Protein AF-0000000086686393 (afdb_homodimer)

Sequence (394 aa):
MSATKLLVLGIVHLSGGAHGYQVRSELQSWGAESWAKIKPGSIYHALKKAAADGLLTEHAEPGNSGPERVLYRATTRGRDEMVELVRDGLRRTHDPDMLNASIAMLPMLTRTDAIAHINERVARLEAELVVQAKWREHPNRDTPEHVRDQAELWAGHARTELEWAKSLSKRLSEGAYTMADDPGSWRTVPDPLKMRFMSATKLLVLGIVHLSGGAHGYQVRSELQSWGAESWAKIKPGSIYHALKKAAADGLLTEHAEPGNSGPERVLYRATTRGRDEMVELVRDGLRRTHDPDMLNASIAMLPMLTRTDAIAHINERVARLEAELVVQAKWREHPNRDTPEHVRDQAELWAGHARTELEWAKSLSKRLSEGAYTMADDPGSWRTVPDPLKMRF

Organism: NCBI:txid175570

Nearest PDB structures (foldseek):
  8jxk-assembly3_C  TM=7.065E-01  e=2.383E-05  Mycobacterium tuberculosis H37Rv
  5z7b-assembly1_A  TM=4.292E-01  e=1.947E-05  Corynebacterium glutamicum
  5x11-assembly4_G  TM=4.339E-01  e=3.568E-05  Bacillus spizizenii str. W23
  3l9f-assembly2_C  TM=4.817E-01  e=3.289E-04  Streptococcus mutans UA159
  6jyi-assembly1_A  TM=4.415E-01  e=5.282E-03  Bacillus cereus ATCC 14579

Foldseek 3Di:
DALLLLQLLLVCALLQKDFLVRSVVVCVVVVLCVQLVDDSVVNVVSQVVCCVVVQWPWDFDDDPPDDTTIIIHGDPVVLVVSVVLLLVLLQDDDRRSSVVSSVVNVQSDDLVSSLVSLVNNLVVLVVVLVVLVVCLVPPDPPDDPVVSVVSVVVNVVSVVSNVVSVVVSVCSVVPPDNHNPHPVGSNPSDPSVPPDD/DALLLLQLLLVCALLQKDFLVVSVVVCVVVVLCVQLVDDSVVNVVSQVVCCVVVQWPWDFDDDPPDDTTIIIHGDPVVLVVSVVLLLVLLQDDDRRSSVVSSVVNVQSDDLVSSLVSLVNNLVVLVVVLVVLVVCLVPPDPPDDPVVSVVSVVVNVVSVVSNVVSVVVSVCSVVPPDNHNPHPPGSNPSDPSVPPDD

InterPro domains:
  IPR005149 Transcription regulator PadR, N-terminal [PF03551] (9-82)
  IPR036388 Winged helix-like DNA-binding domain superfamily [G3DSA:1.10.10.10] (1-97)
  IPR036390 Winged helix DNA-binding domain superfamily [SSF46785] (4-175)
  IPR052509 Metal-responsive DNA-binding regulator [PTHR33169] (5-89)

Solvent-accessible surface area (backbone atoms only — not comparable to full-atom values): 20967 Å² total; per-residue (Å²): 140,51,43,61,48,43,50,53,51,48,49,22,45,65,53,71,33,36,35,66,68,55,51,52,52,51,40,54,73,68,44,32,45,78,63,50,65,50,50,72,74,58,51,58,51,40,51,53,49,35,33,74,70,54,25,26,45,78,38,81,38,84,39,92,91,50,77,69,43,54,36,31,33,55,33,75,60,24,50,52,49,41,48,50,48,33,46,50,24,44,30,52,78,96,43,67,35,32,32,50,42,20,49,71,50,44,38,67,32,36,61,69,57,46,41,53,28,32,49,45,23,37,54,50,37,52,52,49,49,53,53,51,51,53,42,69,75,56,59,62,86,84,55,54,66,63,52,57,54,47,51,54,52,54,49,43,49,40,50,46,51,33,54,46,39,52,49,51,38,51,41,48,75,73,61,50,71,64,21,41,75,36,87,87,10,66,79,59,49,67,62,62,80,68,61,72,129,140,50,43,61,50,44,49,54,53,46,49,22,46,65,52,71,32,36,36,66,67,55,50,52,51,51,40,55,74,70,43,34,46,78,64,51,65,50,50,72,73,57,51,59,52,41,52,53,50,34,32,76,70,53,24,26,44,80,40,80,38,85,41,94,91,50,76,70,43,54,35,32,31,57,33,75,59,25,51,54,48,40,47,51,48,33,46,50,24,44,30,52,78,95,45,68,36,32,31,50,43,19,48,72,49,43,39,68,31,37,62,69,57,48,40,53,27,32,49,46,22,37,52,50,36,53,52,51,48,53,53,52,52,52,42,69,76,56,59,60,86,83,54,53,66,62,54,58,55,45,51,53,52,54,47,43,48,42,51,45,50,34,54,44,38,51,51,50,38,51,41,47,76,71,61,50,70,64,22,42,77,37,87,87,8,65,79,60,49,67,64,62,82,69,62,71,129

Secondary structure (DSSP, 8-state):
--HHHHHHHHHHHHTTSEEHHHHHHHHHHTTHHHHT---HHHHHHHHHHHHHTTSEEEEEE--SSS--EEEEEE-HHHHHHHHHHHHHHHH--S-HHHHHHHHHTGGGS-HHHHHHHHHHHHHHHHHHHHHHHHHHHS--TTS-HHHHHHHHHHHHHHHHHHHHHHHHHHHHHTT-S--TTSTT-TTS---TTSS--/--HHHHHHHHHHHHTTSEEHHHHHHHHHHTTHHHHT---HHHHHHHHHHHHHTTSEEEEEE--SSS--EEEEEE-HHHHHHHHHHHHHHHH--S-HHHHHHHHHTGGGS-HHHHHHHHHHHHHHHHHHHHHHHHHHHS--TTS-HHHHHHHHHHHHHHHHHHHHHHHHHHHHHTT-S--TTSTT-TTS---TTSS--

pLDDT: mean 87.81, std 15.36, range [21.22, 98.69]

Structure (mmCIF, N/CA/C/O backbone):
data_AF-0000000086686393-model_v1
#
loop_
_entity.id
_entity.type
_entity.pdbx_description
1 polymer 'PadR family transcriptional regulator'
#
loop_
_atom_site.group_PDB
_atom_site.id
_atom_site.type_symbol
_atom_site.label_atom_id
_atom_site.label_alt_id
_atom_site.label_comp_id
_atom_site.label_asym_id
_atom_site.label_entity_id
_atom_site.label_seq_id
_atom_site.pdbx_PDB_ins_code
_atom_site.Cartn_x
_atom_site.Cartn_y
_atom_site.Cartn_z
_atom_site.occupancy
_atom_site.B_iso_or_equiv
_atom_site.auth_seq_id
_atom_site.auth_comp_id
_atom_site.auth_asym_id
_atom_site.auth_atom_id
_atom_site.pdbx_PDB_model_num
ATOM 1 N N . MET A 1 1 ? 8.695 -10.859 5.832 1 62.81 1 MET A N 1
ATOM 2 C CA . MET A 1 1 ? 7.855 -11.5 4.824 1 62.81 1 MET A CA 1
ATOM 3 C C . MET A 1 1 ? 7.602 -10.562 3.65 1 62.81 1 MET A C 1
ATOM 5 O O . MET A 1 1 ? 7.105 -9.453 3.834 1 62.81 1 MET A O 1
ATOM 9 N N . SER A 1 2 ? 8.203 -10.906 2.486 1 86.75 2 SER A N 1
ATOM 10 C CA . SER A 1 2 ? 8.125 -9.906 1.428 1 86.75 2 SER A CA 1
ATOM 11 C C . SER A 1 2 ? 7.523 -10.5 0.156 1 86.75 2 SER A C 1
ATOM 13 O O . SER A 1 2 ? 7.676 -11.695 -0.112 1 86.75 2 SER A O 1
ATOM 15 N N . ALA A 1 3 ? 6.652 -9.852 -0.467 1 93.44 3 ALA A N 1
ATOM 16 C CA . ALA A 1 3 ? 6.113 -10.18 -1.785 1 93.44 3 ALA A CA 1
ATOM 17 C C . ALA A 1 3 ? 7.227 -10.609 -2.74 1 93.44 3 ALA A C 1
ATOM 19 O O . ALA A 1 3 ? 7.051 -11.539 -3.527 1 93.44 3 ALA A O 1
ATOM 20 N N . THR A 1 4 ? 8.359 -10.008 -2.543 1 94.94 4 THR A N 1
ATOM 21 C CA . THR A 1 4 ? 9.5 -10.328 -3.389 1 94.94 4 THR A CA 1
ATOM 22 C C . THR A 1 4 ? 9.977 -11.758 -3.141 1 94.94 4 THR A C 1
ATOM 24 O O . THR A 1 4 ? 10.203 -12.516 -4.086 1 94.94 4 THR A O 1
ATOM 27 N N . LYS A 1 5 ? 10.141 -12.094 -1.896 1 96 5 LYS A N 1
ATOM 28 C CA . LYS A 1 5 ? 10.539 -13.453 -1.532 1 96 5 LYS A CA 1
ATOM 29 C C . LYS A 1 5 ? 9.57 -14.484 -2.102 1 96 5 LYS A C 1
ATOM 31 O O . LYS A 1 5 ? 9.992 -15.484 -2.691 1 96 5 LYS A O 1
ATOM 36 N N . LEU A 1 6 ? 8.312 -14.242 -1.959 1 96.69 6 LEU A N 1
ATOM 37 C CA . LEU A 1 6 ? 7.297 -15.172 -2.445 1 96.69 6 LEU A CA 1
ATOM 38 C C . LEU A 1 6 ? 7.402 -15.352 -3.955 1 96.69 6 LEU A C 1
ATOM 40 O O . LEU A 1 6 ? 7.422 -16.484 -4.453 1 96.69 6 LEU A O 1
ATOM 44 N N . LEU A 1 7 ? 7.527 -14.281 -4.652 1 96 7 LEU A N 1
ATOM 45 C CA . LEU A 1 7 ? 7.512 -14.344 -6.109 1 96 7 LEU A CA 1
ATOM 46 C C . LEU A 1 7 ? 8.781 -14.992 -6.641 1 96 7 LEU A C 1
ATOM 48 O O . LEU A 1 7 ? 8.734 -15.766 -7.602 1 96 7 LEU A O 1
ATOM 52 N N . VAL A 1 8 ? 9.906 -14.664 -6.008 1 96.06 8 VAL A N 1
ATOM 53 C CA . VAL A 1 8 ? 11.156 -15.258 -6.453 1 96.06 8 VAL A CA 1
ATOM 54 C C . VAL A 1 8 ? 11.141 -16.766 -6.203 1 96.06 8 VAL A C 1
ATOM 56 O O . VAL A 1 8 ? 11.508 -17.547 -7.074 1 96.06 8 VAL A O 1
ATOM 59 N N . LEU A 1 9 ? 10.719 -17.188 -5.023 1 96.44 9 LEU A N 1
ATOM 60 C CA . LEU A 1 9 ? 10.602 -18.609 -4.715 1 96.44 9 LEU A CA 1
ATOM 61 C C . LEU A 1 9 ? 9.617 -19.281 -5.668 1 96.44 9 LEU A C 1
ATOM 63 O O . LEU A 1 9 ? 9.891 -20.375 -6.168 1 96.44 9 LEU A O 1
ATOM 67 N N . GLY A 1 10 ? 8.516 -18.594 -5.867 1 94.81 10 GLY A N 1
ATOM 68 C CA . GLY A 1 10 ? 7.484 -19.141 -6.73 1 94.81 10 GLY A CA 1
ATOM 69 C C . GLY A 1 10 ? 7.957 -19.375 -8.148 1 94.81 10 GLY A C 1
ATOM 70 O O . GLY A 1 10 ? 7.73 -20.453 -8.719 1 94.81 10 GLY A O 1
ATOM 71 N N . ILE A 1 11 ? 8.625 -18.438 -8.742 1 94.19 11 ILE A N 1
ATOM 72 C CA . ILE A 1 11 ? 9.094 -18.547 -10.117 1 94.19 11 ILE A CA 1
ATOM 73 C C . ILE A 1 11 ? 10.148 -19.641 -10.227 1 94.19 11 ILE A C 1
ATOM 75 O O . ILE A 1 11 ? 10.117 -20.453 -11.156 1 94.19 11 ILE A O 1
ATOM 79 N N . VAL A 1 12 ? 11.031 -19.719 -9.289 1 95.69 12 VAL A N 1
ATOM 80 C CA . VAL A 1 12 ? 12.062 -20.75 -9.297 1 95.69 12 VAL A CA 1
ATOM 81 C C . VAL A 1 12 ? 11.406 -22.125 -9.211 1 95.69 12 VAL A C 1
ATOM 83 O O . VAL A 1 12 ? 11.766 -23.047 -9.953 1 95.69 12 VAL A O 1
ATOM 86 N N . HIS A 1 13 ? 10.477 -22.234 -8.367 1 93.69 13 HIS A N 1
ATOM 87 C CA . HIS A 1 13 ? 9.789 -23.5 -8.172 1 93.69 13 HIS A CA 1
ATOM 88 C C . HIS A 1 13 ? 9.016 -23.906 -9.422 1 93.69 13 HIS A C 1
ATOM 90 O O . HIS A 1 13 ? 9.141 -25.031 -9.898 1 93.69 13 HIS A O 1
ATOM 96 N N . LEU A 1 14 ? 8.289 -22.984 -9.953 1 89.12 14 LEU A N 1
ATOM 97 C CA . LEU A 1 14 ? 7.434 -23.266 -11.102 1 89.12 14 LEU A CA 1
ATOM 98 C C . LEU A 1 14 ? 8.273 -23.609 -12.328 1 89.12 14 LEU A C 1
ATOM 100 O O . LEU A 1 14 ? 7.832 -24.391 -13.18 1 89.12 14 LEU A O 1
ATOM 104 N N . SER A 1 15 ? 9.453 -23.125 -12.375 1 91.44 15 SER A N 1
ATOM 105 C CA . SER A 1 15 ? 10.32 -23.328 -13.531 1 91.44 15 SER A CA 1
ATOM 106 C C . SER A 1 15 ? 11.172 -24.594 -13.359 1 91.44 15 SER A C 1
ATOM 108 O O . SER A 1 15 ? 11.898 -24.984 -14.273 1 91.44 15 SER A O 1
ATOM 110 N N . GLY A 1 16 ? 11.078 -25.188 -12.234 1 91.19 16 GLY A N 1
ATOM 111 C CA . GLY A 1 16 ? 11.945 -26.328 -11.961 1 91.19 16 GLY A CA 1
ATOM 112 C C . GLY A 1 16 ? 13.391 -25.938 -11.734 1 91.19 16 GLY A C 1
ATOM 113 O O . GLY A 1 16 ? 14.281 -26.797 -11.719 1 91.19 16 GLY A O 1
ATOM 114 N N . GLY A 1 17 ? 13.617 -24.75 -11.703 1 94.06 17 GLY A N 1
ATOM 115 C CA . GLY A 1 17 ? 14.93 -24.125 -11.617 1 94.06 17 GLY A CA 1
ATOM 116 C C . GLY A 1 17 ? 15.086 -22.938 -12.539 1 94.06 17 GLY A C 1
ATOM 117 O O . GLY A 1 17 ? 14.57 -22.938 -13.656 1 94.06 17 GLY A O 1
ATOM 118 N N . ALA A 1 18 ? 15.773 -21.984 -12.023 1 95.31 18 ALA A N 1
ATOM 119 C CA . ALA A 1 18 ? 15.898 -20.797 -12.852 1 95.31 18 ALA A CA 1
ATOM 120 C C . ALA A 1 18 ? 17.156 -20 -12.492 1 95.31 18 ALA A C 1
ATOM 122 O O . ALA A 1 18 ? 17.578 -20 -11.336 1 95.31 18 ALA A O 1
ATOM 123 N N . HIS A 1 19 ? 17.703 -19.391 -13.531 1 94.69 19 HIS A N 1
ATOM 124 C CA . HIS A 1 19 ? 18.734 -18.391 -13.305 1 94.69 19 HIS A CA 1
ATOM 125 C C . HIS A 1 19 ? 18.125 -17.062 -12.891 1 94.69 19 HIS A C 1
ATOM 127 O O . HIS A 1 19 ? 16.938 -16.828 -13.102 1 94.69 19 HIS A O 1
ATOM 133 N N . GLY A 1 20 ? 19 -16.266 -12.234 1 93.5 20 GLY A N 1
ATOM 134 C CA . GLY A 1 20 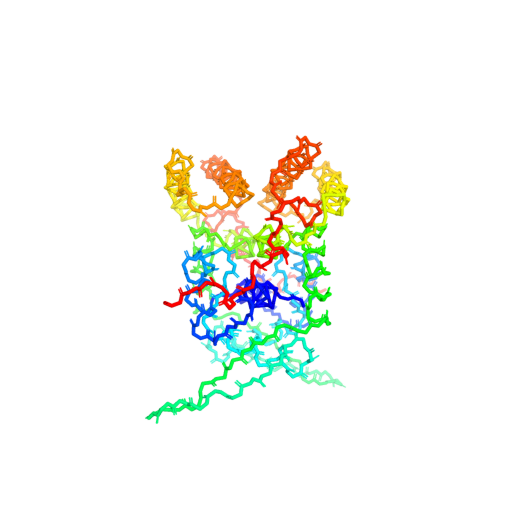? 18.516 -14.961 -11.781 1 93.5 20 GLY A CA 1
ATOM 135 C C . GLY A 1 20 ? 17.906 -14.133 -12.898 1 93.5 20 GLY A C 1
ATOM 136 O O . GLY A 1 20 ? 16.859 -13.5 -12.711 1 93.5 20 GLY A O 1
ATOM 137 N N . TYR A 1 21 ? 18.5 -14.039 -14.023 1 93.25 21 TYR A N 1
ATOM 138 C CA . TYR A 1 21 ? 18.016 -13.234 -15.141 1 93.25 21 TYR A CA 1
ATOM 139 C C . TYR A 1 21 ? 16.672 -13.75 -15.633 1 93.25 21 TYR A C 1
ATOM 141 O O . TYR A 1 21 ? 15.812 -12.969 -16.062 1 93.25 21 TYR A O 1
ATOM 149 N N . GLN A 1 22 ? 16.469 -15.047 -15.594 1 93.5 22 GLN A N 1
ATOM 150 C CA . GLN A 1 22 ? 15.18 -15.633 -15.977 1 93.5 22 GLN A CA 1
ATOM 151 C C . GLN A 1 22 ? 14.078 -15.195 -15.016 1 93.5 22 GLN A C 1
ATOM 153 O O . GLN A 1 22 ? 12.961 -14.883 -15.453 1 93.5 22 GLN A O 1
ATOM 158 N N . VAL A 1 23 ? 14.414 -15.203 -13.727 1 94.75 23 VAL A N 1
ATOM 159 C CA . VAL A 1 23 ? 13.445 -14.766 -12.719 1 94.75 23 VAL A CA 1
ATOM 160 C C . VAL A 1 23 ? 13.07 -13.305 -12.961 1 94.75 23 VAL A C 1
ATOM 162 O O . VAL A 1 23 ? 11.891 -12.953 -12.969 1 94.75 23 VAL A O 1
ATOM 165 N N . ARG A 1 24 ? 14.055 -12.5 -13.148 1 94.25 24 ARG A N 1
ATOM 166 C CA . ARG A 1 24 ? 13.828 -11.086 -13.43 1 94.25 24 ARG A CA 1
ATOM 167 C C . ARG A 1 24 ? 12.977 -10.898 -14.68 1 94.25 24 ARG A C 1
ATOM 169 O O . ARG A 1 24 ? 12.016 -10.125 -14.672 1 94.25 24 ARG A O 1
ATOM 176 N N . SER A 1 25 ? 13.312 -11.609 -15.75 1 93.81 25 SER A N 1
ATOM 177 C CA . SER A 1 25 ? 12.586 -11.516 -17.016 1 93.81 25 SER A CA 1
ATOM 178 C C . SER A 1 25 ? 11.133 -11.93 -16.844 1 93.81 25 SER A C 1
ATOM 180 O O . SER A 1 25 ? 10.227 -11.266 -17.359 1 93.81 25 SER A O 1
ATOM 182 N N . GLU A 1 26 ? 10.914 -12.969 -16.109 1 92.31 26 GLU A N 1
ATOM 183 C CA . GLU A 1 26 ? 9.555 -13.445 -15.875 1 92.31 26 GLU A CA 1
ATOM 184 C C . GLU A 1 26 ? 8.742 -12.422 -15.078 1 92.31 26 GLU A C 1
ATOM 186 O O . GLU A 1 26 ? 7.613 -12.102 -15.445 1 92.31 26 GLU A O 1
ATOM 191 N N . LEU A 1 27 ? 9.297 -11.891 -14.078 1 92.25 27 LEU A N 1
ATOM 192 C CA . LEU A 1 27 ? 8.609 -10.898 -13.258 1 92.25 27 LEU A CA 1
ATOM 193 C C . LEU A 1 27 ? 8.344 -9.625 -14.047 1 92.25 27 LEU A C 1
ATOM 195 O O . LEU A 1 27 ? 7.297 -8.992 -13.875 1 92.25 27 LEU A O 1
ATOM 199 N N . GLN A 1 28 ? 9.258 -9.266 -14.828 1 90.38 28 GLN A N 1
ATOM 200 C CA . GLN A 1 28 ? 9.055 -8.109 -15.703 1 90.38 28 GLN A CA 1
ATOM 201 C C . GLN A 1 28 ? 7.898 -8.352 -16.672 1 90.38 28 GLN A C 1
ATOM 203 O O . GLN A 1 28 ? 7.094 -7.449 -16.922 1 90.38 28 GLN A O 1
ATOM 208 N N . SER A 1 29 ? 7.871 -9.594 -17.219 1 88.5 29 SER A N 1
ATOM 209 C CA . SER A 1 29 ? 6.805 -9.914 -18.156 1 88.5 29 SER A CA 1
ATOM 210 C C . SER A 1 29 ? 5.438 -9.867 -17.484 1 88.5 29 SER A C 1
ATOM 212 O O . SER A 1 29 ? 4.426 -9.617 -18.125 1 88.5 29 SER A O 1
ATOM 214 N N . TRP A 1 30 ? 5.445 -10.094 -16.188 1 85.75 30 TRP A N 1
ATOM 215 C CA . TRP A 1 30 ? 4.211 -10.023 -15.406 1 85.75 30 TRP A CA 1
ATOM 216 C C . TRP A 1 30 ? 3.854 -8.578 -15.086 1 85.75 30 TRP A C 1
ATOM 218 O O . TRP A 1 30 ? 2.744 -8.297 -14.625 1 85.75 30 TRP A O 1
ATOM 228 N N . GLY A 1 31 ? 4.781 -7.66 -15.305 1 84.75 31 GLY A N 1
ATOM 229 C CA . GLY A 1 31 ? 4.57 -6.285 -14.875 1 84.75 31 GLY A CA 1
ATOM 230 C C . GLY A 1 31 ? 4.656 -6.109 -13.367 1 84.75 31 GLY A C 1
ATOM 231 O O . GLY A 1 31 ? 4.043 -5.203 -12.805 1 84.75 31 GLY A O 1
ATOM 232 N N . ALA A 1 32 ? 5.379 -6.941 -12.648 1 85.56 32 ALA A N 1
ATOM 233 C CA . ALA A 1 32 ? 5.422 -7.02 -11.195 1 85.56 32 ALA A CA 1
ATOM 234 C C . ALA A 1 32 ? 5.941 -5.719 -10.586 1 85.56 32 ALA A C 1
ATOM 236 O O . ALA A 1 32 ? 5.629 -5.395 -9.438 1 85.56 32 ALA A O 1
ATOM 237 N N . GLU A 1 33 ? 6.672 -4.953 -11.312 1 84.44 33 GLU A N 1
ATOM 238 C CA . GLU A 1 33 ? 7.156 -3.668 -10.82 1 84.44 33 GLU A CA 1
ATOM 239 C C . GLU A 1 33 ? 6 -2.729 -10.492 1 84.44 33 GLU A C 1
ATOM 241 O O . GLU A 1 33 ? 6.086 -1.929 -9.555 1 84.44 33 GLU A O 1
ATOM 246 N N . SER A 1 34 ? 4.992 -2.84 -11.211 1 78.69 34 SER A N 1
ATOM 247 C CA . SER A 1 34 ? 3.867 -1.923 -11.07 1 78.69 34 SER A CA 1
ATOM 248 C C . SER A 1 34 ? 2.959 -2.338 -9.914 1 78.69 34 SER A C 1
ATOM 250 O O . SER A 1 34 ? 2.52 -1.497 -9.125 1 78.69 34 SER A O 1
ATOM 252 N N . TRP A 1 35 ? 2.748 -3.654 -9.82 1 79.62 35 TRP A N 1
ATOM 253 C CA . TRP A 1 35 ? 1.715 -4.059 -8.875 1 79.62 35 TRP A CA 1
ATOM 254 C C . TRP A 1 35 ? 2.334 -4.637 -7.605 1 79.62 35 TRP A C 1
ATOM 256 O O . TRP A 1 35 ? 1.664 -4.75 -6.578 1 79.62 35 TRP A O 1
ATOM 266 N N . ALA A 1 36 ? 3.549 -5.023 -7.645 1 78.06 36 ALA A N 1
ATOM 267 C CA . ALA A 1 36 ? 4.203 -5.543 -6.449 1 78.06 36 ALA A CA 1
ATOM 268 C C . ALA A 1 36 ? 5.383 -4.66 -6.043 1 78.06 36 ALA A C 1
ATOM 270 O O . ALA A 1 36 ? 6.031 -4.914 -5.023 1 78.06 36 ALA A O 1
ATOM 271 N N . LYS A 1 37 ? 5.676 -3.619 -6.766 1 79.56 37 LYS A N 1
ATOM 272 C CA . LYS A 1 37 ? 6.766 -2.68 -6.512 1 79.56 37 LYS A CA 1
ATOM 273 C C . LYS A 1 37 ? 8.102 -3.406 -6.383 1 79.56 37 LYS A C 1
ATOM 275 O O . LYS A 1 37 ? 8.898 -3.096 -5.496 1 79.56 37 LYS A O 1
ATOM 280 N N . ILE A 1 38 ? 8.219 -4.375 -7.207 1 84.06 38 ILE A N 1
ATOM 281 C CA . ILE A 1 38 ? 9.445 -5.164 -7.176 1 84.06 38 ILE A CA 1
ATOM 282 C C . ILE A 1 38 ? 10.477 -4.547 -8.117 1 84.06 38 ILE A C 1
ATOM 284 O O . ILE A 1 38 ? 10.234 -4.441 -9.32 1 84.06 38 ILE A O 1
ATOM 288 N N . LYS A 1 39 ? 11.57 -4.184 -7.598 1 84.56 39 LYS A N 1
ATOM 289 C CA . LYS A 1 39 ? 12.695 -3.668 -8.383 1 84.56 39 LYS A CA 1
ATOM 290 C C . LYS A 1 39 ? 13.711 -4.766 -8.672 1 84.56 39 LYS A C 1
ATOM 292 O O . LYS A 1 39 ? 13.867 -5.703 -7.891 1 84.56 39 LYS A O 1
ATOM 297 N N . PRO A 1 40 ? 14.43 -4.598 -9.773 1 82.75 40 PRO A N 1
ATOM 298 C CA . PRO A 1 40 ? 15.398 -5.633 -10.148 1 82.75 40 PRO A CA 1
ATOM 299 C C . PRO A 1 40 ? 16.406 -5.922 -9.039 1 82.75 40 PRO A C 1
ATOM 301 O O . PRO A 1 40 ? 16.672 -7.086 -8.727 1 82.75 40 PRO A O 1
ATOM 304 N N . GLY A 1 41 ? 16.938 -4.914 -8.484 1 86.44 41 GLY A N 1
ATOM 305 C CA . GLY A 1 41 ? 17.906 -5.094 -7.41 1 86.44 41 GLY A CA 1
ATOM 306 C C . GLY A 1 41 ? 17.375 -5.941 -6.266 1 86.44 41 GLY A C 1
ATOM 307 O O . GLY A 1 41 ? 18.109 -6.762 -5.707 1 86.44 41 GLY A O 1
ATOM 308 N N . SER A 1 42 ? 16.172 -5.855 -5.984 1 91.56 42 SER A N 1
ATOM 309 C CA . SER A 1 42 ? 15.57 -6.594 -4.879 1 91.56 42 SER A CA 1
ATOM 310 C C . SER A 1 42 ? 15.43 -8.078 -5.219 1 91.56 42 SER A C 1
ATOM 312 O O . SER A 1 42 ? 15.406 -8.922 -4.324 1 91.56 42 SER A O 1
ATOM 314 N N . ILE A 1 43 ? 15.352 -8.398 -6.477 1 93.69 43 ILE A N 1
ATOM 315 C CA . ILE A 1 43 ? 15.18 -9.773 -6.934 1 93.69 43 ILE A CA 1
ATOM 316 C C . ILE A 1 43 ? 16.453 -10.57 -6.637 1 93.69 43 ILE A C 1
ATOM 318 O O . ILE A 1 43 ? 16.375 -11.656 -6.051 1 93.69 43 ILE A O 1
ATOM 322 N N . TYR A 1 44 ? 17.578 -10 -7.023 1 94 44 TYR A N 1
ATOM 323 C CA . TYR A 1 44 ? 18.844 -10.711 -6.848 1 94 44 TYR A CA 1
ATOM 324 C C . TYR A 1 44 ? 19.172 -10.867 -5.367 1 94 44 TYR A C 1
ATOM 326 O O . TYR A 1 44 ? 19.688 -11.914 -4.949 1 94 44 TYR A O 1
ATOM 334 N N . HIS A 1 45 ? 18.938 -9.906 -4.641 1 95.19 45 HIS A N 1
ATOM 335 C CA . HIS A 1 45 ? 19.125 -9.984 -3.197 1 95.19 45 HIS A CA 1
ATOM 336 C C . HIS A 1 45 ? 18.234 -11.055 -2.574 1 95.19 45 HIS A C 1
ATOM 338 O O . HIS A 1 45 ? 18.688 -11.82 -1.72 1 95.19 45 HIS A O 1
ATOM 344 N N . ALA A 1 46 ? 17.031 -11.07 -2.959 1 96.12 46 ALA A N 1
ATOM 345 C CA . ALA A 1 46 ? 16.078 -12.047 -2.436 1 96.12 46 ALA A CA 1
ATOM 346 C C . ALA A 1 46 ? 16.5 -13.477 -2.777 1 96.12 46 ALA A C 1
ATOM 348 O O . ALA A 1 46 ? 16.359 -14.383 -1.957 1 96.12 46 ALA A O 1
ATOM 349 N N . LEU A 1 47 ? 17.016 -13.633 -3.967 1 96.06 47 LEU A N 1
ATOM 350 C CA . LEU A 1 47 ? 17.516 -14.945 -4.371 1 96.06 47 LEU A CA 1
ATOM 351 C C . LEU A 1 47 ? 18.688 -15.375 -3.5 1 96.06 47 LEU A C 1
ATOM 353 O O . LEU A 1 47 ? 18.703 -16.5 -2.984 1 96.06 47 LEU A O 1
ATOM 357 N N . LYS A 1 48 ? 19.594 -14.531 -3.326 1 95.38 48 LYS A N 1
ATOM 358 C CA . LYS A 1 48 ? 20.781 -14.82 -2.512 1 95.38 48 LYS A CA 1
ATOM 359 C C . LYS A 1 48 ? 20.391 -15.117 -1.066 1 95.38 48 LYS A C 1
ATOM 361 O O . LYS A 1 48 ? 20.891 -16.078 -0.469 1 95.38 48 LYS A O 1
ATOM 366 N N . LYS A 1 49 ? 19.562 -14.312 -0.543 1 97.19 49 LYS A N 1
ATOM 367 C CA . LYS A 1 49 ? 19.094 -14.5 0.831 1 97.19 49 LYS A CA 1
ATOM 368 C C . LYS A 1 49 ? 18.344 -15.82 0.985 1 97.19 49 LYS A C 1
ATOM 370 O O . LYS A 1 49 ? 18.516 -16.531 1.982 1 97.19 49 LYS A O 1
ATOM 375 N N . ALA A 1 50 ? 17.5 -16.125 0.05 1 97.44 50 ALA A N 1
ATOM 376 C CA . ALA A 1 50 ? 16.75 -17.375 0.087 1 97.44 50 ALA A CA 1
ATOM 377 C C . ALA A 1 50 ? 17.688 -18.578 0.052 1 97.44 50 ALA A C 1
ATOM 379 O O . ALA A 1 50 ? 17.422 -19.594 0.708 1 97.44 50 ALA A O 1
ATOM 380 N N . ALA A 1 51 ? 18.703 -18.5 -0.758 1 97.25 51 ALA A N 1
ATOM 381 C CA . ALA A 1 51 ? 19.703 -19.562 -0.801 1 97.25 51 ALA A CA 1
ATOM 382 C C . ALA A 1 51 ? 20.438 -19.672 0.534 1 97.25 51 ALA A C 1
ATOM 384 O O . ALA A 1 51 ? 20.609 -20.781 1.059 1 97.25 51 ALA A O 1
ATOM 385 N N . ALA A 1 52 ? 20.828 -18.547 1.061 1 97.44 52 ALA A N 1
ATOM 386 C CA . ALA A 1 52 ? 21.516 -18.516 2.352 1 97.44 52 ALA A CA 1
ATOM 387 C C . ALA A 1 52 ? 20.625 -19.094 3.451 1 97.44 52 ALA A C 1
ATOM 389 O O . ALA A 1 52 ? 21.125 -19.734 4.383 1 97.44 52 ALA A O 1
ATOM 390 N N . ASP A 1 53 ? 19.328 -18.906 3.355 1 97.25 53 ASP A N 1
ATOM 391 C CA . ASP A 1 53 ? 18.375 -19.375 4.352 1 97.25 53 ASP A CA 1
ATOM 392 C C . ASP A 1 53 ? 17.984 -20.828 4.109 1 97.25 53 ASP A C 1
ATOM 394 O O . ASP A 1 53 ? 17.156 -21.375 4.832 1 97.25 53 ASP A O 1
ATOM 398 N N . GLY A 1 54 ? 18.484 -21.406 3.053 1 97.88 54 GLY A N 1
ATOM 399 C CA . GLY A 1 54 ? 18.25 -22.828 2.773 1 97.88 54 GLY A CA 1
ATOM 400 C C . GLY A 1 54 ? 16.953 -23.078 2.039 1 97.88 54 GLY A C 1
ATOM 401 O O . GLY A 1 54 ? 16.484 -24.219 1.979 1 97.88 54 GLY A O 1
ATOM 402 N N . LEU A 1 55 ? 16.328 -22.047 1.526 1 98.25 55 LEU A N 1
ATOM 403 C CA . LEU A 1 55 ? 15.086 -22.188 0.79 1 98.25 55 LEU A CA 1
ATOM 404 C C . LEU A 1 55 ? 15.344 -22.531 -0.671 1 98.25 55 LEU A C 1
ATOM 406 O O . LEU A 1 55 ? 14.484 -23.109 -1.338 1 98.25 55 LEU A O 1
ATOM 410 N N . LEU A 1 56 ? 16.484 -22.141 -1.178 1 98 56 LEU A N 1
ATOM 411 C CA . LEU A 1 56 ? 16.969 -22.484 -2.512 1 98 56 LEU A CA 1
ATOM 412 C C . LEU A 1 56 ? 18.344 -23.125 -2.441 1 98 56 LEU A C 1
ATOM 414 O O . LEU A 1 56 ? 19.094 -22.922 -1.473 1 98 56 LEU A O 1
ATOM 418 N N . THR A 1 57 ? 18.688 -23.891 -3.439 1 97.69 57 THR A N 1
ATOM 419 C CA . THR A 1 57 ? 20.062 -24.344 -3.672 1 97.69 57 THR A CA 1
ATOM 420 C C . THR A 1 57 ? 20.672 -23.594 -4.855 1 97.69 57 THR A C 1
ATOM 422 O O . THR A 1 57 ? 19.969 -23.156 -5.754 1 97.69 57 THR A O 1
ATOM 425 N N . GLU A 1 58 ? 21.922 -23.438 -4.746 1 95.94 58 GLU A N 1
ATOM 426 C CA . GLU A 1 58 ? 22.688 -22.828 -5.832 1 95.94 58 GLU A CA 1
ATOM 427 C C . GLU A 1 58 ? 23.562 -23.859 -6.543 1 95.94 58 GLU A C 1
ATOM 429 O O . GLU A 1 58 ? 24.25 -24.656 -5.898 1 95.94 58 GLU A O 1
ATOM 434 N N . HIS A 1 59 ? 23.453 -23.875 -7.816 1 93.06 59 HIS A N 1
ATOM 435 C CA . HIS A 1 59 ? 24.266 -24.766 -8.625 1 93.06 59 HIS A CA 1
ATOM 436 C C . HIS A 1 59 ? 25.047 -24 -9.688 1 93.06 59 HIS A C 1
ATOM 438 O O . HIS A 1 59 ? 24.453 -23.281 -10.508 1 93.06 59 HIS A O 1
ATOM 444 N N . ALA A 1 60 ? 26.328 -24.062 -9.594 1 87 60 ALA A N 1
ATOM 445 C CA . ALA A 1 60 ? 27.172 -23.422 -10.602 1 87 60 ALA A CA 1
ATOM 446 C C . ALA A 1 60 ? 27.094 -24.156 -11.938 1 87 60 ALA A C 1
ATOM 448 O O . ALA A 1 60 ? 27.125 -25.391 -11.977 1 87 60 ALA A O 1
ATOM 449 N N . GLU A 1 61 ? 26.641 -23.469 -12.922 1 79.31 61 GLU A N 1
ATOM 450 C CA . GLU A 1 61 ? 26.688 -24.078 -14.25 1 79.31 61 GLU A CA 1
ATOM 451 C C . GLU A 1 61 ? 27.812 -23.469 -15.086 1 79.31 61 GLU A C 1
ATOM 453 O O . GLU A 1 61 ? 27.922 -22.25 -15.211 1 79.31 61 GLU A O 1
ATOM 458 N N . PRO A 1 62 ? 28.844 -24.359 -15.391 1 69.5 62 PRO A N 1
ATOM 459 C CA . PRO A 1 62 ? 29.984 -23.875 -16.172 1 69.5 62 PRO A CA 1
ATOM 460 C C . PRO A 1 62 ? 29.547 -23.203 -17.484 1 69.5 62 PRO A C 1
ATOM 462 O O . PRO A 1 62 ? 28.578 -23.641 -18.109 1 69.5 62 PRO A O 1
ATOM 465 N N . GLY A 1 63 ? 29.656 -22 -17.5 1 60.66 63 GLY A N 1
ATOM 466 C CA . GLY A 1 63 ? 29.391 -21.406 -18.797 1 60.66 63 GLY A CA 1
ATOM 467 C C . GLY A 1 63 ? 30.531 -21.609 -19.781 1 60.66 63 GLY A C 1
ATOM 468 O O . GLY A 1 63 ? 31.641 -22.016 -19.391 1 60.66 63 GLY A O 1
ATOM 469 N N . ASN A 1 64 ? 30.219 -22 -21.062 1 60.03 64 ASN A N 1
ATOM 470 C CA . ASN A 1 64 ? 31.297 -22.203 -22.016 1 60.03 64 ASN A CA 1
ATOM 471 C C . ASN A 1 64 ? 32.344 -21.109 -21.906 1 60.03 64 ASN A C 1
ATOM 473 O O . ASN A 1 64 ? 33.562 -21.391 -21.938 1 60.03 64 ASN A O 1
ATOM 477 N N . SER A 1 65 ? 32.188 -19.906 -22.203 1 57.94 65 SER A N 1
ATOM 478 C CA . SER A 1 65 ? 33.125 -18.812 -22.344 1 57.94 65 SER A CA 1
ATOM 479 C C . SER A 1 65 ? 32.688 -17.594 -21.516 1 57.94 65 SER A C 1
ATOM 481 O O . SER A 1 65 ? 33.188 -16.5 -21.719 1 57.94 65 SER A O 1
ATOM 483 N N . GLY A 1 66 ? 31.812 -17.906 -20.344 1 56.25 66 GLY A N 1
ATOM 484 C CA . GLY A 1 66 ? 31.422 -16.719 -19.625 1 56.25 66 GLY A CA 1
ATOM 485 C C . GLY A 1 66 ? 31.188 -16.953 -18.141 1 56.25 66 GLY A C 1
ATOM 486 O O . GLY A 1 66 ? 31.406 -18.047 -17.641 1 56.25 66 GLY A O 1
ATOM 487 N N . PRO A 1 67 ? 31.094 -15.859 -17.453 1 59.66 67 PRO A N 1
ATOM 488 C CA . PRO A 1 67 ? 30.922 -15.922 -16 1 59.66 67 PRO A CA 1
ATOM 489 C C . PRO A 1 67 ? 29.953 -17.031 -15.57 1 59.66 67 PRO A C 1
ATOM 491 O O . PRO A 1 67 ? 29.031 -17.375 -16.312 1 59.66 67 PRO A O 1
ATOM 494 N N . GLU A 1 68 ? 30.406 -17.828 -14.672 1 64.81 68 GLU A N 1
ATOM 495 C CA . GLU A 1 68 ? 29.609 -18.906 -14.094 1 64.81 68 GLU A CA 1
ATOM 496 C C . GLU A 1 68 ? 28.203 -18.422 -13.758 1 64.81 68 GLU A C 1
ATOM 498 O O . GLU A 1 68 ? 28.031 -17.359 -13.172 1 64.81 68 GLU A O 1
ATOM 503 N N . ARG A 1 69 ? 27.25 -18.969 -14.414 1 83.69 69 ARG A N 1
ATOM 504 C CA . ARG A 1 69 ? 25.859 -18.672 -14.086 1 83.69 69 ARG A CA 1
ATOM 505 C C . ARG A 1 69 ? 25.359 -19.562 -12.961 1 83.69 69 ARG A C 1
ATOM 507 O O . ARG A 1 69 ? 25.797 -20.703 -12.82 1 83.69 69 ARG A O 1
ATOM 514 N N . VAL A 1 70 ? 24.656 -18.984 -12.047 1 92.12 70 VAL A N 1
ATOM 515 C CA . VAL A 1 70 ? 24.125 -19.703 -10.891 1 92.12 70 VAL A CA 1
ATOM 516 C C . VAL A 1 70 ? 22.672 -20.125 -11.164 1 92.12 70 VAL A C 1
ATOM 518 O O . VAL A 1 70 ? 21.844 -19.297 -11.539 1 92.12 70 VAL A O 1
ATOM 521 N N . LEU A 1 71 ? 22.484 -21.438 -11.148 1 95.5 71 LEU A N 1
ATOM 522 C CA . LEU A 1 71 ? 21.141 -21.984 -11.242 1 95.5 71 LEU A CA 1
ATOM 523 C C . LEU A 1 71 ? 20.547 -22.203 -9.852 1 95.5 71 LEU A C 1
ATOM 525 O O . LEU A 1 71 ? 21.172 -22.828 -9 1 95.5 71 LEU A O 1
ATOM 529 N N . TYR A 1 72 ? 19.375 -21.641 -9.617 1 97 72 TYR A N 1
ATOM 530 C CA . TYR A 1 72 ? 18.656 -21.812 -8.359 1 97 72 TYR A CA 1
ATOM 531 C C . TYR A 1 72 ? 17.578 -22.891 -8.484 1 97 72 TYR A C 1
ATOM 533 O O . TYR A 1 72 ? 16.906 -22.984 -9.508 1 97 72 TYR A O 1
ATOM 541 N N . ARG A 1 73 ? 17.453 -23.688 -7.43 1 97 73 ARG A N 1
ATOM 542 C CA . ARG A 1 73 ? 16.359 -24.641 -7.309 1 97 73 ARG A CA 1
ATOM 543 C C . ARG A 1 73 ? 15.711 -24.578 -5.93 1 97 73 ARG A C 1
ATOM 545 O O . ARG A 1 73 ? 16.406 -24.406 -4.922 1 97 73 ARG A O 1
ATOM 552 N N . ALA A 1 74 ? 14.422 -24.734 -5.941 1 96.56 74 ALA A N 1
ATOM 553 C CA . ALA A 1 74 ? 13.711 -24.688 -4.664 1 96.56 74 ALA A CA 1
ATOM 554 C C . ALA A 1 74 ? 13.945 -25.969 -3.865 1 96.56 74 ALA A C 1
ATOM 556 O O . ALA A 1 74 ? 13.969 -27.062 -4.43 1 96.56 74 ALA A O 1
ATOM 557 N N . THR A 1 75 ? 14.18 -25.844 -2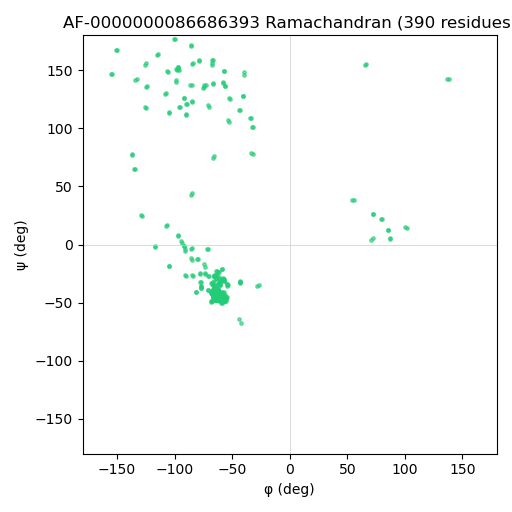.572 1 97.5 75 THR A N 1
ATOM 558 C CA . THR A 1 75 ? 14.211 -26.984 -1.664 1 97.5 75 THR A CA 1
ATOM 559 C C . THR A 1 75 ? 12.812 -27.328 -1.171 1 97.5 75 THR A C 1
ATOM 561 O O . THR A 1 75 ? 11.852 -26.609 -1.476 1 97.5 75 THR A O 1
ATOM 564 N N . THR A 1 76 ? 12.758 -28.5 -0.473 1 96 76 THR A N 1
ATOM 565 C CA . THR A 1 76 ? 11.5 -28.844 0.178 1 96 76 THR A CA 1
ATOM 566 C C . THR A 1 76 ? 11.086 -27.75 1.163 1 96 76 THR A C 1
ATOM 568 O O . THR A 1 76 ? 9.914 -27.359 1.229 1 96 76 THR A O 1
ATOM 571 N N . ARG A 1 77 ? 12.008 -27.25 1.892 1 97.12 77 ARG A N 1
ATOM 572 C CA . ARG A 1 77 ? 11.758 -26.156 2.826 1 97.12 77 ARG A CA 1
ATOM 573 C C . ARG A 1 77 ? 11.281 -24.906 2.092 1 97.12 77 ARG A C 1
ATOM 575 O O . ARG A 1 77 ? 10.422 -24.188 2.59 1 97.12 77 ARG A O 1
ATOM 582 N N . GLY A 1 78 ? 11.906 -24.594 0.97 1 96.81 78 GLY A N 1
ATOM 583 C CA . GLY A 1 78 ? 11.492 -23.469 0.149 1 96.81 78 GLY A CA 1
ATOM 584 C C . GLY A 1 78 ? 10.047 -23.562 -0.302 1 96.81 78 GLY A C 1
ATOM 585 O O . GLY A 1 78 ? 9.32 -22.562 -0.271 1 96.81 78 GLY A O 1
ATOM 586 N N . ARG A 1 79 ? 9.672 -24.75 -0.668 1 94.5 79 ARG A N 1
ATOM 587 C CA . ARG A 1 79 ? 8.289 -24.984 -1.081 1 94.5 79 ARG A CA 1
ATOM 588 C C . ARG A 1 79 ? 7.328 -24.766 0.083 1 94.5 79 ARG A C 1
ATOM 590 O O . ARG A 1 79 ? 6.293 -24.109 -0.073 1 94.5 79 ARG A O 1
ATOM 597 N N . ASP A 1 80 ? 7.727 -25.312 1.191 1 95.81 80 ASP A N 1
ATOM 598 C CA . ASP A 1 80 ? 6.895 -25.141 2.381 1 95.81 80 ASP A CA 1
ATOM 599 C C . ASP A 1 80 ? 6.766 -23.656 2.752 1 95.81 80 ASP A C 1
ATOM 601 O O . ASP A 1 80 ? 5.684 -23.203 3.113 1 95.81 80 ASP A O 1
ATOM 605 N N . GLU A 1 81 ? 7.848 -22.984 2.684 1 96.88 81 GLU A N 1
ATOM 606 C CA . GLU A 1 81 ? 7.852 -21.547 2.973 1 96.88 81 GLU A CA 1
ATOM 607 C C . GLU A 1 81 ? 6.949 -20.781 2.008 1 96.88 81 GLU A C 1
ATOM 609 O O . GLU A 1 81 ? 6.215 -19.891 2.418 1 96.88 81 GLU A O 1
ATOM 614 N N . MET A 1 82 ? 7.016 -21.109 0.796 1 95.56 82 MET A N 1
ATOM 615 C CA . MET A 1 82 ? 6.172 -20.484 -0.218 1 95.56 82 MET A CA 1
ATOM 616 C C . MET A 1 82 ? 4.695 -20.656 0.113 1 95.56 82 MET A C 1
ATOM 618 O O . MET A 1 82 ? 3.92 -19.703 0.062 1 95.56 82 MET A O 1
ATOM 622 N N . VAL A 1 83 ? 4.359 -21.875 0.402 1 96.25 83 VAL A N 1
ATOM 623 C CA . VAL A 1 83 ? 2.975 -22.188 0.724 1 96.25 83 VAL A CA 1
ATOM 624 C C . VAL A 1 83 ? 2.518 -21.375 1.924 1 96.25 83 VAL A C 1
ATOM 626 O O . VAL A 1 83 ? 1.43 -20.781 1.907 1 96.25 83 VAL A O 1
ATOM 629 N N . GLU A 1 84 ? 3.357 -21.266 2.887 1 97.44 84 GLU A N 1
ATOM 630 C CA . GLU A 1 84 ? 3.02 -20.484 4.07 1 97.44 84 GLU A CA 1
ATOM 631 C C . GLU A 1 84 ? 2.893 -19 3.734 1 97.44 84 GLU A C 1
ATOM 633 O O . GLU A 1 84 ? 2.033 -18.297 4.281 1 97.44 84 GLU A O 1
ATOM 638 N N . LEU A 1 85 ? 3.75 -18.5 2.891 1 97.75 85 LEU A N 1
ATOM 639 C CA . LEU A 1 85 ? 3.682 -17.109 2.471 1 97.75 85 LEU A CA 1
ATOM 640 C C . LEU A 1 85 ? 2.375 -16.828 1.736 1 97.75 85 LEU A C 1
ATOM 642 O O . LEU A 1 85 ? 1.747 -15.789 1.954 1 97.75 85 LEU A O 1
ATOM 646 N N . VAL A 1 86 ? 1.976 -17.734 0.89 1 97.56 86 VAL A N 1
ATOM 647 C CA . VAL A 1 86 ? 0.712 -17.562 0.178 1 97.56 86 VAL A CA 1
ATOM 648 C C . VAL A 1 86 ? -0.443 -17.531 1.176 1 97.56 86 VAL A C 1
ATOM 650 O O . VAL A 1 86 ? -1.312 -16.672 1.104 1 97.56 86 VAL A O 1
ATOM 653 N N . ARG A 1 87 ? -0.462 -18.453 2.129 1 98 87 ARG A N 1
ATOM 654 C CA . ARG A 1 87 ? -1.495 -18.5 3.158 1 98 87 ARG A CA 1
ATOM 655 C C . ARG A 1 87 ? -1.584 -17.172 3.908 1 98 87 ARG A C 1
ATOM 657 O O . ARG A 1 87 ? -2.668 -16.609 4.051 1 98 87 ARG A O 1
ATOM 664 N N . ASP A 1 88 ? -0.484 -16.734 4.285 1 97.44 88 ASP A N 1
ATOM 665 C CA . ASP A 1 88 ? -0.419 -15.5 5.066 1 97.44 88 ASP A CA 1
ATOM 666 C C . ASP A 1 88 ? -0.891 -14.305 4.242 1 97.44 88 ASP A C 1
ATOM 668 O O . ASP A 1 88 ? -1.634 -13.461 4.742 1 97.44 88 ASP A O 1
ATOM 672 N N . GLY A 1 89 ? -0.49 -14.195 3.053 1 97.25 89 GLY A N 1
ATOM 673 C CA . GLY A 1 89 ? -0.887 -13.102 2.178 1 97.25 89 GLY A CA 1
ATOM 674 C C . GLY A 1 89 ? -2.375 -13.086 1.882 1 97.25 89 GLY A C 1
ATOM 675 O O . GLY A 1 89 ? -2.961 -12.023 1.68 1 97.25 89 GLY A O 1
ATOM 676 N N . LEU A 1 90 ? -2.994 -14.25 1.889 1 97.75 90 LEU A N 1
ATOM 677 C CA . LEU A 1 90 ? -4.426 -14.336 1.622 1 97.75 90 LEU A CA 1
ATOM 678 C C . LEU A 1 90 ? -5.234 -13.906 2.842 1 97.75 90 LEU A C 1
ATOM 680 O O . LEU A 1 90 ? -6.273 -13.258 2.705 1 97.75 90 LEU A O 1
ATOM 684 N N . ARG A 1 91 ? -4.738 -14.219 3.975 1 97.5 91 ARG A N 1
ATOM 685 C CA . ARG A 1 91 ? -5.582 -14.031 5.148 1 97.5 91 ARG A CA 1
ATOM 686 C C . ARG A 1 91 ? -5.387 -12.648 5.75 1 97.5 91 ARG A C 1
ATOM 688 O O . ARG A 1 91 ? -6.289 -12.109 6.395 1 97.5 91 ARG A O 1
ATOM 695 N N . ARG A 1 92 ? -4.25 -12.07 5.559 1 94.31 92 ARG A N 1
ATOM 696 C CA . ARG A 1 92 ? -3.963 -10.766 6.148 1 94.31 92 ARG A CA 1
ATOM 697 C C . ARG A 1 92 ? -4.496 -9.641 5.27 1 94.31 92 ARG A C 1
ATOM 699 O O . ARG A 1 92 ? -4.691 -9.82 4.062 1 94.31 92 ARG A O 1
ATOM 706 N N . THR A 1 93 ? -4.727 -8.523 5.988 1 93.12 93 THR A N 1
ATOM 707 C CA . THR A 1 93 ? -5.195 -7.34 5.285 1 93.12 93 THR A CA 1
ATOM 708 C C . THR A 1 93 ? -4.152 -6.227 5.344 1 93.12 93 THR A C 1
ATOM 710 O O . THR A 1 93 ? -3.105 -6.383 5.977 1 93.12 93 THR A O 1
ATOM 713 N N . HIS A 1 94 ? -4.23 -5.195 4.508 1 88.75 94 HIS A N 1
ATOM 714 C CA . HIS A 1 94 ? -3.461 -3.955 4.531 1 88.75 94 HIS A CA 1
ATOM 715 C C . HIS A 1 94 ? -2.074 -4.156 3.932 1 88.75 94 HIS A C 1
ATOM 717 O O . HIS A 1 94 ? -1.118 -3.482 4.328 1 88.75 94 HIS A O 1
ATOM 723 N N . ASP A 1 95 ? -1.942 -5.109 3.18 1 89.06 95 ASP A N 1
ATOM 724 C CA . ASP A 1 95 ? -0.727 -5.336 2.404 1 89.06 95 ASP A CA 1
ATOM 725 C C . ASP A 1 95 ? -1.06 -5.754 0.973 1 89.06 95 ASP A C 1
ATOM 727 O O . ASP A 1 95 ? -0.959 -6.934 0.625 1 89.06 95 ASP A O 1
ATOM 731 N N . PRO A 1 96 ? -1.441 -4.809 0.152 1 90 96 PRO A N 1
ATOM 732 C CA . PRO A 1 96 ? -1.894 -5.133 -1.203 1 90 96 PRO A CA 1
ATOM 733 C C . PRO A 1 96 ? -0.818 -5.832 -2.031 1 90 96 PRO A C 1
ATOM 735 O O . PRO A 1 96 ? -1.134 -6.672 -2.879 1 90 96 PRO A O 1
ATOM 738 N N . ASP A 1 97 ? 0.45 -5.488 -1.855 1 89.75 97 ASP A N 1
ATOM 739 C CA . ASP A 1 97 ? 1.525 -6.125 -2.607 1 89.75 97 ASP A CA 1
ATOM 740 C C . ASP A 1 97 ? 1.576 -7.625 -2.324 1 89.75 97 ASP A C 1
ATOM 742 O O . ASP A 1 97 ? 1.708 -8.43 -3.248 1 89.75 97 ASP A O 1
ATOM 746 N N . MET A 1 98 ? 1.469 -7.898 -1.053 1 93.19 98 MET A N 1
ATOM 747 C CA . MET A 1 98 ? 1.498 -9.312 -0.675 1 93.19 98 MET A CA 1
ATOM 748 C C . MET A 1 98 ? 0.246 -10.031 -1.165 1 93.19 98 MET A C 1
ATOM 750 O O . MET A 1 98 ? 0.309 -11.195 -1.555 1 93.19 98 MET A O 1
ATOM 754 N N . LEU A 1 99 ? -0.894 -9.438 -1.073 1 95 99 LEU A N 1
ATOM 755 C CA . LEU A 1 99 ? -2.096 -10.055 -1.621 1 95 99 LEU A CA 1
ATOM 756 C C . LEU A 1 99 ? -1.927 -10.344 -3.109 1 95 99 LEU A C 1
ATOM 758 O O . LEU A 1 99 ? -2.23 -11.453 -3.566 1 95 99 LEU A O 1
ATOM 762 N N . ASN A 1 100 ? -1.406 -9.383 -3.822 1 92.38 100 ASN A N 1
ATOM 763 C CA . ASN A 1 100 ? -1.19 -9.57 -5.254 1 92.38 100 ASN A CA 1
ATOM 764 C C . ASN A 1 100 ? -0.274 -10.758 -5.535 1 92.38 100 ASN A C 1
ATOM 766 O O . ASN A 1 100 ? -0.58 -11.594 -6.387 1 92.38 100 ASN A O 1
ATOM 770 N N . ALA A 1 101 ? 0.777 -10.797 -4.844 1 94.62 101 ALA A N 1
ATOM 771 C CA . ALA A 1 101 ? 1.723 -11.898 -5.008 1 94.62 101 ALA A CA 1
ATOM 772 C C . ALA A 1 101 ? 1.069 -13.234 -4.672 1 94.62 101 ALA A C 1
ATOM 774 O O . ALA A 1 101 ? 1.305 -14.234 -5.352 1 94.62 101 ALA A O 1
ATOM 775 N N . SER A 1 102 ? 0.288 -13.211 -3.596 1 96.69 102 SER A N 1
ATOM 776 C CA . SER A 1 102 ? -0.363 -14.438 -3.15 1 96.69 102 SER A CA 1
ATOM 777 C C . SER A 1 102 ? -1.394 -14.914 -4.168 1 96.69 102 SER A C 1
ATOM 779 O O . SER A 1 102 ? -1.54 -16.125 -4.391 1 96.69 102 SER A O 1
ATOM 781 N N . ILE A 1 103 ? -2.035 -14.055 -4.777 1 95.12 103 ILE A N 1
ATOM 782 C CA . ILE A 1 103 ? -2.99 -14.422 -5.816 1 95.12 103 ILE A CA 1
ATOM 783 C C . ILE A 1 103 ? -2.246 -15 -7.02 1 95.12 103 ILE A C 1
ATOM 785 O O . ILE A 1 103 ? -2.664 -16.016 -7.59 1 95.12 103 ILE A O 1
ATOM 789 N N . ALA A 1 104 ? -1.152 -14.422 -7.406 1 92.06 104 ALA A N 1
ATOM 790 C CA . ALA A 1 104 ? -0.342 -14.93 -8.508 1 92.06 104 ALA A CA 1
ATOM 791 C C . ALA A 1 104 ? 0.079 -16.375 -8.258 1 92.06 104 ALA A C 1
ATOM 793 O O . ALA A 1 104 ? 0.18 -17.172 -9.195 1 92.06 104 ALA A O 1
ATOM 794 N N . MET A 1 105 ? 0.258 -16.703 -6.98 1 94.5 105 MET A N 1
ATOM 795 C CA . MET A 1 105 ? 0.765 -18.031 -6.617 1 94.5 105 MET A CA 1
ATOM 796 C C . MET A 1 105 ? -0.346 -18.891 -6.035 1 94.5 105 MET A C 1
ATOM 798 O O . MET A 1 105 ? -0.076 -19.938 -5.43 1 94.5 105 MET A O 1
ATOM 802 N N . LEU A 1 106 ? -1.551 -18.531 -6.23 1 95.75 106 LEU A N 1
ATOM 803 C CA . LEU A 1 106 ? -2.729 -19.141 -5.637 1 95.75 106 LEU A CA 1
ATOM 804 C C . LEU A 1 106 ? -2.744 -20.641 -5.91 1 95.75 106 LEU A C 1
ATOM 806 O O . LEU A 1 106 ? -3.049 -21.438 -5.016 1 95.75 106 LEU A O 1
ATOM 810 N N . PRO A 1 107 ? -2.291 -21.125 -7.055 1 93.44 107 PRO A N 1
ATOM 811 C CA . PRO A 1 107 ? -2.406 -22.547 -7.379 1 93.44 107 PRO A CA 1
ATOM 812 C C . PRO A 1 107 ? -1.469 -23.422 -6.547 1 93.44 107 PRO A C 1
ATOM 814 O O . PRO A 1 107 ? -1.506 -24.641 -6.652 1 93.44 107 PRO A O 1
ATOM 817 N N . MET A 1 108 ? -0.689 -22.797 -5.758 1 92.94 108 MET A N 1
ATOM 818 C CA . MET A 1 108 ? 0.17 -23.547 -4.859 1 92.94 108 MET A CA 1
ATOM 819 C C . MET A 1 108 ? -0.638 -24.156 -3.711 1 92.94 108 MET A C 1
ATOM 821 O O . MET A 1 108 ? -0.161 -25.047 -3.01 1 92.94 108 MET A O 1
ATOM 825 N N . LEU A 1 109 ? -1.742 -23.656 -3.504 1 96.25 109 LEU A N 1
ATOM 826 C CA . LEU A 1 109 ? -2.6 -24.141 -2.428 1 96.25 109 LEU A CA 1
ATOM 827 C C . LEU A 1 109 ? -3.637 -25.125 -2.959 1 96.25 109 LEU A C 1
ATOM 829 O O . LEU A 1 109 ? -4.02 -25.062 -4.129 1 96.25 109 LEU A O 1
ATOM 833 N N . THR A 1 110 ? -4.004 -26.062 -2.041 1 96.31 110 THR A N 1
ATOM 834 C CA . THR A 1 110 ? -5.227 -26.797 -2.336 1 96.31 110 THR A CA 1
ATOM 835 C C . THR A 1 110 ? -6.441 -25.875 -2.291 1 96.31 110 THR A C 1
ATOM 837 O O . THR A 1 110 ? -6.391 -24.797 -1.691 1 96.31 110 THR A O 1
ATOM 840 N N . ARG A 1 111 ? -7.48 -26.328 -2.945 1 97 111 ARG A N 1
ATOM 841 C CA . ARG A 1 111 ? -8.719 -25.562 -2.984 1 97 111 ARG A CA 1
ATOM 842 C C . ARG A 1 111 ? -9.242 -25.281 -1.577 1 97 111 ARG A C 1
ATOM 844 O O . ARG A 1 111 ? -9.578 -24.156 -1.24 1 97 111 ARG A O 1
ATOM 851 N N . THR A 1 112 ? -9.281 -26.281 -0.786 1 97.81 112 THR A N 1
ATOM 852 C CA . THR A 1 112 ? -9.797 -26.172 0.573 1 97.81 112 THR A CA 1
ATOM 853 C C . THR A 1 112 ? -8.938 -25.219 1.401 1 97.81 112 THR A C 1
ATOM 855 O O . THR A 1 112 ? -9.469 -24.391 2.154 1 97.81 112 THR A O 1
ATOM 858 N N . ASP A 1 113 ? -7.656 -25.312 1.192 1 98 113 ASP A N 1
ATOM 859 C CA . ASP A 1 113 ? -6.719 -24.453 1.914 1 98 113 ASP A CA 1
ATOM 860 C C . ASP A 1 113 ? -6.902 -23 1.524 1 98 113 ASP A C 1
ATOM 862 O O . ASP A 1 113 ? -6.965 -22.125 2.391 1 98 113 ASP A O 1
ATOM 866 N N . ALA A 1 114 ? -7.004 -22.719 0.271 1 98.25 114 ALA A N 1
ATOM 867 C CA . ALA A 1 114 ? -7.215 -21.359 -0.233 1 98.25 114 ALA A CA 1
ATOM 868 C C . ALA A 1 114 ? -8.508 -20.766 0.314 1 98.25 114 ALA A C 1
ATOM 870 O O . ALA A 1 114 ? -8.516 -19.641 0.826 1 98.25 114 ALA A O 1
ATOM 871 N N . ILE A 1 115 ? -9.578 -21.547 0.286 1 98.5 115 ILE A N 1
ATOM 872 C CA . ILE A 1 115 ? -10.883 -21.078 0.741 1 98.5 115 ILE A CA 1
ATOM 873 C C . ILE A 1 115 ? -10.82 -20.75 2.229 1 98.5 115 ILE A C 1
ATOM 875 O O . ILE A 1 115 ? -11.352 -19.719 2.664 1 98.5 115 ILE A O 1
ATOM 879 N N . ALA A 1 116 ? -10.148 -21.562 2.98 1 98.69 116 ALA A N 1
ATOM 880 C CA . ALA A 1 116 ? -10.047 -21.344 4.422 1 98.69 116 ALA A CA 1
ATOM 881 C C . ALA A 1 116 ? -9.367 -20.016 4.723 1 98.69 116 ALA A C 1
ATOM 883 O O . ALA A 1 116 ? -9.836 -19.234 5.559 1 98.69 116 ALA A O 1
ATOM 884 N N . HIS A 1 117 ? -8.305 -19.719 4.043 1 98.69 117 HIS A N 1
ATOM 885 C CA . HIS A 1 117 ? -7.543 -18.5 4.324 1 98.69 117 HIS A CA 1
ATOM 886 C C . HIS A 1 117 ? -8.234 -17.266 3.748 1 98.69 117 HIS A C 1
ATOM 888 O O . HIS A 1 117 ? -8.172 -16.188 4.336 1 98.69 117 HIS A O 1
ATOM 894 N N . ILE A 1 118 ? -8.938 -17.406 2.623 1 98.5 118 ILE A N 1
ATOM 895 C CA . ILE A 1 118 ? -9.742 -16.312 2.094 1 98.5 118 ILE A CA 1
ATOM 896 C C . ILE A 1 118 ? -10.883 -15.992 3.061 1 98.5 118 ILE A C 1
ATOM 898 O O . ILE A 1 118 ? -11.211 -14.828 3.289 1 98.5 118 ILE A O 1
ATOM 902 N N . ASN A 1 119 ? -11.461 -17.016 3.672 1 98.62 119 ASN A N 1
ATOM 903 C CA . ASN A 1 119 ? -12.539 -16.797 4.633 1 98.62 119 ASN A CA 1
ATOM 904 C C . ASN A 1 119 ? -12.031 -16.109 5.895 1 98.62 119 ASN A C 1
ATOM 906 O O . ASN A 1 119 ? -12.758 -15.32 6.508 1 98.62 119 ASN A O 1
ATOM 910 N N . GLU A 1 120 ? -10.836 -16.406 6.25 1 98.62 120 GLU A N 1
ATOM 911 C CA . GLU A 1 120 ? -10.227 -15.656 7.34 1 98.62 120 GLU A CA 1
ATOM 912 C C . GLU A 1 120 ? -10.094 -14.18 6.98 1 98.62 120 GLU A C 1
ATOM 914 O O . GLU A 1 120 ? -10.367 -13.305 7.805 1 98.62 120 GLU A O 1
ATOM 919 N N . ARG A 1 121 ? -9.703 -13.891 5.77 1 98.25 121 ARG A N 1
ATOM 920 C CA . ARG A 1 121 ? -9.641 -12.516 5.285 1 98.25 121 ARG A CA 1
ATOM 921 C C . ARG A 1 121 ? -11.008 -11.852 5.344 1 98.25 121 ARG A C 1
ATOM 923 O O . ARG A 1 121 ? -11.133 -10.703 5.766 1 98.25 121 ARG A O 1
ATOM 930 N N . VAL A 1 122 ? -12 -12.555 4.906 1 98.44 122 VAL A N 1
ATOM 931 C CA . VAL A 1 122 ? -13.375 -12.047 4.926 1 98.44 122 VAL A CA 1
ATOM 932 C C . VAL A 1 122 ? -13.758 -11.664 6.355 1 98.44 122 VAL A C 1
ATOM 934 O O . VAL A 1 122 ? -14.266 -10.57 6.594 1 98.44 122 VAL A O 1
ATOM 937 N N . ALA A 1 123 ? -13.461 -12.531 7.281 1 98.56 123 ALA A N 1
ATOM 938 C CA . ALA A 1 123 ? -13.789 -12.273 8.68 1 98.56 123 ALA A CA 1
ATOM 939 C C . ALA A 1 123 ? -13.062 -11.039 9.195 1 98.56 123 ALA A C 1
ATOM 941 O O . ALA A 1 123 ? -13.641 -10.227 9.922 1 98.56 123 ALA A O 1
ATOM 942 N N . ARG A 1 124 ? -11.828 -10.883 8.805 1 97.44 124 ARG A N 1
ATOM 943 C CA . ARG A 1 124 ? -11.039 -9.727 9.234 1 97.44 124 ARG A CA 1
ATOM 944 C C . ARG A 1 124 ? -11.594 -8.438 8.648 1 97.44 124 ARG A C 1
ATOM 946 O O . ARG A 1 124 ? -11.719 -7.43 9.352 1 97.44 124 ARG A O 1
ATOM 953 N N . LEU A 1 125 ? -11.922 -8.453 7.383 1 97.38 125 LEU A N 1
ATOM 954 C CA . LEU A 1 125 ? -12.469 -7.273 6.715 1 97.38 125 LEU A CA 1
ATOM 955 C C . LEU A 1 125 ? -13.82 -6.895 7.305 1 97.38 125 LEU A C 1
ATOM 957 O O . LEU A 1 125 ? -14.117 -5.711 7.473 1 97.38 125 LEU A O 1
ATOM 961 N N . GLU A 1 126 ? -14.648 -7.918 7.66 1 97.75 126 GLU A N 1
ATOM 962 C CA . GLU A 1 126 ? -15.938 -7.652 8.297 1 97.75 126 GLU A CA 1
ATOM 963 C C . GLU A 1 126 ? -15.75 -7 9.664 1 97.75 126 GLU A C 1
ATOM 965 O O . GLU A 1 126 ? -16.453 -6.043 9.992 1 97.75 126 GLU A O 1
ATOM 970 N N . ALA A 1 127 ? -14.805 -7.508 10.398 1 96.5 127 ALA A N 1
ATOM 971 C CA . ALA A 1 127 ? -14.508 -6.93 11.711 1 96.5 127 ALA A CA 1
ATOM 972 C C . ALA A 1 127 ? -14.016 -5.492 11.578 1 96.5 127 ALA A C 1
ATOM 974 O O . ALA A 1 127 ? -14.406 -4.621 12.352 1 96.5 127 ALA A O 1
ATOM 975 N N . GLU A 1 128 ? -13.164 -5.227 10.594 1 92.81 128 GLU A N 1
ATOM 976 C CA . GLU A 1 128 ? -12.641 -3.885 10.352 1 92.81 128 GLU A CA 1
ATOM 977 C C . GLU A 1 128 ? -13.766 -2.91 10.008 1 92.81 128 GLU A C 1
ATOM 979 O O . GLU A 1 128 ? -13.773 -1.77 10.469 1 92.81 128 GLU A O 1
ATOM 984 N N . LEU A 1 129 ? -14.734 -3.346 9.18 1 94.75 129 LEU A N 1
ATOM 985 C CA . LEU A 1 129 ? -15.844 -2.494 8.758 1 94.75 129 LEU A CA 1
ATOM 986 C C . LEU A 1 129 ? -16.75 -2.146 9.93 1 94.75 129 LEU A C 1
ATOM 988 O O . LEU A 1 129 ? -17.281 -1.04 10 1 94.75 129 LEU A O 1
ATOM 992 N N . VAL A 1 130 ? -16.906 -3.107 10.883 1 93.38 130 VAL A N 1
ATOM 993 C CA . VAL A 1 130 ? -17.703 -2.857 12.086 1 93.38 130 VAL A CA 1
ATOM 994 C C . VAL A 1 130 ? -17.031 -1.781 12.93 1 93.38 130 VAL A C 1
ATOM 996 O O . VAL A 1 130 ? -17.688 -0.844 13.391 1 93.38 130 VAL A O 1
ATOM 999 N N . VAL A 1 131 ? -15.742 -1.846 13.094 1 88.31 131 VAL A N 1
ATOM 1000 C CA . VAL A 1 131 ? -14.969 -0.883 13.875 1 88.31 131 VAL A CA 1
ATOM 1001 C C . VAL A 1 131 ? -15.039 0.492 13.219 1 88.31 131 VAL A C 1
ATOM 1003 O O . VAL A 1 131 ? -15.258 1.502 13.891 1 88.31 131 VAL A O 1
ATOM 1006 N N . GLN A 1 132 ? -14.867 0.534 11.93 1 85.69 132 GLN A N 1
ATOM 1007 C CA . GLN A 1 132 ? -14.891 1.787 11.188 1 85.69 132 GLN A CA 1
ATOM 1008 C C . GLN A 1 132 ? -16.266 2.457 11.281 1 85.69 132 GLN A C 1
ATOM 1010 O O . GLN A 1 132 ? -16.359 3.682 11.367 1 85.69 132 GLN A O 1
ATOM 1015 N N . ALA A 1 133 ? -17.328 1.623 11.234 1 86.94 133 ALA A N 1
ATOM 1016 C CA . ALA A 1 133 ? -18.688 2.148 11.352 1 86.94 133 ALA A CA 1
ATOM 1017 C C . ALA A 1 133 ? -18.922 2.775 12.727 1 86.94 133 ALA A C 1
ATOM 1019 O O . ALA A 1 133 ? -19.531 3.842 12.828 1 86.94 133 ALA A O 1
ATOM 1020 N N . LYS A 1 134 ? -18.391 2.191 13.742 1 85.62 134 LYS A N 1
ATOM 1021 C CA . LYS A 1 134 ? -18.531 2.719 15.102 1 85.62 134 LYS A CA 1
ATOM 1022 C C . LYS A 1 134 ? -17.797 4.039 15.258 1 85.62 134 LYS A C 1
ATOM 1024 O O . LYS A 1 134 ? -18.297 4.977 15.883 1 85.62 134 LYS A O 1
ATOM 1029 N N . TRP A 1 135 ? -16.641 4.098 14.695 1 81.44 135 TRP A N 1
ATOM 1030 C CA . TRP A 1 135 ? -15.836 5.312 14.75 1 81.44 135 TRP A CA 1
ATOM 1031 C C . TRP A 1 135 ? -16.531 6.457 14.016 1 81.44 135 TRP A C 1
ATOM 1033 O O . TRP A 1 135 ? -16.516 7.598 14.477 1 81.44 135 TRP A O 1
ATOM 1043 N N . ARG A 1 136 ? -17.141 6.215 12.891 1 80.06 136 ARG A N 1
ATOM 1044 C CA . ARG A 1 136 ? -17.828 7.219 12.078 1 80.06 136 ARG A CA 1
ATOM 1045 C C . ARG A 1 136 ? -19.062 7.758 12.789 1 80.06 136 ARG A C 1
ATOM 1047 O O . ARG A 1 136 ? -19.422 8.922 12.625 1 80.06 136 ARG A O 1
ATOM 1054 N N . GLU A 1 137 ? -19.641 6.895 13.547 1 82.31 137 GLU A N 1
ATOM 1055 C CA . GLU A 1 137 ? -20.859 7.285 14.266 1 82.31 137 GLU A CA 1
ATOM 1056 C C . GLU A 1 137 ? -20.516 8.133 15.492 1 82.31 137 GLU A C 1
ATOM 1058 O O . GLU A 1 137 ? -21.328 8.938 15.938 1 82.31 137 GLU A O 1
ATOM 1063 N N . HIS A 1 138 ? -19.297 7.938 16 1 82.75 138 HIS A N 1
ATOM 1064 C CA . HIS A 1 138 ? -18.859 8.664 17.203 1 82.75 138 HIS A CA 1
ATOM 1065 C C . HIS A 1 138 ? -17.453 9.219 17.031 1 82.75 138 HIS A C 1
ATOM 1067 O O . HIS A 1 138 ? -16.531 8.82 17.734 1 82.75 138 HIS A O 1
ATOM 1073 N N . PRO A 1 139 ? -17.469 10.164 16.031 1 73.12 139 PRO A N 1
ATOM 1074 C CA . PRO A 1 139 ? -16.125 10.695 15.82 1 73.12 139 PRO A CA 1
ATOM 1075 C C . PRO A 1 139 ? -15.609 11.5 17.016 1 73.12 139 PRO A C 1
ATOM 1077 O O . PRO A 1 139 ? -16.391 12.102 17.75 1 73.12 139 PRO A O 1
ATOM 1080 N N . ASN A 1 140 ? -14.297 11.258 17.312 1 75.62 140 ASN A N 1
ATOM 1081 C CA . ASN A 1 140 ? -13.664 12.172 18.25 1 75.62 140 ASN A CA 1
ATOM 1082 C C . ASN A 1 140 ? -13.828 13.625 17.828 1 75.62 140 ASN A C 1
ATOM 1084 O O . ASN A 1 140 ? -13.578 13.977 16.672 1 75.62 140 ASN A O 1
ATOM 1088 N N . ARG A 1 141 ? -14.336 14.453 18.688 1 75.06 141 ARG A N 1
ATOM 1089 C CA . ARG A 1 141 ? -14.625 15.852 18.406 1 75.06 141 ARG A CA 1
ATOM 1090 C C . ARG A 1 141 ? -13.367 16.594 17.984 1 75.06 141 ARG A C 1
ATOM 1092 O O . ARG A 1 141 ? -13.438 17.578 17.25 1 75.06 141 ARG A O 1
ATOM 1099 N N . ASP A 1 142 ? -12.242 16.016 18.359 1 79.5 142 ASP A N 1
ATOM 1100 C CA . ASP A 1 142 ? -10.992 16.734 18.109 1 79.5 142 ASP A CA 1
ATOM 1101 C C . ASP A 1 142 ? -10.398 16.344 16.75 1 79.5 142 ASP A C 1
ATOM 1103 O O . ASP A 1 142 ? -9.461 16.984 16.281 1 79.5 142 ASP A O 1
ATOM 1107 N N . THR A 1 143 ? -11.086 15.453 16.125 1 82.75 143 THR A N 1
ATOM 1108 C CA . THR A 1 143 ? -10.578 15.039 14.82 1 82.75 143 THR A CA 1
ATOM 1109 C C . THR A 1 143 ? -11.047 15.992 13.727 1 82.75 143 THR A C 1
ATOM 1111 O O . THR A 1 143 ? -12.242 16.203 13.555 1 82.75 143 THR A O 1
ATOM 1114 N N . PRO A 1 144 ? -10.07 16.547 13.016 1 86.62 144 PRO A N 1
ATOM 1115 C CA . PRO A 1 144 ? -10.469 17.438 11.93 1 86.62 144 PRO A CA 1
ATOM 1116 C C . PRO A 1 144 ? -11.391 16.766 10.914 1 86.62 144 PRO A C 1
ATOM 1118 O O . PRO A 1 144 ? -11.266 15.57 10.672 1 86.62 144 PRO A O 1
ATOM 1121 N N . GLU A 1 145 ? -12.273 17.531 10.312 1 87.5 145 GLU A N 1
ATOM 1122 C CA . GLU A 1 145 ? -13.305 17.016 9.414 1 87.5 145 GLU A CA 1
ATOM 1123 C C . GLU A 1 145 ? -12.688 16.297 8.227 1 87.5 145 GLU A C 1
ATOM 1125 O O . GLU A 1 145 ? -13.203 15.258 7.793 1 87.5 145 GLU A O 1
ATOM 1130 N N . HIS A 1 146 ? -11.617 16.812 7.625 1 89.75 146 HIS A N 1
ATOM 1131 C CA . HIS A 1 146 ? -11.016 16.188 6.445 1 89.75 146 HIS A CA 1
ATOM 1132 C C . HIS A 1 146 ? -10.43 14.828 6.777 1 89.75 146 HIS A C 1
ATOM 1134 O O . HIS A 1 146 ? -10.383 13.945 5.922 1 89.75 146 HIS A O 1
ATOM 1140 N N . VAL A 1 147 ? -10.016 14.641 8.031 1 86.19 147 VAL A N 1
ATOM 1141 C CA . VAL A 1 147 ? -9.492 13.352 8.469 1 86.19 147 VAL A CA 1
ATOM 1142 C C . VAL A 1 147 ? -10.641 12.375 8.695 1 86.19 147 VAL A C 1
ATOM 1144 O O . VAL A 1 147 ? -10.539 11.195 8.344 1 86.19 147 VAL A O 1
ATOM 1147 N N . ARG A 1 148 ? -11.719 12.875 9.203 1 85.38 148 ARG A N 1
ATOM 1148 C CA . ARG A 1 148 ? -12.891 12.031 9.375 1 85.38 148 ARG A CA 1
ATOM 1149 C C . ARG A 1 148 ? -13.398 11.508 8.039 1 85.38 148 ARG A C 1
ATOM 1151 O O . ARG A 1 148 ? -13.797 10.352 7.926 1 85.38 148 ARG A O 1
ATOM 1158 N N . ASP A 1 149 ? -13.344 12.344 7.074 1 87.19 149 ASP A N 1
ATOM 1159 C CA . ASP A 1 149 ? -13.828 11.969 5.754 1 87.19 149 ASP A CA 1
ATOM 1160 C C . ASP A 1 149 ? -12.906 10.945 5.094 1 87.19 149 ASP A C 1
ATOM 1162 O O . ASP A 1 149 ? -13.32 10.203 4.207 1 87.19 149 ASP A O 1
ATOM 1166 N N . GLN A 1 150 ? -11.68 11.008 5.5 1 87.62 150 GLN A N 1
ATOM 1167 C CA . GLN A 1 150 ? -10.742 10.008 4.996 1 87.62 150 GLN A CA 1
ATOM 1168 C C . GLN A 1 150 ? -11.172 8.602 5.391 1 87.62 150 GLN A C 1
ATOM 1170 O O . GLN A 1 150 ? -10.93 7.645 4.648 1 87.62 150 GLN A O 1
ATOM 1175 N N . ALA A 1 151 ? -11.812 8.477 6.531 1 85.75 151 ALA A N 1
ATOM 1176 C CA . ALA A 1 151 ? -12.305 7.195 7.02 1 85.75 151 ALA A CA 1
ATOM 1177 C C . ALA A 1 151 ? -13.266 6.562 6.016 1 85.75 151 ALA A C 1
ATOM 1179 O O . ALA A 1 151 ? -13.344 5.336 5.906 1 85.75 151 ALA A O 1
ATOM 1180 N N . GLU A 1 152 ? -13.953 7.402 5.277 1 87.19 152 GLU A N 1
ATOM 1181 C CA . GLU A 1 152 ? -14.852 6.891 4.25 1 87.19 152 GLU A CA 1
ATOM 1182 C C . GLU A 1 152 ? -14.078 6.176 3.145 1 87.19 152 GLU A C 1
ATOM 1184 O O . GLU A 1 152 ? -14.562 5.203 2.566 1 87.19 152 GLU A O 1
ATOM 1189 N N . LEU A 1 153 ? -12.906 6.727 2.832 1 89.25 153 LEU A N 1
ATOM 1190 C CA . LEU A 1 153 ? -12.07 6.066 1.835 1 89.25 153 LEU A CA 1
ATOM 1191 C C . LEU A 1 153 ? -11.617 4.695 2.324 1 89.25 153 LEU A C 1
ATOM 1193 O O . LEU A 1 153 ? -11.656 3.721 1.568 1 89.25 153 LEU A O 1
ATOM 1197 N N . TRP A 1 154 ? -11.273 4.574 3.576 1 88.75 154 TRP A N 1
ATOM 1198 C CA . TRP A 1 154 ? -10.828 3.309 4.148 1 88.75 154 TRP A CA 1
ATOM 1199 C C . TRP A 1 154 ? -11.961 2.293 4.188 1 88.75 154 TRP A C 1
ATOM 1201 O O . TRP A 1 154 ? -11.766 1.123 3.846 1 88.75 154 TRP A O 1
ATOM 1211 N N . ALA A 1 155 ? -13.141 2.773 4.582 1 90.88 155 ALA A N 1
ATOM 1212 C CA . ALA A 1 155 ? -14.305 1.894 4.566 1 90.88 155 ALA A CA 1
ATOM 1213 C C . ALA A 1 155 ? -14.617 1.423 3.148 1 90.88 155 ALA A C 1
ATOM 1215 O O . ALA A 1 155 ? -14.961 0.257 2.936 1 90.88 155 ALA A O 1
ATOM 1216 N N . GLY A 1 156 ? -14.523 2.33 2.201 1 92.31 156 GLY A N 1
ATOM 1217 C CA . GLY A 1 156 ? -14.742 1.968 0.809 1 92.31 156 GLY A CA 1
ATOM 1218 C C . GLY A 1 156 ? -13.766 0.919 0.309 1 92.31 156 GLY A C 1
ATOM 1219 O O . GLY A 1 156 ? -14.156 -0.019 -0.389 1 92.31 156 GLY A O 1
ATOM 1220 N N . HIS A 1 157 ? -12.516 1.054 0.689 1 92.06 157 HIS A N 1
ATOM 1221 C CA . HIS A 1 157 ? -11.516 0.059 0.321 1 92.06 157 HIS A CA 1
ATOM 1222 C C . HIS A 1 157 ? -11.836 -1.302 0.927 1 92.06 157 HIS A C 1
ATOM 1224 O O . HIS A 1 157 ? -11.789 -2.322 0.235 1 92.06 157 HIS A O 1
ATOM 1230 N N . ALA A 1 158 ? -12.141 -1.255 2.221 1 94.12 158 ALA A N 1
ATOM 1231 C CA . ALA A 1 158 ? -12.445 -2.502 2.916 1 94.12 158 ALA A CA 1
ATOM 1232 C C . ALA A 1 158 ? -13.656 -3.193 2.299 1 94.12 158 ALA A C 1
ATOM 1234 O O . ALA A 1 158 ? -13.664 -4.414 2.137 1 94.12 158 ALA A O 1
ATOM 1235 N N . ARG A 1 159 ? -14.672 -2.414 1.956 1 95.75 159 ARG A N 1
ATOM 1236 C CA . ARG A 1 159 ? -15.867 -2.979 1.335 1 95.75 159 ARG A CA 1
ATOM 1237 C C . ARG A 1 159 ? -15.539 -3.609 -0.014 1 95.75 159 ARG A C 1
ATOM 1239 O O . ARG A 1 159 ? -16.016 -4.703 -0.324 1 95.75 159 ARG A O 1
ATOM 1246 N N . THR A 1 160 ? -14.75 -2.904 -0.786 1 95.06 160 THR A N 1
ATOM 1247 C CA . THR A 1 160 ? -14.328 -3.416 -2.086 1 95.06 160 THR A CA 1
ATOM 1248 C C . THR A 1 160 ? -13.562 -4.73 -1.929 1 95.06 160 THR A C 1
ATOM 1250 O O . THR A 1 160 ? -13.844 -5.703 -2.635 1 95.06 160 THR A O 1
ATOM 1253 N N . GLU A 1 161 ? -12.656 -4.812 -1.021 1 95.38 161 GLU A N 1
ATOM 1254 C CA . GLU A 1 161 ? -11.867 -6.016 -0.791 1 95.38 161 GLU A CA 1
ATOM 1255 C C . GLU A 1 161 ? -12.742 -7.156 -0.273 1 95.38 161 GLU A C 1
ATOM 1257 O O . GLU A 1 161 ? -12.555 -8.312 -0.662 1 95.38 161 GLU A O 1
ATOM 1262 N N . LEU A 1 162 ? -13.641 -6.766 0.632 1 97.31 162 LEU A N 1
ATOM 1263 C CA . LEU A 1 162 ? -14.547 -7.762 1.195 1 97.31 162 LEU A CA 1
ATOM 1264 C C . LEU A 1 162 ? -15.367 -8.438 0.099 1 97.31 162 LEU A C 1
ATOM 1266 O O . LEU A 1 162 ? -15.422 -9.664 0.03 1 97.31 162 LEU A O 1
ATOM 1270 N N . GLU A 1 163 ? -15.969 -7.625 -0.727 1 96.75 163 GLU A N 1
ATOM 1271 C CA . GLU A 1 163 ? -16.797 -8.164 -1.809 1 96.75 163 GLU A CA 1
ATOM 1272 C C . GLU A 1 163 ? -15.961 -9.023 -2.752 1 96.75 163 GLU A C 1
ATOM 1274 O O . GLU A 1 163 ? -16.406 -10.086 -3.191 1 96.75 163 GLU A O 1
ATOM 1279 N N . TRP A 1 164 ? -14.836 -8.609 -3.039 1 96.06 164 TRP A N 1
ATOM 1280 C CA . TRP A 1 164 ? -13.938 -9.359 -3.91 1 96.06 164 TRP A CA 1
ATOM 1281 C C . TRP A 1 164 ? -13.547 -10.688 -3.275 1 96.06 164 TRP A C 1
ATOM 1283 O O . TRP A 1 164 ? -13.586 -11.734 -3.932 1 96.06 164 TRP A O 1
ATOM 1293 N N . ALA A 1 165 ? -13.141 -10.648 -2.002 1 97.38 165 ALA A N 1
ATOM 1294 C CA . ALA A 1 165 ? -12.734 -11.867 -1.305 1 97.38 165 ALA A CA 1
ATOM 1295 C C . ALA A 1 165 ? -13.867 -12.883 -1.26 1 97.38 165 ALA A C 1
ATOM 1297 O O . ALA A 1 165 ? -13.648 -14.078 -1.483 1 97.38 165 ALA A O 1
ATOM 1298 N N . LYS A 1 166 ? -15.055 -12.414 -0.958 1 97.94 166 LYS A N 1
ATOM 1299 C CA . LYS A 1 166 ? -16.219 -13.297 -0.948 1 97.94 166 LYS A CA 1
ATOM 1300 C C . LYS A 1 166 ? -16.438 -13.93 -2.32 1 97.94 166 LYS A C 1
ATOM 1302 O O . LYS A 1 166 ? -16.734 -15.117 -2.424 1 97.94 166 LYS A O 1
ATOM 1307 N N . SER A 1 167 ? -16.328 -13.102 -3.332 1 97.06 167 SER A N 1
ATOM 1308 C CA . SER A 1 167 ? -16.5 -13.602 -4.691 1 97.06 167 SER A CA 1
ATOM 1309 C C . SER A 1 167 ? -15.43 -14.625 -5.043 1 97.06 167 SER A C 1
ATOM 1311 O O . SER A 1 167 ? -15.711 -15.617 -5.715 1 97.06 167 SER A O 1
ATOM 1313 N N . LEU A 1 168 ? -14.203 -14.406 -4.645 1 96.62 168 LEU A N 1
ATOM 1314 C CA . LEU A 1 168 ? -13.109 -15.344 -4.891 1 96.62 168 LEU A CA 1
ATOM 1315 C C . LEU A 1 168 ? -13.383 -16.688 -4.211 1 96.62 168 LEU A C 1
ATOM 1317 O O . LEU A 1 168 ? -13.203 -17.734 -4.82 1 96.62 168 LEU A O 1
ATOM 1321 N N . SER A 1 169 ? -13.773 -16.578 -2.926 1 97.69 169 SER A N 1
ATOM 1322 C CA . SER A 1 169 ? -14.133 -17.781 -2.195 1 97.69 169 SER A CA 1
ATOM 1323 C C . SER A 1 169 ? -15.234 -18.562 -2.908 1 97.69 169 SER A C 1
ATOM 1325 O O . SER A 1 169 ? -15.156 -19.781 -3.039 1 97.69 169 SER A O 1
ATOM 1327 N N . LYS A 1 170 ? -16.234 -17.891 -3.389 1 97.75 170 LYS A N 1
ATOM 1328 C CA . LYS A 1 170 ? -17.344 -18.5 -4.102 1 97.75 170 LYS A CA 1
ATOM 1329 C C . LYS A 1 170 ? -16.875 -19.172 -5.391 1 97.75 170 LYS A C 1
ATOM 1331 O O . LYS A 1 170 ? -17.234 -20.312 -5.668 1 97.75 170 LYS A O 1
ATOM 1336 N N . ARG A 1 171 ? -16.078 -18.531 -6.188 1 96.69 171 ARG A N 1
ATOM 1337 C CA . ARG A 1 171 ? -15.547 -19.094 -7.43 1 96.69 171 ARG A CA 1
ATOM 1338 C C . ARG A 1 171 ? -14.75 -20.359 -7.156 1 96.69 171 ARG A C 1
ATOM 1340 O O . ARG A 1 171 ? -14.891 -21.359 -7.879 1 96.69 171 ARG A O 1
ATOM 1347 N N . LEU A 1 172 ? -13.938 -20.281 -6.152 1 97.31 172 LEU A N 1
ATOM 1348 C CA . LEU A 1 172 ? -13.156 -21.469 -5.785 1 97.31 172 LEU A CA 1
ATOM 1349 C C . LEU A 1 172 ? -14.07 -22.609 -5.387 1 97.31 172 LEU A C 1
ATOM 1351 O O . LEU A 1 172 ? -13.859 -23.75 -5.805 1 97.31 172 LEU A O 1
ATOM 1355 N N . SER A 1 173 ? -15.078 -22.297 -4.574 1 97.44 173 SER A N 1
ATOM 1356 C CA . SER A 1 173 ? -15.992 -23.328 -4.102 1 97.44 173 SER A CA 1
ATOM 1357 C C . SER A 1 173 ? -16.766 -23.953 -5.254 1 97.44 173 SER A C 1
ATOM 1359 O O . SER A 1 173 ? -17.219 -25.094 -5.16 1 97.44 173 SER A O 1
ATOM 1361 N N . GLU A 1 174 ? -16.875 -23.219 -6.34 1 97.31 174 GLU A N 1
ATOM 1362 C CA . GLU A 1 174 ? -17.609 -23.688 -7.52 1 97.31 174 GLU A CA 1
ATOM 1363 C C . GLU A 1 174 ? -16.656 -24.359 -8.516 1 97.31 174 GLU A C 1
ATOM 1365 O O . GLU A 1 174 ? -17.062 -24.719 -9.625 1 97.31 174 GLU A O 1
ATOM 1370 N N . GLY A 1 175 ? -15.359 -24.453 -8.18 1 95.31 175 GLY A N 1
ATOM 1371 C CA . GLY A 1 175 ? -14.422 -25.266 -8.938 1 95.31 175 GLY A CA 1
ATOM 1372 C C . GLY A 1 175 ? -13.547 -24.453 -9.875 1 95.31 175 GLY A C 1
ATOM 1373 O O . GLY A 1 175 ? -12.898 -25.016 -10.766 1 95.31 175 GLY A O 1
ATOM 1374 N N . ALA A 1 176 ? -13.57 -23.188 -9.648 1 94.19 176 ALA A N 1
ATOM 1375 C CA . ALA A 1 176 ? -12.758 -22.344 -10.531 1 94.19 176 ALA A CA 1
ATOM 1376 C C . ALA A 1 176 ? -11.273 -22.609 -10.32 1 94.19 176 ALA A C 1
ATOM 1378 O O . ALA A 1 176 ? -10.859 -23.062 -9.25 1 94.19 176 ALA A O 1
ATOM 1379 N N . TYR A 1 177 ? -10.406 -22.344 -11.367 1 93.5 177 TYR A N 1
ATOM 1380 C CA . TYR A 1 177 ? -8.953 -22.375 -11.391 1 93.5 177 TYR A CA 1
ATOM 1381 C C . TYR A 1 177 ? -8.438 -23.797 -11.195 1 93.5 177 TYR A C 1
ATOM 1383 O O . TYR A 1 177 ? -9.156 -24.672 -10.688 1 93.5 177 TYR A O 1
ATOM 1391 N N . THR A 1 178 ? -7.246 -24.078 -11.672 1 92.38 178 THR A N 1
ATOM 1392 C CA . THR A 1 178 ? -6.543 -25.328 -11.391 1 92.38 178 THR A CA 1
ATOM 1393 C C . THR A 1 178 ? -5.684 -25.188 -10.133 1 92.38 178 THR A C 1
ATOM 1395 O O . THR A 1 178 ? -4.711 -24.438 -10.125 1 92.38 178 THR A O 1
ATOM 1398 N N . MET A 1 179 ? -6.082 -25.891 -9.125 1 95.06 179 MET A N 1
ATOM 1399 C CA . MET A 1 179 ? -5.41 -25.797 -7.832 1 95.06 179 MET A CA 1
ATOM 1400 C C . MET A 1 179 ? -4.453 -26.969 -7.625 1 95.06 179 MET A C 1
ATOM 1402 O O . MET A 1 179 ? -4.324 -27.828 -8.492 1 95.06 179 MET A O 1
ATOM 1406 N N . ALA A 1 180 ? -3.75 -26.922 -6.48 1 91.69 180 ALA A N 1
ATOM 1407 C CA . ALA A 1 180 ? -2.682 -27.891 -6.219 1 91.69 180 ALA A CA 1
ATOM 1408 C C . ALA A 1 180 ? -3.225 -29.312 -6.172 1 91.69 180 ALA A C 1
ATOM 1410 O O . ALA A 1 180 ? -2.508 -30.266 -6.477 1 91.69 180 ALA A O 1
ATOM 1411 N N . ASP A 1 181 ? -4.484 -29.438 -5.789 1 89.94 181 ASP A N 1
ATOM 1412 C CA . ASP A 1 181 ? -5.074 -30.766 -5.629 1 89.94 181 ASP A CA 1
ATOM 1413 C C . ASP A 1 181 ? -5.863 -31.172 -6.871 1 89.94 181 ASP A C 1
ATOM 1415 O O . ASP A 1 181 ? -6.527 -32.219 -6.879 1 89.94 181 ASP A O 1
ATOM 1419 N N . ASP A 1 182 ? -5.781 -30.406 -7.906 1 90.5 182 ASP A N 1
ATOM 1420 C CA . ASP A 1 182 ? -6.473 -30.719 -9.156 1 90.5 182 ASP A CA 1
ATOM 1421 C C . ASP A 1 182 ? -5.543 -31.422 -10.133 1 90.5 182 ASP A C 1
ATOM 1423 O O . ASP A 1 182 ? -4.32 -31.25 -10.078 1 90.5 182 ASP A O 1
ATOM 1427 N N . PRO A 1 183 ? -6.055 -32.281 -11.008 1 81.88 183 PRO A N 1
ATOM 1428 C CA . PRO A 1 183 ? -5.242 -32.781 -12.117 1 81.88 183 PRO A CA 1
ATOM 1429 C C . PRO A 1 183 ? -4.676 -31.641 -12.984 1 81.88 183 PRO A C 1
ATOM 1431 O O . PRO A 1 183 ? -5.352 -30.641 -13.219 1 81.88 183 PRO A O 1
ATOM 1434 N N . GLY A 1 184 ? -3.365 -31.703 -13.398 1 71.5 184 GLY A N 1
ATOM 1435 C CA . GLY A 1 184 ? -2.75 -30.672 -14.227 1 71.5 184 GLY A CA 1
ATOM 1436 C C . GLY A 1 184 ? -2.162 -29.531 -13.422 1 71.5 184 GLY A C 1
ATOM 1437 O O . GLY A 1 184 ? -1.816 -28.484 -13.977 1 71.5 184 GLY A O 1
ATOM 1438 N N . SER A 1 185 ? -2.234 -29.766 -12.117 1 68.81 185 SER A N 1
ATOM 1439 C CA . SER A 1 185 ? -1.748 -28.734 -11.219 1 68.81 185 SER A CA 1
ATOM 1440 C C . SER A 1 185 ? -0.286 -28.391 -11.492 1 68.81 185 SER A C 1
ATOM 1442 O O . SER A 1 185 ? 0.451 -29.219 -12.039 1 68.81 185 SER A O 1
ATOM 1444 N N . TRP A 1 186 ? -0.083 -27 -11.406 1 58.09 186 TRP A N 1
ATOM 1445 C CA . TRP A 1 186 ? 1.265 -26.453 -11.57 1 58.09 186 TRP A CA 1
ATOM 1446 C C . TRP A 1 186 ? 2.283 -27.297 -10.812 1 58.09 186 TRP A C 1
ATOM 1448 O O . TRP A 1 186 ? 3.469 -27.312 -11.156 1 58.09 186 TRP A O 1
ATOM 1458 N N . ARG A 1 187 ? 1.847 -27.875 -9.695 1 54.06 187 ARG A N 1
ATOM 1459 C CA . ARG A 1 187 ? 2.768 -28.688 -8.922 1 54.06 187 ARG A CA 1
ATOM 1460 C C . ARG A 1 187 ? 3.332 -29.828 -9.773 1 54.06 187 ARG A C 1
ATOM 1462 O O . ARG A 1 187 ? 4.426 -30.328 -9.5 1 54.06 187 ARG A O 1
ATOM 1469 N N . THR A 1 188 ? 2.475 -30.156 -10.688 1 46.06 188 THR A N 1
ATOM 1470 C CA . THR A 1 188 ? 2.973 -31.234 -11.531 1 46.06 188 THR A CA 1
ATOM 1471 C C . THR A 1 188 ? 3.832 -30.688 -12.664 1 46.06 188 THR A C 1
ATOM 1473 O O . THR A 1 188 ? 3.309 -30.203 -13.672 1 46.06 188 THR A O 1
ATOM 1476 N N . VAL A 1 189 ? 4.664 -29.781 -12.281 1 43.59 189 VAL A N 1
ATOM 1477 C CA . VAL A 1 189 ? 5.648 -29.344 -13.266 1 43.59 189 VAL A CA 1
ATOM 1478 C C . VAL A 1 189 ? 6 -30.516 -14.188 1 43.59 189 VAL A C 1
ATOM 1480 O O . VAL A 1 189 ? 6.395 -31.578 -13.727 1 43.59 189 VAL A O 1
ATOM 1483 N N . PRO A 1 190 ? 5.422 -30.531 -15.391 1 39.78 190 PRO A N 1
ATOM 1484 C CA . PRO A 1 190 ? 6.055 -31.578 -16.203 1 39.78 190 PRO A CA 1
ATOM 1485 C C . PRO A 1 190 ? 7.566 -31.656 -15.992 1 39.78 190 PRO A C 1
ATOM 1487 O O . PRO A 1 190 ? 8.18 -30.688 -15.516 1 39.78 190 PRO A O 1
ATOM 1490 N N . ASP A 1 191 ? 8.219 -32.812 -16.047 1 35.56 191 ASP A N 1
ATOM 1491 C CA . ASP A 1 191 ? 9.656 -33.031 -16.141 1 35.56 191 ASP A CA 1
ATOM 1492 C C . ASP A 1 191 ? 10.344 -31.906 -16.922 1 35.56 191 ASP A C 1
ATOM 1494 O O . ASP A 1 191 ? 10.062 -31.719 -18.109 1 35.56 191 ASP A O 1
ATOM 1498 N N . PRO A 1 192 ? 10.57 -30.75 -16.328 1 36.5 192 PRO A N 1
ATOM 1499 C CA . PRO A 1 192 ? 11.305 -29.734 -17.109 1 36.5 192 PRO A CA 1
ATOM 1500 C C . PRO A 1 192 ? 12.219 -30.344 -18.156 1 36.5 192 PRO A C 1
ATOM 1502 O O . PRO A 1 192 ? 12.758 -29.625 -19 1 36.5 192 PRO A O 1
ATOM 1505 N N . LEU A 1 193 ? 12.82 -31.484 -17.875 1 33.38 193 LEU A N 1
ATOM 1506 C CA . LEU A 1 193 ? 13.672 -32.188 -18.828 1 33.38 193 LEU A CA 1
ATOM 1507 C C . LEU A 1 193 ? 12.898 -32.531 -20.094 1 33.38 193 LEU A C 1
ATOM 1509 O O . LEU A 1 193 ? 13.492 -32.906 -21.109 1 33.38 193 LEU A O 1
ATOM 1513 N N . LYS A 1 194 ? 11.586 -32.75 -20 1 35.31 194 LYS A N 1
ATOM 1514 C CA . LYS A 1 194 ? 10.914 -33 -21.281 1 35.31 194 LYS A CA 1
ATOM 1515 C C . LYS A 1 194 ? 10.508 -31.703 -21.969 1 35.31 194 LYS A C 1
ATOM 1517 O O . LYS A 1 194 ? 9.742 -31.719 -22.922 1 35.31 194 LYS A O 1
ATOM 1522 N N . MET A 1 195 ? 10.516 -30.562 -21.438 1 28.7 195 MET A N 1
ATOM 1523 C CA . MET A 1 195 ? 10.43 -29.406 -22.344 1 28.7 195 MET A CA 1
ATOM 1524 C C . MET A 1 195 ? 11.68 -29.312 -23.219 1 28.7 195 MET A C 1
ATOM 1526 O O . MET A 1 195 ? 12.789 -29.172 -22.703 1 28.7 195 MET A O 1
ATOM 1530 N N . ARG A 1 196 ? 11.734 -30.172 -24.219 1 27.31 196 ARG A N 1
ATOM 1531 C CA . ARG A 1 196 ? 12.672 -30.266 -25.328 1 27.31 196 ARG A CA 1
ATOM 1532 C C . ARG A 1 196 ? 13.125 -28.875 -25.781 1 27.31 196 ARG A C 1
ATOM 1534 O O . ARG A 1 196 ? 12.297 -27.984 -26 1 27.31 196 ARG A O 1
ATOM 1541 N N . PHE A 1 197 ? 14.398 -28.359 -25.562 1 21.22 197 PHE A N 1
ATOM 1542 C CA . PHE A 1 197 ? 15.133 -27.5 -26.484 1 21.22 197 PHE A CA 1
ATOM 1543 C C . PHE A 1 197 ? 14.977 -28 -27.922 1 21.22 197 PHE A C 1
ATOM 1545 O O . PHE A 1 197 ? 14.914 -29.219 -28.156 1 21.22 197 PHE A O 1
ATOM 1552 N N . MET B 1 1 ? 10.625 10.477 -1.767 1 62.97 1 MET B N 1
ATOM 1553 C CA . MET B 1 1 ? 9.422 11.133 -1.249 1 62.97 1 MET B CA 1
ATOM 1554 C C . MET B 1 1 ? 8.656 10.195 -0.317 1 62.97 1 MET B C 1
ATOM 1556 O O . MET B 1 1 ? 8.281 9.094 -0.71 1 62.97 1 MET B O 1
ATOM 1560 N N . SER B 1 2 ? 8.703 10.539 0.985 1 86.75 2 SER B N 1
ATOM 1561 C CA . SER B 1 2 ? 8.133 9.539 1.883 1 86.75 2 SER B CA 1
ATOM 1562 C C . SER B 1 2 ? 7.035 10.141 2.754 1 86.75 2 SER B C 1
ATOM 1564 O O . SER B 1 2 ? 7.066 11.336 3.064 1 86.75 2 SER B O 1
ATOM 1566 N N . ALA B 1 3 ? 5.961 9.492 2.924 1 93.5 3 ALA B N 1
ATOM 1567 C CA . ALA B 1 3 ? 4.895 9.836 3.863 1 93.5 3 ALA B CA 1
ATOM 1568 C C . ALA B 1 3 ? 5.465 10.25 5.215 1 93.5 3 ALA B C 1
ATOM 1570 O O . ALA B 1 3 ? 4.965 11.188 5.848 1 93.5 3 ALA B O 1
ATOM 1571 N N . THR B 1 4 ? 6.566 9.641 5.539 1 95.06 4 THR B N 1
ATOM 1572 C CA . THR B 1 4 ? 7.215 9.953 6.809 1 95.06 4 THR B CA 1
ATOM 1573 C C . THR B 1 4 ? 7.766 11.375 6.801 1 95.06 4 THR B C 1
ATOM 1575 O O . THR B 1 4 ? 7.551 12.133 7.746 1 95.06 4 THR B O 1
ATOM 1578 N N . LYS B 1 5 ? 8.477 11.703 5.766 1 96.12 5 LYS B N 1
ATOM 1579 C CA . LYS B 1 5 ? 9.016 13.055 5.621 1 96.12 5 LYS B CA 1
ATOM 1580 C C . LYS B 1 5 ? 7.906 14.094 5.699 1 96.12 5 LYS B C 1
ATOM 1582 O O . LYS B 1 5 ? 8.031 15.094 6.414 1 96.12 5 LYS B O 1
ATOM 1587 N N . LEU B 1 6 ? 6.832 13.859 5.008 1 96.75 6 LEU B N 1
ATOM 1588 C CA . LEU B 1 6 ? 5.715 14.797 4.988 1 96.75 6 LEU B CA 1
ATOM 1589 C C . LEU B 1 6 ? 5.141 14.984 6.387 1 96.75 6 LEU B C 1
ATOM 1591 O O . LEU B 1 6 ? 4.949 16.125 6.836 1 96.75 6 LEU B O 1
ATOM 1595 N N . LEU B 1 7 ? 4.926 13.93 7.074 1 96.06 7 LEU B N 1
ATOM 1596 C CA . LEU B 1 7 ? 4.262 13.992 8.375 1 96.06 7 LEU B CA 1
ATOM 1597 C C . LEU B 1 7 ? 5.172 14.633 9.422 1 96.06 7 LEU B C 1
ATOM 1599 O O . LEU B 1 7 ? 4.711 15.406 10.258 1 96.06 7 LEU B O 1
ATOM 1603 N N . VAL B 1 8 ? 6.441 14.297 9.336 1 96.12 8 VAL B N 1
ATOM 1604 C CA . VAL B 1 8 ? 7.375 14.875 10.297 1 96.12 8 VAL B CA 1
ATOM 1605 C C . VAL B 1 8 ? 7.484 16.375 10.07 1 96.12 8 VAL B C 1
ATOM 1607 O O . VAL B 1 8 ? 7.438 17.172 11.016 1 96.12 8 VAL B O 1
ATOM 1610 N N 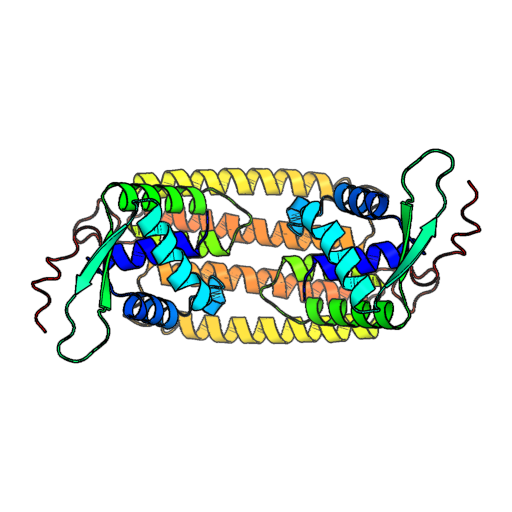. LEU B 1 9 ? 7.641 16.797 8.82 1 96.5 9 LEU B N 1
ATOM 1611 C CA . LEU B 1 9 ? 7.68 18.203 8.492 1 96.5 9 LEU B CA 1
ATOM 1612 C C . LEU B 1 9 ? 6.387 18.906 8.914 1 96.5 9 LEU B C 1
ATOM 1614 O O . LEU B 1 9 ? 6.418 20 9.484 1 96.5 9 LEU B O 1
ATOM 1618 N N . GLY B 1 10 ? 5.312 18.219 8.609 1 94.88 10 GLY B N 1
ATOM 1619 C CA . GLY B 1 10 ? 4.008 18.781 8.922 1 94.88 10 GLY B CA 1
ATOM 1620 C C . GLY B 1 10 ? 3.801 19.016 10.406 1 94.88 10 GLY B C 1
ATOM 1621 O O . GLY B 1 10 ? 3.355 20.094 10.812 1 94.88 10 GLY B O 1
ATOM 1622 N N . ILE B 1 11 ? 4.129 18.078 11.219 1 94.25 11 ILE B N 1
ATOM 1623 C CA . ILE B 1 11 ? 3.934 18.172 12.664 1 94.25 11 ILE B CA 1
ATOM 1624 C C . ILE B 1 11 ? 4.836 19.266 13.234 1 94.25 11 ILE B C 1
ATOM 1626 O O . ILE B 1 11 ? 4.402 20.078 14.055 1 94.25 11 ILE B O 1
ATOM 1630 N N . VAL B 1 12 ? 6.043 19.328 12.789 1 95.75 12 VAL B N 1
ATOM 1631 C CA . VAL B 1 12 ? 6.969 20.359 13.258 1 95.75 12 VAL B CA 1
ATOM 1632 C C . VAL B 1 12 ? 6.434 21.75 12.891 1 95.75 12 VAL B C 1
ATOM 1634 O O . VAL B 1 12 ? 6.441 22.656 13.719 1 95.75 12 VAL B O 1
ATOM 1637 N N . HIS B 1 13 ? 5.992 21.844 11.719 1 93.75 13 HIS B N 1
ATOM 1638 C CA . HIS B 1 13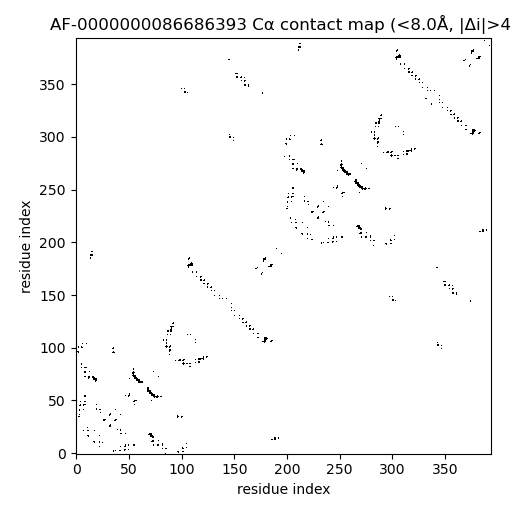 ? 5.473 23.125 11.242 1 93.75 13 HIS B CA 1
ATOM 1639 C C . HIS B 1 13 ? 4.227 23.547 12.016 1 93.75 13 HIS B C 1
ATOM 1641 O O . HIS B 1 13 ? 4.141 24.672 12.5 1 93.75 13 HIS B O 1
ATOM 1647 N N . LEU B 1 14 ? 3.334 22.625 12.172 1 89.25 14 LEU B N 1
ATOM 1648 C CA . LEU B 1 14 ? 2.061 22.906 12.828 1 89.25 14 LEU B CA 1
ATOM 1649 C C . LEU B 1 14 ? 2.268 23.25 14.297 1 89.25 14 LEU B C 1
ATOM 1651 O O . LEU B 1 14 ? 1.502 24.031 14.867 1 89.25 14 LEU B O 1
ATOM 1655 N N . SER B 1 15 ? 3.307 22.75 14.852 1 91.5 15 SER B N 1
ATOM 1656 C CA . SER B 1 15 ? 3.572 22.969 16.281 1 91.5 15 SER B CA 1
ATOM 1657 C C . SER B 1 15 ? 4.422 24.203 16.5 1 91.5 15 SER B C 1
ATOM 1659 O O . SER B 1 15 ? 4.668 24.594 17.641 1 91.5 15 SER B O 1
ATOM 1661 N N . GLY B 1 16 ? 4.832 24.812 15.453 1 91.25 16 GLY B N 1
ATOM 1662 C CA . GLY B 1 16 ? 5.738 25.938 15.594 1 91.25 16 GLY B CA 1
ATOM 1663 C C . GLY B 1 16 ? 7.133 25.531 16.031 1 91.25 16 GLY B C 1
ATOM 1664 O O . GLY B 1 16 ? 7.938 26.391 16.422 1 91.25 16 GLY B O 1
ATOM 1665 N N . GLY B 1 17 ? 7.336 24.359 16.125 1 94.12 17 GLY B N 1
ATOM 1666 C CA . GLY B 1 17 ? 8.547 23.719 16.625 1 94.12 17 GLY B CA 1
ATOM 1667 C C . GLY B 1 17 ? 8.258 22.531 17.516 1 94.12 17 GLY B C 1
ATOM 1668 O O . GLY B 1 17 ? 7.297 22.547 18.281 1 94.12 17 GLY B O 1
ATOM 1669 N N . ALA B 1 18 ? 9.086 21.562 17.359 1 95.38 18 ALA B N 1
ATOM 1670 C CA . ALA B 1 18 ? 8.82 20.375 18.156 1 95.38 18 ALA B CA 1
ATOM 1671 C C . ALA B 1 18 ? 10.102 19.578 18.391 1 95.38 18 ALA B C 1
ATOM 1673 O O . ALA B 1 18 ? 11 19.562 17.547 1 95.38 18 ALA B O 1
ATOM 1674 N N . HIS B 1 19 ? 10.117 18.969 19.578 1 94.69 19 HIS B N 1
ATOM 1675 C CA . HIS B 1 19 ? 11.125 17.953 19.828 1 94.69 19 HIS B CA 1
ATOM 1676 C C . HIS B 1 19 ? 10.75 16.625 19.172 1 94.69 19 HIS B C 1
ATOM 1678 O O . HIS B 1 19 ? 9.586 16.406 18.828 1 94.69 19 HIS B O 1
ATOM 1684 N N . GLY B 1 20 ? 11.812 15.812 18.984 1 93.5 20 GLY B N 1
ATOM 1685 C CA . GLY B 1 20 ? 11.57 14.523 18.359 1 93.5 20 GLY B CA 1
ATOM 1686 C C . GLY B 1 20 ? 10.523 13.703 19.094 1 93.5 20 GLY B C 1
ATOM 1687 O O . GLY B 1 20 ? 9.664 13.078 18.453 1 93.5 20 GLY B O 1
ATOM 1688 N N . TYR B 1 21 ? 10.555 13.609 20.375 1 93.38 21 TYR B N 1
ATOM 1689 C CA . TYR B 1 21 ? 9.609 12.812 21.141 1 93.38 21 TYR B CA 1
ATOM 1690 C C . TYR B 1 21 ? 8.195 13.344 20.984 1 93.38 21 TYR B C 1
ATOM 1692 O O . TYR B 1 21 ? 7.23 12.57 20.984 1 93.38 21 TYR B O 1
ATOM 1700 N N . GLN B 1 22 ? 8.039 14.633 20.859 1 93.44 22 GLN B N 1
ATOM 1701 C CA . GLN B 1 22 ? 6.73 15.227 20.625 1 93.44 22 GLN B CA 1
ATOM 1702 C C . GLN B 1 22 ? 6.164 14.805 19.266 1 93.44 22 GLN B C 1
ATOM 1704 O O . GLN B 1 22 ? 4.973 14.508 19.156 1 93.44 22 GLN B O 1
ATOM 1709 N N . VAL B 1 23 ? 7.035 14.805 18.266 1 94.81 23 VAL B N 1
ATOM 1710 C CA . VAL B 1 23 ? 6.617 14.375 16.922 1 94.81 23 VAL B CA 1
ATOM 1711 C C . VAL B 1 23 ? 6.156 12.922 16.969 1 94.81 23 VAL B C 1
ATOM 1713 O O . VAL B 1 23 ? 5.094 12.586 16.453 1 94.81 23 VAL B O 1
ATOM 1716 N N . ARG B 1 24 ? 6.953 12.102 17.578 1 94.25 24 ARG B N 1
ATOM 1717 C CA . ARG B 1 24 ? 6.609 10.688 17.734 1 94.25 24 ARG B CA 1
ATOM 1718 C C . ARG B 1 24 ? 5.281 10.523 18.453 1 94.25 24 ARG B C 1
ATOM 1720 O O . ARG B 1 24 ? 4.418 9.758 18.031 1 94.25 24 ARG B O 1
ATOM 1727 N N . SER B 1 25 ? 5.121 11.234 19.578 1 93.81 25 SER B N 1
ATOM 1728 C CA . SER B 1 25 ? 3.904 11.148 20.375 1 93.81 25 SER B CA 1
ATOM 1729 C C . SER B 1 25 ? 2.682 11.578 19.578 1 93.81 25 SER B C 1
ATOM 1731 O O . SER B 1 25 ? 1.634 10.93 19.641 1 93.81 25 SER B O 1
ATOM 1733 N N . GLU B 1 26 ? 2.816 12.609 18.828 1 92.38 26 GLU B N 1
ATOM 1734 C CA . GLU B 1 26 ? 1.712 13.102 18 1 92.38 26 GLU B CA 1
ATOM 1735 C C . GLU B 1 26 ? 1.33 12.086 16.922 1 92.38 26 GLU B C 1
ATOM 1737 O O . GLU B 1 26 ? 0.151 11.773 16.75 1 92.38 26 GLU B O 1
ATOM 1742 N N . LEU B 1 27 ? 2.264 11.555 16.281 1 92.38 27 LEU B N 1
ATOM 1743 C CA . LEU B 1 27 ? 2.004 10.57 15.234 1 92.38 27 LEU B CA 1
ATOM 1744 C C . LEU B 1 27 ? 1.398 9.297 15.82 1 92.38 27 LEU B C 1
ATOM 1746 O O . LEU B 1 27 ? 0.532 8.672 15.203 1 92.38 27 LEU B O 1
ATOM 1750 N N . GLN B 1 28 ? 1.874 8.93 16.938 1 90.5 28 GLN B N 1
ATOM 1751 C CA . GLN B 1 28 ? 1.293 7.781 17.625 1 90.5 28 GLN B CA 1
ATOM 1752 C C . GLN B 1 28 ? -0.171 8.031 17.969 1 90.5 28 GLN B C 1
ATOM 1754 O O . GLN B 1 28 ? -1.011 7.141 17.828 1 90.5 28 GLN B O 1
ATOM 1759 N N . SER B 1 29 ? -0.429 9.273 18.453 1 88.56 29 SER B N 1
ATOM 1760 C CA . SER B 1 29 ? -1.801 9.609 18.812 1 88.56 29 SER B CA 1
ATOM 1761 C C . SER B 1 29 ? -2.723 9.578 17.594 1 88.56 29 SER B C 1
ATOM 1763 O O . SER B 1 29 ? -3.924 9.336 17.734 1 88.56 29 SER B O 1
ATOM 1765 N N . TRP B 1 30 ? -2.143 9.789 16.438 1 85.94 30 TRP B N 1
ATOM 1766 C CA . TRP B 1 30 ? -2.902 9.727 15.195 1 85.94 30 TRP B CA 1
ATOM 1767 C C . TRP B 1 30 ? -3.094 8.289 14.742 1 85.94 30 TRP B C 1
ATOM 1769 O O . TRP B 1 30 ? -3.887 8.016 13.844 1 85.94 30 TRP B O 1
ATOM 1779 N N . GLY B 1 31 ? -2.354 7.367 15.359 1 84.88 31 GLY B N 1
ATOM 1780 C CA . GLY B 1 31 ? -2.363 5.996 14.875 1 84.88 31 GLY B CA 1
ATOM 1781 C C . GLY B 1 31 ? -1.62 5.82 13.57 1 84.88 31 GLY B C 1
ATOM 1782 O O . GLY B 1 31 ? -1.936 4.922 12.781 1 84.88 31 GLY B O 1
ATOM 1783 N N . ALA B 1 32 ? -0.656 6.645 13.25 1 85.88 32 ALA B N 1
ATOM 1784 C CA . ALA B 1 32 ? 0.027 6.719 11.961 1 85.88 32 ALA B CA 1
ATOM 1785 C C . ALA B 1 32 ? 0.741 5.41 11.641 1 85.88 32 ALA B C 1
ATOM 1787 O O . ALA B 1 32 ? 0.965 5.09 10.469 1 85.88 32 ALA B O 1
ATOM 1788 N N . GLU B 1 33 ? 1.069 4.637 12.609 1 84.5 33 GLU B N 1
ATOM 1789 C CA . GLU B 1 33 ? 1.705 3.346 12.375 1 84.5 33 GLU B CA 1
ATOM 1790 C C . GLU B 1 33 ? 0.796 2.424 11.57 1 84.5 33 GLU B C 1
ATOM 1792 O O . GLU B 1 33 ? 1.273 1.623 10.758 1 84.5 33 GLU B O 1
ATOM 1797 N N . SER B 1 34 ? -0.423 2.543 11.758 1 78.94 34 SER B N 1
ATOM 1798 C CA . SER B 1 34 ? -1.381 1.64 11.133 1 78.94 34 SER B CA 1
ATOM 1799 C C . SER B 1 34 ? -1.678 2.062 9.695 1 78.94 34 SER B C 1
ATOM 1801 O O . SER B 1 34 ? -1.745 1.222 8.797 1 78.94 34 SER B O 1
ATOM 1803 N N . TRP B 1 35 ? -1.798 3.379 9.516 1 79.94 35 TRP B N 1
ATOM 1804 C CA . TRP B 1 35 ? -2.299 3.799 8.211 1 79.94 35 TRP B CA 1
ATOM 1805 C C . TRP B 1 35 ? -1.175 4.367 7.355 1 79.94 35 TRP B C 1
ATOM 1807 O O . TRP B 1 35 ? -1.318 4.492 6.137 1 79.94 35 TRP B O 1
ATOM 1817 N N . ALA B 1 36 ? -0.093 4.742 7.926 1 78.38 36 ALA B N 1
ATOM 1818 C CA . ALA B 1 36 ? 1.035 5.254 7.152 1 78.38 36 ALA B CA 1
ATOM 1819 C C . ALA B 1 36 ? 2.26 4.355 7.309 1 78.38 36 ALA B C 1
ATOM 1821 O O . ALA B 1 36 ? 3.301 4.602 6.695 1 78.38 36 ALA B O 1
ATOM 1822 N N . LYS B 1 37 ? 2.193 3.316 8.094 1 79.88 37 LYS B N 1
ATOM 1823 C CA . LYS B 1 37 ? 3.268 2.359 8.344 1 79.88 37 LYS B CA 1
ATOM 1824 C C . LYS B 1 37 ? 4.527 3.066 8.836 1 79.88 37 L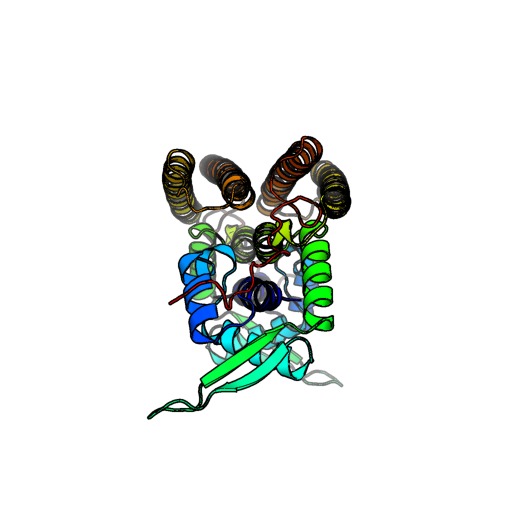YS B C 1
ATOM 1826 O O . LYS B 1 37 ? 5.637 2.746 8.398 1 79.88 37 LYS B O 1
ATOM 1831 N N . ILE B 1 38 ? 4.27 4.039 9.633 1 84.25 38 ILE B N 1
ATOM 1832 C CA . ILE B 1 38 ? 5.391 4.809 10.156 1 84.25 38 ILE B CA 1
ATOM 1833 C C . ILE B 1 38 ? 5.883 4.18 11.461 1 84.25 38 ILE B C 1
ATOM 1835 O O . ILE B 1 38 ? 5.129 4.07 12.43 1 84.25 38 ILE B O 1
ATOM 1839 N N . LYS B 1 39 ? 7.102 3.801 11.484 1 84.56 39 LYS B N 1
ATOM 1840 C CA . LYS B 1 39 ? 7.75 3.273 12.68 1 84.56 39 LYS B CA 1
ATOM 1841 C C . LYS B 1 39 ? 8.539 4.359 13.398 1 84.56 39 LYS B C 1
ATOM 1843 O O . LYS B 1 39 ? 9.047 5.293 12.766 1 84.56 39 LYS B O 1
ATOM 1848 N N . PRO B 1 40 ? 8.688 4.191 14.695 1 82.69 40 PRO B N 1
ATOM 1849 C CA . PRO B 1 40 ? 9.406 5.215 15.461 1 82.69 40 PRO B CA 1
ATOM 1850 C C . PRO B 1 40 ? 10.805 5.488 14.914 1 82.69 40 PRO B C 1
ATOM 1852 O O . PRO B 1 40 ? 11.203 6.645 14.766 1 82.69 40 PRO B O 1
ATOM 1855 N N . GLY B 1 41 ? 11.516 4.461 14.656 1 86.31 41 GLY B N 1
ATOM 1856 C CA . GLY B 1 41 ? 12.859 4.625 14.133 1 86.31 41 GLY B CA 1
ATOM 1857 C C . GLY B 1 41 ? 12.906 5.473 12.875 1 86.31 41 GLY B C 1
ATOM 1858 O O . GLY B 1 41 ? 13.828 6.273 12.695 1 86.31 41 GLY B O 1
ATOM 1859 N N . SER B 1 42 ? 11.953 5.402 12.086 1 91.69 42 SER B N 1
ATOM 1860 C CA . SER B 1 42 ? 11.922 6.148 10.836 1 91.69 42 SER B CA 1
ATOM 1861 C C . SER B 1 42 ? 11.664 7.633 11.078 1 91.69 42 SER B C 1
ATOM 1863 O O . SER B 1 42 ? 12.062 8.477 10.273 1 91.69 42 SER B O 1
ATOM 1865 N N . ILE B 1 43 ? 11.039 7.965 12.172 1 93.81 43 ILE B N 1
ATOM 1866 C CA . ILE B 1 43 ? 10.703 9.344 12.508 1 93.81 43 ILE B CA 1
ATOM 1867 C C . ILE B 1 43 ? 11.977 10.125 12.812 1 93.81 43 ILE B C 1
ATOM 1869 O O . ILE B 1 43 ? 12.195 11.211 12.266 1 93.81 43 ILE B O 1
ATOM 1873 N N . TYR B 1 44 ? 12.82 9.531 13.664 1 94 44 TYR B N 1
ATOM 1874 C CA . TYR B 1 44 ? 14.031 10.227 14.07 1 94 44 TYR B CA 1
ATOM 1875 C C . TYR B 1 44 ? 14.992 10.375 12.898 1 94 44 TYR B C 1
ATOM 1877 O O . TYR B 1 44 ? 15.656 11.406 12.758 1 94 44 TYR B O 1
ATOM 1885 N N . HIS B 1 45 ? 15.07 9.422 12.141 1 95.31 45 HIS B N 1
ATOM 1886 C CA . HIS B 1 45 ? 15.891 9.484 10.938 1 95.31 45 HIS B CA 1
ATOM 1887 C C . HIS B 1 45 ? 15.391 10.562 9.984 1 95.31 45 HIS B C 1
ATOM 1889 O O . HIS B 1 45 ? 16.188 11.32 9.422 1 95.31 45 HIS B O 1
ATOM 1895 N N . ALA B 1 46 ? 14.141 10.609 9.789 1 96.19 46 ALA B N 1
ATOM 1896 C CA . ALA B 1 46 ? 13.531 11.594 8.898 1 96.19 46 ALA B CA 1
ATOM 1897 C C . ALA B 1 46 ? 13.781 13.016 9.398 1 96.19 46 ALA B C 1
ATOM 1899 O O . ALA B 1 46 ? 14.039 13.922 8.602 1 96.19 46 ALA B O 1
ATOM 1900 N N . LEU B 1 47 ? 13.719 13.172 10.695 1 96.06 47 LEU B N 1
ATOM 1901 C CA . LEU B 1 47 ? 14 14.477 11.281 1 96.06 47 LEU B CA 1
ATOM 1902 C C . LEU B 1 47 ? 15.445 14.898 11.023 1 96.06 47 LEU B C 1
ATOM 1904 O O . LEU B 1 47 ? 15.703 16.016 10.578 1 96.06 47 LEU B O 1
ATOM 1908 N N . LYS B 1 48 ? 16.328 14.031 11.266 1 95.44 48 LYS B N 1
ATOM 1909 C CA . LYS B 1 48 ? 17.734 14.305 11.07 1 95.44 48 LYS B CA 1
ATOM 1910 C C . LYS B 1 48 ? 18.047 14.602 9.602 1 95.44 48 LYS B C 1
ATOM 1912 O O . LYS B 1 48 ? 18.766 15.555 9.289 1 95.44 48 LYS B O 1
ATOM 1917 N N . LYS B 1 49 ? 17.531 13.812 8.766 1 97.19 49 LYS B N 1
ATOM 1918 C CA . LYS B 1 49 ? 17.734 14.008 7.332 1 97.19 49 LYS B CA 1
ATOM 1919 C C . LYS B 1 49 ? 17.141 15.328 6.859 1 97.19 49 LYS B C 1
ATOM 1921 O O . LYS B 1 49 ? 17.75 16.031 6.047 1 97.19 49 LYS B O 1
ATOM 1926 N N . ALA B 1 50 ? 15.961 15.641 7.316 1 97.5 50 ALA B N 1
ATOM 1927 C CA . ALA B 1 50 ? 15.312 16.906 6.953 1 97.5 50 ALA B CA 1
ATOM 1928 C C . ALA B 1 50 ? 16.156 18.094 7.402 1 97.5 50 ALA B C 1
ATOM 1930 O O . ALA B 1 50 ? 16.234 19.109 6.703 1 97.5 50 ALA B O 1
ATOM 1931 N N . ALA B 1 51 ? 16.719 18 8.586 1 97.25 51 ALA B N 1
ATOM 1932 C CA . ALA B 1 51 ? 17.594 19.062 9.07 1 97.25 51 ALA B CA 1
ATOM 1933 C C . ALA B 1 51 ? 18.859 19.172 8.203 1 97.25 51 ALA B C 1
ATOM 1935 O O . ALA B 1 51 ? 19.25 20.266 7.812 1 97.25 51 ALA B O 1
ATOM 1936 N N . ALA B 1 52 ? 19.422 18.016 7.91 1 97.44 52 ALA B N 1
ATOM 1937 C CA . ALA B 1 52 ? 20.609 17.984 7.062 1 97.44 52 ALA B CA 1
ATOM 1938 C C . ALA B 1 52 ? 20.328 18.562 5.684 1 97.44 52 ALA B C 1
ATOM 1940 O O . ALA B 1 52 ? 21.188 19.203 5.078 1 97.44 52 ALA B O 1
ATOM 1941 N N . ASP B 1 53 ? 19.125 18.406 5.203 1 97.31 53 ASP B N 1
ATOM 1942 C CA . ASP B 1 53 ? 18.719 18.875 3.881 1 97.31 53 ASP B CA 1
ATOM 1943 C C . ASP B 1 53 ? 18.281 20.328 3.924 1 97.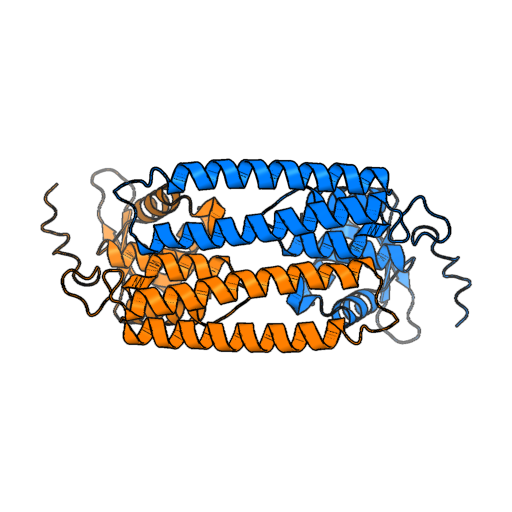31 53 ASP B C 1
ATOM 1945 O O . ASP B 1 53 ? 17.859 20.891 2.906 1 97.31 53 ASP B O 1
ATOM 1949 N N . GLY B 1 54 ? 18.25 20.906 5.098 1 97.88 54 GLY B N 1
ATOM 1950 C CA . GLY B 1 54 ? 17.938 22.328 5.246 1 97.88 54 GLY B CA 1
ATOM 1951 C C . GLY B 1 54 ? 16.438 22.594 5.316 1 97.88 54 GLY B C 1
ATOM 1952 O O . GLY B 1 54 ? 16.016 23.734 5.164 1 97.88 54 GLY B O 1
ATOM 1953 N N . LEU B 1 55 ? 15.656 21.578 5.488 1 98.25 55 LEU B N 1
ATOM 1954 C CA . LEU B 1 55 ? 14.211 21.719 5.586 1 98.25 55 LEU B CA 1
ATOM 1955 C C . LEU B 1 55 ? 13.789 22.078 7.012 1 98.25 55 LEU B C 1
ATOM 1957 O O . LEU B 1 55 ? 12.734 22.672 7.223 1 98.25 55 LEU B O 1
ATOM 1961 N N . LEU B 1 56 ? 14.586 21.672 7.973 1 98.06 56 LEU B N 1
ATOM 1962 C CA . LEU B 1 56 ? 14.43 22 9.383 1 98.06 56 LEU B CA 1
ATOM 1963 C C . LEU B 1 56 ? 15.703 22.625 9.938 1 98.06 56 LEU B C 1
ATOM 1965 O O . LEU B 1 56 ? 16.781 22.422 9.398 1 98.06 56 LEU B O 1
ATOM 1969 N N . THR B 1 57 ? 15.547 23.406 10.977 1 97.69 57 THR B N 1
ATOM 1970 C CA . THR B 1 57 ? 16.672 23.828 11.797 1 97.69 57 THR B CA 1
ATOM 1971 C C . THR B 1 57 ? 16.688 23.094 13.133 1 97.69 57 THR B C 1
ATOM 1973 O O . THR B 1 57 ? 15.641 22.656 13.617 1 97.69 57 THR B O 1
ATOM 1976 N N . GLU B 1 58 ? 17.859 22.906 13.594 1 96 58 GLU B N 1
ATOM 1977 C CA . GLU B 1 58 ? 18.047 22.297 14.906 1 96 58 GLU B CA 1
ATOM 1978 C C . GLU B 1 58 ? 18.516 23.328 15.93 1 96 58 GLU B C 1
ATOM 1980 O O . GLU B 1 58 ? 19.438 24.109 15.656 1 96 58 GLU B O 1
ATOM 1985 N N . HIS B 1 59 ? 17.859 23.344 17.016 1 93 59 HIS B N 1
ATOM 1986 C CA . HIS B 1 59 ? 18.234 24.234 18.109 1 93 59 HIS B CA 1
ATOM 1987 C C . HIS B 1 59 ? 18.438 23.453 19.406 1 93 59 HIS B C 1
ATOM 1989 O O . HIS B 1 59 ? 17.547 22.75 19.859 1 93 59 HIS B O 1
ATOM 1995 N N . ALA B 1 60 ? 19.625 23.516 19.906 1 86.94 60 ALA B N 1
ATOM 1996 C CA . ALA B 1 60 ? 19.906 22.875 21.188 1 86.94 60 ALA B CA 1
ATOM 1997 C C . ALA B 1 60 ? 19.234 23.625 22.344 1 86.94 60 ALA B C 1
ATOM 1999 O O . ALA B 1 60 ? 19.266 24.859 22.391 1 86.94 60 ALA B O 1
ATOM 2000 N N . GLU B 1 61 ? 18.391 22.922 23.016 1 79.19 61 GLU B N 1
ATOM 2001 C CA . GLU B 1 61 ? 17.844 23.531 24.234 1 79.19 61 GLU B CA 1
ATOM 2002 C C . GLU B 1 61 ? 18.469 22.938 25.484 1 79.19 61 GLU B C 1
ATOM 2004 O O . GLU B 1 61 ? 18.5 21.719 25.656 1 79.19 61 GLU B O 1
ATOM 2009 N N . PRO B 1 62 ? 19.25 23.797 26.219 1 69.44 62 PRO B N 1
ATOM 2010 C CA . PRO B 1 62 ? 19.906 23.328 27.453 1 69.44 62 PRO B CA 1
ATOM 2011 C C . PRO B 1 62 ? 18.922 22.672 28.422 1 69.44 62 PRO B C 1
ATOM 2013 O O . PRO B 1 62 ? 17.781 23.141 28.547 1 69.44 62 PRO B O 1
ATOM 2016 N N . GLY B 1 63 ? 18.984 21.453 28.484 1 60.72 63 GLY B N 1
ATOM 2017 C CA . GLY B 1 63 ? 18.172 20.891 29.547 1 60.72 63 GLY B CA 1
ATOM 2018 C C . GLY B 1 63 ? 18.75 21.094 30.938 1 60.72 63 GLY B C 1
ATOM 2019 O O . GLY B 1 63 ? 19.922 21.469 31.062 1 60.72 63 GLY B O 1
ATOM 2020 N N . ASN B 1 64 ? 17.906 21.5 31.938 1 60.06 64 ASN B N 1
ATOM 2021 C CA . ASN B 1 64 ? 18.469 21.719 33.281 1 60.06 64 ASN B CA 1
ATOM 2022 C C . ASN B 1 64 ? 19.422 20.594 33.656 1 60.06 64 ASN B C 1
ATOM 2024 O O . ASN B 1 64 ? 20.484 20.859 34.25 1 60.06 64 ASN B O 1
ATOM 2028 N N . SER B 1 65 ? 19.109 19.391 33.812 1 58.03 65 SER B N 1
ATOM 2029 C CA . SER B 1 65 ? 19.875 18.281 34.344 1 58.03 65 SER B CA 1
ATOM 2030 C C . SER B 1 65 ? 19.859 17.078 33.438 1 58.03 65 SER B C 1
ATOM 2032 O O . SER B 1 65 ? 20.188 15.961 33.844 1 58.03 65 SER B O 1
ATOM 2034 N N . GLY B 1 66 ? 19.625 17.391 31.969 1 56.41 66 GLY B N 1
ATOM 2035 C CA . GLY B 1 66 ? 19.594 16.203 31.156 1 56.41 66 GLY B CA 1
ATOM 2036 C C . GLY B 1 66 ? 20.062 16.438 29.734 1 56.41 66 GLY B C 1
ATOM 2037 O O . GLY B 1 66 ? 20.5 17.531 29.391 1 56.41 66 GLY B O 1
ATOM 2038 N N . PRO B 1 67 ? 20.281 15.344 29.078 1 59.66 67 P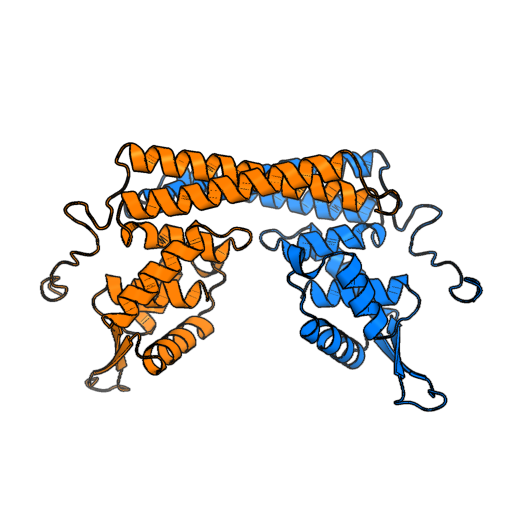RO B N 1
ATOM 2039 C CA . PRO B 1 67 ? 20.781 15.414 27.703 1 59.66 67 PRO B CA 1
ATOM 2040 C C . PRO B 1 67 ? 20.125 16.516 26.875 1 59.66 67 PRO B C 1
ATOM 2042 O O . PRO B 1 67 ? 18.969 16.875 27.125 1 59.66 67 PRO B O 1
ATOM 2045 N N . GLU B 1 68 ? 20.938 17.312 26.281 1 64.75 68 GLU B N 1
ATOM 2046 C CA . GLU B 1 68 ? 20.484 18.391 25.391 1 64.75 68 GLU B CA 1
ATOM 2047 C C . GLU B 1 68 ? 19.375 17.906 24.469 1 64.75 68 GLU B C 1
ATOM 2049 O O . GLU B 1 68 ? 19.469 16.828 23.859 1 64.75 68 GLU B O 1
ATOM 2054 N N . ARG B 1 69 ? 18.234 18.469 24.625 1 83.94 69 ARG B N 1
ATOM 2055 C CA . ARG B 1 69 ? 17.141 18.156 23.703 1 83.94 69 ARG B CA 1
ATOM 2056 C C . ARG B 1 69 ? 17.188 19.062 22.469 1 83.94 69 ARG B C 1
ATOM 2058 O O . ARG B 1 69 ? 17.656 20.203 22.547 1 83.94 69 ARG B O 1
ATOM 2065 N N . VAL B 1 70 ? 16.969 18.484 21.344 1 92.19 70 VAL B N 1
ATOM 2066 C CA . VAL B 1 70 ? 17.016 19.188 20.078 1 92.19 70 VAL B CA 1
ATOM 2067 C C . VAL B 1 70 ? 15.617 19.625 19.672 1 92.19 70 VAL B C 1
ATOM 2069 O O . VAL B 1 70 ? 14.688 18.812 19.641 1 92.19 70 VAL B O 1
ATOM 2072 N N . LEU B 1 71 ? 15.469 20.938 19.562 1 95.56 71 LEU B N 1
ATOM 2073 C CA . LEU B 1 71 ? 14.234 21.516 19.047 1 95.56 71 LEU B CA 1
ATOM 2074 C C . LEU B 1 71 ? 14.328 21.719 17.547 1 95.56 71 LEU B C 1
ATOM 2076 O O . LEU B 1 71 ? 15.273 22.344 17.047 1 95.56 71 LEU B O 1
ATOM 2080 N N . TYR B 1 72 ? 13.375 21.188 16.812 1 97.06 72 TYR B N 1
ATOM 2081 C CA . TYR B 1 72 ? 13.297 21.359 15.367 1 97.06 72 TYR B CA 1
ATOM 2082 C C . TYR B 1 72 ? 12.297 22.453 15 1 97.06 72 TYR B C 1
ATOM 2084 O O . TYR B 1 72 ? 11.234 22.547 15.609 1 97.06 72 TYR B O 1
ATOM 2092 N N . ARG B 1 73 ? 12.656 23.219 14 1 97 73 ARG B N 1
ATOM 2093 C CA . ARG B 1 73 ? 11.742 24.188 13.406 1 97 73 ARG B CA 1
ATOM 2094 C C . ARG B 1 73 ? 11.781 24.125 11.883 1 97 73 ARG B C 1
ATOM 2096 O O . ARG B 1 73 ? 12.852 23.953 11.289 1 97 73 ARG B O 1
ATOM 2103 N N . ALA B 1 74 ? 10.625 24.281 11.32 1 96.62 74 ALA B N 1
ATOM 2104 C CA . ALA B 1 74 ? 10.562 24.25 9.859 1 96.62 74 ALA B CA 1
ATOM 2105 C C . ALA B 1 74 ? 11.141 25.516 9.25 1 96.62 74 ALA B C 1
ATOM 2107 O O . ALA B 1 74 ? 10.914 26.625 9.758 1 96.62 74 ALA B O 1
ATOM 2108 N N . THR B 1 75 ? 11.93 25.391 8.195 1 97.5 75 THR B N 1
ATOM 2109 C CA . THR B 1 75 ? 12.383 26.531 7.398 1 97.5 75 THR B CA 1
ATOM 2110 C C . THR B 1 75 ? 11.352 26.891 6.332 1 97.5 75 THR B C 1
ATOM 2112 O O . THR B 1 75 ? 10.344 26.188 6.172 1 97.5 75 THR B O 1
ATOM 2115 N N . THR B 1 76 ? 11.633 28.062 5.68 1 96 76 THR B N 1
ATOM 2116 C CA . THR B 1 76 ? 10.797 28.406 4.531 1 96 76 THR B CA 1
ATOM 2117 C C . THR B 1 76 ? 10.867 27.312 3.467 1 96 76 THR B C 1
ATOM 2119 O O . THR B 1 76 ? 9.844 26.953 2.881 1 96 76 THR B O 1
ATOM 2122 N N . ARG B 1 77 ? 12.016 26.812 3.236 1 97.12 77 ARG B N 1
ATOM 2123 C CA . ARG B 1 77 ? 12.195 25.719 2.285 1 97.12 77 ARG B CA 1
ATOM 2124 C C . ARG B 1 77 ? 11.43 24.469 2.727 1 97.12 77 ARG B C 1
ATOM 2126 O O . ARG B 1 77 ? 10.867 23.75 1.895 1 97.12 77 ARG B O 1
ATOM 2133 N N . GLY B 1 78 ? 11.469 24.172 4.008 1 96.88 78 GLY B N 1
ATOM 2134 C CA . GLY B 1 78 ? 10.719 23.047 4.555 1 96.88 78 GLY B CA 1
ATOM 2135 C C . GLY B 1 78 ? 9.227 23.156 4.316 1 96.88 78 GLY B C 1
ATOM 2136 O O . GLY B 1 78 ? 8.578 22.156 3.963 1 96.88 78 GLY B O 1
ATOM 2137 N N . ARG B 1 79 ? 8.742 24.344 4.477 1 94.5 79 ARG B N 1
ATOM 2138 C CA . ARG B 1 79 ? 7.32 24.594 4.227 1 94.5 79 ARG B CA 1
ATOM 2139 C C . ARG B 1 79 ? 6.98 24.375 2.758 1 94.5 79 ARG B C 1
ATOM 2141 O O . ARG B 1 79 ? 5.977 23.734 2.434 1 94.5 79 ARG B O 1
ATOM 2148 N N . ASP B 1 80 ? 7.832 24.922 1.946 1 95.88 80 ASP B N 1
ATOM 2149 C CA . ASP B 1 80 ? 7.621 24.75 0.511 1 95.88 80 ASP B CA 1
ATOM 2150 C C . ASP B 1 80 ? 7.656 23.281 0.117 1 95.88 80 ASP B C 1
ATOM 2152 O O . ASP B 1 80 ? 6.84 22.828 -0.691 1 95.88 80 ASP B O 1
ATOM 2156 N N . GLU B 1 81 ? 8.594 22.594 0.659 1 96.88 81 GLU B N 1
ATOM 2157 C CA . GLU B 1 81 ? 8.711 21.156 0.399 1 96.88 81 GLU B CA 1
ATOM 2158 C C . GLU B 1 81 ? 7.457 20.406 0.855 1 96.88 81 GLU B C 1
ATOM 2160 O O . GLU B 1 81 ? 6.977 19.516 0.162 1 96.88 81 GLU B O 1
ATOM 2165 N N . MET B 1 82 ? 6.988 20.734 1.976 1 95.62 82 MET B N 1
ATOM 2166 C CA . MET B 1 82 ? 5.773 20.109 2.506 1 95.62 82 MET B CA 1
ATOM 2167 C C . MET B 1 82 ? 4.602 20.312 1.551 1 95.62 82 MET B C 1
ATOM 2169 O O . MET B 1 82 ? 3.871 19.375 1.251 1 95.62 82 MET B O 1
ATOM 2173 N N . VAL B 1 83 ? 4.441 21.531 1.135 1 96.31 83 VAL B N 1
ATOM 2174 C CA . VAL B 1 83 ? 3.352 21.859 0.226 1 96.31 83 VAL B CA 1
ATOM 2175 C C . VAL B 1 83 ? 3.469 21.031 -1.052 1 96.31 83 VAL B C 1
ATOM 2177 O O . VAL B 1 83 ? 2.482 20.469 -1.522 1 96.31 83 VAL B O 1
ATOM 2180 N N . GLU B 1 84 ? 4.652 20.906 -1.537 1 97.5 84 GLU B N 1
ATOM 2181 C CA . GLU B 1 84 ? 4.871 20.125 -2.748 1 97.5 84 GLU B CA 1
ATOM 2182 C C . GLU B 1 84 ? 4.59 18.641 -2.506 1 97.5 84 GLU B C 1
ATOM 2184 O O . GLU B 1 84 ? 4.059 17.953 -3.379 1 97.5 84 GLU B O 1
ATOM 2189 N N . LEU B 1 85 ? 4.973 18.172 -1.369 1 97.81 85 LEU B N 1
ATOM 2190 C CA . LEU B 1 85 ? 4.703 16.766 -1.025 1 97.81 85 LEU B CA 1
ATOM 2191 C C . LEU B 1 85 ? 3.203 16.516 -0.954 1 97.81 85 LEU B C 1
ATOM 2193 O O . LEU B 1 85 ? 2.727 15.477 -1.434 1 97.81 85 LEU B O 1
ATOM 2197 N N . VAL B 1 86 ? 2.488 17.422 -0.373 1 97.62 86 VAL B N 1
ATOM 2198 C CA . VAL B 1 86 ? 1.04 17.266 -0.302 1 97.62 86 VAL B CA 1
ATOM 2199 C C . VAL B 1 86 ? 0.452 17.25 -1.711 1 97.62 86 VAL B C 1
ATOM 2201 O O . VAL B 1 86 ? -0.365 16.375 -2.037 1 97.62 86 VAL B O 1
ATOM 2204 N N . ARG B 1 87 ? 0.867 18.141 -2.572 1 98.06 87 ARG B N 1
ATOM 2205 C CA . ARG B 1 87 ? 0.403 18.203 -3.953 1 98.06 87 ARG B CA 1
ATOM 2206 C C . ARG B 1 87 ? 0.644 16.875 -4.668 1 98.06 87 ARG B C 1
ATOM 2208 O O . ARG B 1 87 ? -0.269 16.312 -5.281 1 98.06 87 ARG B O 1
ATOM 2215 N N . ASP B 1 88 ? 1.793 16.422 -4.516 1 97.44 88 ASP B N 1
ATOM 2216 C CA . ASP B 1 88 ? 2.186 15.195 -5.188 1 97.44 88 ASP B CA 1
ATOM 2217 C C . ASP B 1 88 ? 1.381 14.008 -4.664 1 97.44 88 ASP B C 1
ATOM 2219 O O . ASP B 1 88 ? 0.934 13.164 -5.445 1 97.44 88 ASP B O 1
ATOM 2223 N N . GLY B 1 89 ? 1.2 13.898 -3.414 1 97.19 89 GLY B N 1
ATOM 2224 C CA . GLY B 1 89 ? 0.44 12.82 -2.812 1 97.19 89 GLY B CA 1
ATOM 2225 C C . GLY B 1 89 ? -1.023 12.82 -3.213 1 97.19 89 GLY B C 1
ATOM 2226 O O . GLY B 1 89 ? -1.651 11.766 -3.295 1 97.19 89 GLY B O 1
ATOM 2227 N N . LEU B 1 90 ? -1.559 13.984 -3.494 1 97.75 90 LEU B N 1
ATOM 2228 C CA . LEU B 1 90 ? -2.957 14.086 -3.896 1 97.75 90 LEU B CA 1
ATOM 2229 C C . LEU B 1 90 ? -3.137 13.664 -5.352 1 97.75 90 LEU B C 1
ATOM 2231 O O . LEU B 1 90 ? -4.137 13.031 -5.695 1 97.75 90 LEU B O 1
ATOM 2235 N N . ARG B 1 91 ? -2.186 13.977 -6.137 1 97.44 91 ARG B N 1
ATOM 2236 C CA . ARG B 1 91 ? -2.42 13.797 -7.566 1 97.44 91 ARG B CA 1
ATOM 2237 C C . ARG B 1 91 ? -1.992 12.398 -8.016 1 97.44 91 ARG B C 1
ATOM 2239 O O . ARG B 1 91 ? -2.516 11.875 -9 1 97.44 91 ARG B O 1
ATOM 2246 N N . ARG B 1 92 ? -1.072 11.805 -7.348 1 94.25 92 ARG B N 1
ATOM 2247 C CA . ARG B 1 92 ? -0.571 10.492 -7.75 1 94.25 92 ARG B CA 1
ATOM 2248 C C . ARG B 1 92 ? -1.456 9.383 -7.207 1 94.25 92 ARG B C 1
ATOM 2250 O O . ARG B 1 92 ? -2.17 9.57 -6.219 1 94.25 92 ARG B O 1
ATOM 2257 N N . THR B 1 93 ? -1.345 8.266 -7.949 1 93.06 93 THR B N 1
ATOM 2258 C CA . THR B 1 93 ? -2.092 7.082 -7.531 1 93.06 93 THR B CA 1
ATOM 2259 C C . THR B 1 93 ? -1.144 5.961 -7.125 1 93.06 93 THR B C 1
ATOM 2261 O O . THR B 1 93 ? 0.077 6.105 -7.223 1 93.06 93 THR B O 1
ATOM 2264 N N . HIS B 1 94 ? -1.604 4.938 -6.414 1 88.75 94 HIS B N 1
ATOM 2265 C CA . HIS B 1 94 ? -0.92 3.688 -6.098 1 88.75 94 HIS B CA 1
ATOM 2266 C C . HIS B 1 94 ? 0.055 3.871 -4.941 1 88.75 94 HIS B C 1
ATOM 2268 O O . HIS B 1 94 ? 1.082 3.193 -4.875 1 88.75 94 HIS B O 1
ATOM 2274 N N . ASP B 1 95 ? -0.157 4.824 -4.195 1 89.12 95 ASP B N 1
ATOM 2275 C CA . ASP B 1 95 ? 0.585 5.039 -2.957 1 89.12 95 ASP B CA 1
ATOM 2276 C C . ASP B 1 95 ? -0.347 5.461 -1.824 1 89.12 95 ASP B C 1
ATOM 2278 O O . ASP B 1 95 ? -0.403 6.641 -1.468 1 89.12 95 ASP B O 1
ATOM 2282 N N . PRO B 1 96 ? -1.062 4.523 -1.256 1 90.06 96 PRO B N 1
ATOM 2283 C CA . PRO B 1 96 ? -2.068 4.855 -0.245 1 90.06 96 PRO B CA 1
ATOM 2284 C C . PRO B 1 96 ? -1.47 5.547 0.979 1 90.06 96 PRO B C 1
ATOM 2286 O O . PRO B 1 96 ? -2.123 6.391 1.599 1 90.06 96 PRO B O 1
ATOM 2289 N N . ASP B 1 97 ? -0.26 5.191 1.38 1 89.88 97 ASP B N 1
ATOM 2290 C CA . ASP B 1 97 ? 0.374 5.82 2.535 1 89.88 97 ASP B CA 1
ATOM 2291 C C . ASP B 1 97 ? 0.563 7.32 2.309 1 89.88 97 ASP B C 1
ATOM 2293 O O . ASP B 1 97 ? 0.281 8.125 3.195 1 89.88 97 ASP B O 1
ATOM 2297 N N . MET B 1 98 ? 1.037 7.59 1.125 1 93.25 98 MET B N 1
ATOM 2298 C CA . MET B 1 98 ? 1.25 9 0.799 1 93.25 98 MET B CA 1
ATOM 2299 C C . MET B 1 98 ? -0.08 9.734 0.677 1 93.25 98 MET B C 1
ATOM 2301 O O . MET B 1 98 ? -0.182 10.906 1.05 1 93.25 98 MET B O 1
ATOM 2305 N N . LEU B 1 99 ? -1.074 9.148 0.089 1 95.06 99 LEU B N 1
ATOM 2306 C CA . LEU B 1 99 ? -2.389 9.781 0.041 1 95.06 99 LEU B CA 1
ATOM 2307 C C . LEU B 1 99 ? -2.898 10.078 1.446 1 95.06 99 LEU B C 1
ATOM 2309 O O . LEU B 1 99 ? -3.361 11.188 1.721 1 95.06 99 LEU B O 1
ATOM 2313 N N . ASN B 1 100 ? -2.756 9.117 2.312 1 92.44 100 ASN B N 1
ATOM 2314 C CA . ASN B 1 100 ? -3.205 9.305 3.688 1 92.44 100 ASN B CA 1
ATOM 2315 C C . ASN B 1 100 ? -2.498 10.484 4.355 1 92.44 100 ASN B C 1
ATOM 2317 O O . ASN B 1 100 ? -3.145 11.32 4.984 1 92.44 100 ASN B O 1
ATOM 2321 N N . ALA B 1 101 ? -1.244 10.516 4.199 1 94.75 101 ALA B N 1
ATOM 2322 C CA . ALA B 1 101 ? -0.458 11.602 4.773 1 94.75 101 ALA B CA 1
ATOM 2323 C C . ALA B 1 101 ? -0.875 12.945 4.184 1 94.75 101 ALA B C 1
ATOM 2325 O O . ALA B 1 101 ? -0.958 13.945 4.898 1 94.75 101 ALA B O 1
ATOM 2326 N N . SER B 1 102 ? -1.092 12.922 2.881 1 96.75 102 SER B N 1
ATOM 2327 C CA . SER B 1 102 ? -1.46 14.156 2.191 1 96.75 102 SER B CA 1
ATOM 2328 C C . SER B 1 102 ? -2.828 14.656 2.643 1 96.75 102 SER B C 1
ATOM 2330 O O . SER B 1 102 ? -3.043 15.859 2.777 1 96.75 102 SER B O 1
ATOM 2332 N N . ILE B 1 103 ? -3.684 13.805 2.902 1 95.12 103 ILE B N 1
ATOM 2333 C CA . ILE B 1 103 ? -4.996 14.188 3.408 1 95.12 103 ILE B CA 1
ATOM 2334 C C . ILE B 1 103 ? -4.863 14.766 4.816 1 95.12 103 ILE B C 1
ATOM 2336 O O . ILE B 1 103 ? -5.48 15.781 5.141 1 95.12 103 ILE B O 1
ATOM 2340 N N . ALA B 1 104 ? -4.062 14.172 5.641 1 92.12 104 ALA B N 1
ATOM 2341 C CA . ALA B 1 104 ? -3.822 14.672 6.992 1 92.12 104 ALA B CA 1
ATOM 2342 C C . ALA B 1 104 ? -3.312 16.109 6.957 1 92.12 104 ALA B C 1
ATOM 2344 O O . ALA B 1 104 ? -3.625 16.906 7.844 1 92.12 104 ALA B O 1
ATOM 2345 N N . MET B 1 105 ? -2.59 16.438 5.895 1 94.62 105 MET B N 1
ATOM 2346 C CA . MET B 1 105 ? -1.954 17.75 5.793 1 94.62 105 MET B CA 1
ATOM 2347 C C . MET B 1 105 ? -2.676 18.625 4.777 1 94.62 105 MET B C 1
ATOM 2349 O O . MET B 1 105 ? -2.146 19.656 4.352 1 94.62 105 MET B O 1
ATOM 2353 N N . LEU B 1 106 ? -3.846 18.266 4.422 1 95.75 106 LEU B N 1
ATOM 2354 C CA . LEU B 1 106 ? -4.629 18.906 3.369 1 95.75 106 LEU B CA 1
ATOM 2355 C C . LEU B 1 106 ? -4.742 20.406 3.607 1 95.75 106 LEU B C 1
ATOM 2357 O O . LEU B 1 106 ? -4.609 21.203 2.672 1 95.75 106 LEU B O 1
ATOM 2361 N N . PRO B 1 107 ? -4.828 20.875 4.824 1 93.5 107 PRO B N 1
ATOM 2362 C CA . PRO B 1 107 ? -5.059 22.297 5.066 1 93.5 107 PRO B CA 1
ATOM 2363 C C . PRO B 1 107 ? -3.838 23.156 4.738 1 93.5 107 PRO B C 1
ATOM 2365 O O . PRO B 1 107 ? -3.904 24.391 4.816 1 93.5 107 PRO B O 1
ATOM 2368 N N . MET B 1 108 ? -2.797 22.516 4.387 1 93.06 108 MET B N 1
ATOM 2369 C CA . MET B 1 108 ? -1.616 23.266 3.967 1 93.06 108 MET B CA 1
ATOM 2370 C C . MET B 1 108 ? -1.819 23.859 2.58 1 93.06 108 MET B C 1
ATOM 2372 O O . MET B 1 108 ? -1.069 24.75 2.166 1 93.06 108 MET B O 1
ATOM 2376 N N . LEU B 1 109 ? -2.727 23.391 1.903 1 96.38 109 LEU B N 1
ATOM 2377 C CA . LEU B 1 109 ? -3.008 23.891 0.559 1 96.38 109 LEU B CA 1
ATOM 2378 C C . LEU B 1 109 ? -4.16 24.891 0.575 1 96.38 109 LEU B C 1
ATOM 2380 O O . LEU B 1 109 ? -5.023 24.828 1.45 1 96.38 109 LEU B O 1
ATOM 2384 N N . THR B 1 110 ? -4.062 25.812 -0.415 1 96.38 110 THR B N 1
ATOM 2385 C CA . THR B 1 110 ? -5.281 26.578 -0.692 1 96.38 110 THR B CA 1
ATOM 2386 C C . THR B 1 110 ? -6.359 25.672 -1.277 1 96.38 110 THR B C 1
ATOM 2388 O O . THR B 1 110 ? -6.059 24.594 -1.791 1 96.38 110 THR B O 1
ATOM 2391 N N . ARG B 1 111 ? -7.574 26.125 -1.155 1 97 111 ARG B N 1
ATOM 2392 C CA . ARG B 1 111 ? -8.711 25.359 -1.671 1 97 111 ARG B CA 1
ATOM 2393 C C . ARG B 1 111 ? -8.555 25.094 -3.164 1 97 111 ARG B C 1
ATOM 2395 O O . ARG B 1 111 ? -8.719 23.969 -3.619 1 97 111 ARG B O 1
ATOM 2402 N N . THR B 1 112 ? -8.227 26.109 -3.887 1 97.81 112 THR B N 1
ATOM 2403 C CA . THR B 1 112 ? -8.094 25.984 -5.336 1 97.81 112 THR B CA 1
ATOM 2404 C C . THR B 1 112 ? -6.965 25.031 -5.699 1 97.81 112 THR B C 1
ATOM 2406 O O . THR B 1 112 ? -7.113 24.203 -6.609 1 97.81 112 THR B O 1
ATOM 2409 N N . ASP B 1 113 ? -5.91 25.094 -4.945 1 98.06 113 ASP B N 1
ATOM 2410 C CA . ASP B 1 113 ? -4.762 24.219 -5.18 1 98.06 113 ASP B CA 1
ATOM 2411 C C . ASP B 1 113 ? -5.113 22.766 -4.914 1 98.06 113 ASP B C 1
ATOM 2413 O O . ASP B 1 113 ? -4.793 21.891 -5.719 1 98.06 113 ASP B O 1
ATOM 2417 N N . ALA B 1 114 ? -5.766 22.484 -3.838 1 98.25 114 ALA B N 1
ATOM 2418 C CA . ALA B 1 114 ? -6.195 21.141 -3.484 1 98.25 114 ALA B CA 1
ATOM 2419 C C . ALA B 1 114 ? -7.117 20.562 -4.555 1 98.25 114 ALA B C 1
ATOM 2421 O O . ALA B 1 114 ? -6.91 19.438 -5.02 1 98.25 114 ALA B O 1
ATOM 2422 N N . ILE B 1 115 ? -8.078 21.359 -4.992 1 98.5 115 ILE B N 1
ATOM 2423 C CA . ILE B 1 115 ? -9.047 20.906 -5.984 1 98.5 115 ILE B CA 1
ATOM 2424 C C . ILE B 1 115 ? -8.336 20.562 -7.289 1 98.5 115 ILE B C 1
ATOM 2426 O O . ILE B 1 115 ? -8.625 19.547 -7.914 1 98.5 115 ILE B O 1
ATOM 2430 N N . ALA B 1 116 ? -7.383 21.375 -7.652 1 98.69 116 ALA B N 1
ATOM 2431 C CA . ALA B 1 116 ? -6.648 21.156 -8.898 1 98.69 116 ALA B CA 1
ATOM 2432 C C . ALA B 1 116 ? -5.918 19.812 -8.867 1 98.69 116 ALA B C 1
ATOM 2434 O O . ALA B 1 116 ? -5.98 19.047 -9.828 1 98.69 116 ALA B O 1
ATOM 2435 N N . HIS B 1 117 ? -5.289 19.484 -7.789 1 98.69 117 HIS B N 1
ATOM 2436 C CA . HIS B 1 117 ? -4.496 18.266 -7.699 1 98.69 117 HIS B CA 1
ATOM 2437 C C . HIS B 1 117 ? -5.387 17.047 -7.496 1 98.69 117 HIS B C 1
ATOM 2439 O O . HIS B 1 117 ? -5.082 15.969 -8 1 98.69 117 HIS B O 1
ATOM 2445 N N . ILE B 1 118 ? -6.504 17.188 -6.809 1 98.5 118 ILE B N 1
ATOM 2446 C CA . ILE B 1 118 ? -7.477 16.109 -6.699 1 98.5 118 ILE B CA 1
ATOM 2447 C C . ILE B 1 118 ? -8.07 15.812 -8.07 1 98.5 118 ILE B C 1
ATOM 2449 O O . ILE B 1 118 ? -8.273 14.648 -8.422 1 98.5 118 ILE B O 1
ATOM 2453 N N . ASN B 1 119 ? -8.305 16.844 -8.875 1 98.62 119 ASN B N 1
ATOM 2454 C CA . ASN B 1 119 ? -8.836 16.641 -10.219 1 98.62 119 ASN B CA 1
ATOM 2455 C C . ASN B 1 119 ? -7.828 15.93 -11.117 1 98.62 119 ASN B C 1
ATOM 2457 O O . ASN B 1 119 ? -8.211 15.148 -11.992 1 98.62 119 ASN B O 1
ATOM 2461 N N . GLU B 1 120 ? -6.594 16.219 -10.898 1 98.62 120 GLU B N 1
ATOM 2462 C CA . GLU B 1 120 ? -5.574 15.445 -11.602 1 98.62 120 GLU B CA 1
ATOM 2463 C C . GLU B 1 120 ? -5.637 13.969 -11.227 1 98.62 120 GLU B C 1
ATOM 2465 O O . GLU B 1 120 ? -5.523 13.094 -12.086 1 98.62 120 GLU B O 1
ATOM 2470 N N . ARG B 1 121 ? -5.824 13.688 -9.969 1 98.31 121 ARG B N 1
ATOM 2471 C CA . ARG B 1 121 ? -6.004 12.32 -9.516 1 98.31 121 ARG B CA 1
ATOM 2472 C C . ARG B 1 121 ? -7.215 11.672 -10.18 1 98.31 121 ARG B C 1
ATOM 2474 O O . ARG B 1 121 ? -7.148 10.516 -10.609 1 98.31 121 ARG B O 1
ATOM 2481 N N . VAL B 1 122 ? -8.297 12.391 -10.227 1 98.44 122 VAL B N 1
ATOM 2482 C CA . VAL B 1 122 ? -9.516 11.898 -10.859 1 98.44 122 VAL B CA 1
ATOM 2483 C C . VAL B 1 122 ? -9.227 11.516 -12.305 1 98.44 122 VAL B C 1
ATOM 2485 O O . VAL B 1 122 ? -9.586 10.422 -12.75 1 98.44 122 VAL B O 1
ATOM 2488 N N . ALA B 1 123 ? -8.531 12.367 -13.008 1 98.56 123 ALA B N 1
ATOM 2489 C CA . ALA B 1 123 ? -8.203 12.109 -14.406 1 98.56 123 ALA B CA 1
ATOM 2490 C C . ALA B 1 123 ? -7.336 10.859 -14.539 1 98.56 123 ALA B C 1
ATOM 2492 O O . ALA B 1 123 ? -7.539 10.055 -15.453 1 98.56 123 ALA B O 1
ATOM 2493 N N . ARG B 1 124 ? -6.414 10.695 -13.641 1 97.44 124 ARG B N 1
ATOM 2494 C CA . ARG B 1 124 ? -5.531 9.539 -13.672 1 97.44 124 ARG B CA 1
ATOM 2495 C C . ARG B 1 124 ? -6.305 8.25 -13.398 1 97.44 124 ARG B C 1
ATOM 2497 O O . ARG B 1 124 ? -6.109 7.246 -14.086 1 97.44 124 ARG B O 1
ATOM 2504 N N . LEU B 1 125 ? -7.156 8.273 -12.414 1 97.38 125 LEU B N 1
ATOM 2505 C CA . LEU B 1 125 ? -7.961 7.109 -12.062 1 97.38 125 LEU B CA 1
ATOM 2506 C C . LEU B 1 125 ? -8.914 6.746 -13.195 1 97.38 125 LEU B C 1
ATOM 2508 O O . LEU B 1 125 ? -9.117 5.566 -13.484 1 97.38 125 LEU B O 1
ATOM 2512 N N . GLU B 1 126 ? -9.484 7.777 -13.875 1 97.81 126 GLU B N 1
ATOM 2513 C CA . GLU B 1 126 ? -10.359 7.527 -15.016 1 97.81 126 GLU B CA 1
ATOM 2514 C C . GLU B 1 126 ? -9.586 6.867 -16.156 1 97.81 126 GLU B C 1
ATOM 2516 O O . GLU B 1 126 ? -10.078 5.918 -16.781 1 97.81 126 GLU B O 1
ATOM 2521 N N . ALA B 1 127 ? -8.406 7.352 -16.391 1 96.5 127 ALA B N 1
ATOM 2522 C CA . ALA B 1 127 ? -7.562 6.77 -17.438 1 96.5 127 ALA B CA 1
ATOM 2523 C C . ALA B 1 127 ? -7.195 5.324 -17.094 1 96.5 127 ALA B C 1
ATOM 2525 O O . ALA B 1 127 ? -7.207 4.453 -17.969 1 96.5 127 ALA B O 1
ATOM 2526 N N . GLU B 1 128 ? -6.875 5.055 -15.844 1 92.81 128 GLU B N 1
ATOM 2527 C CA . GLU B 1 128 ? -6.535 3.705 -15.398 1 92.81 128 GLU B CA 1
ATOM 2528 C C . GLU B 1 128 ? -7.707 2.748 -15.594 1 92.81 128 GLU B C 1
ATOM 2530 O O . GLU B 1 128 ? -7.52 1.607 -16.016 1 92.81 128 GLU B O 1
ATOM 2535 N N . LEU B 1 129 ? -8.938 3.197 -15.289 1 94.81 129 LEU B N 1
ATOM 2536 C CA . LEU B 1 129 ? -10.125 2.363 -15.406 1 94.81 129 LEU B CA 1
ATOM 2537 C C . LEU B 1 129 ? -10.414 2.025 -16.859 1 94.81 129 LEU B C 1
ATOM 2539 O O . LEU B 1 129 ? -10.875 0.926 -17.172 1 94.81 129 LEU B O 1
ATOM 2543 N N . VAL B 1 130 ? -10.117 2.986 -17.781 1 93.44 130 VAL B N 1
ATOM 2544 C CA . VAL B 1 130 ? -10.289 2.742 -19.219 1 93.44 130 VAL B CA 1
ATOM 2545 C C . VAL B 1 130 ? -9.32 1.655 -19.672 1 93.44 130 VAL B C 1
ATOM 2547 O O . VAL B 1 130 ? -9.711 0.727 -20.375 1 93.44 130 VAL B O 1
ATOM 2550 N N . VAL B 1 131 ? -8.102 1.701 -19.234 1 88.5 131 VAL B N 1
ATOM 2551 C CA . VAL B 1 131 ? -7.078 0.725 -19.594 1 88.5 131 VAL B CA 1
ATOM 2552 C C . VAL B 1 131 ? -7.457 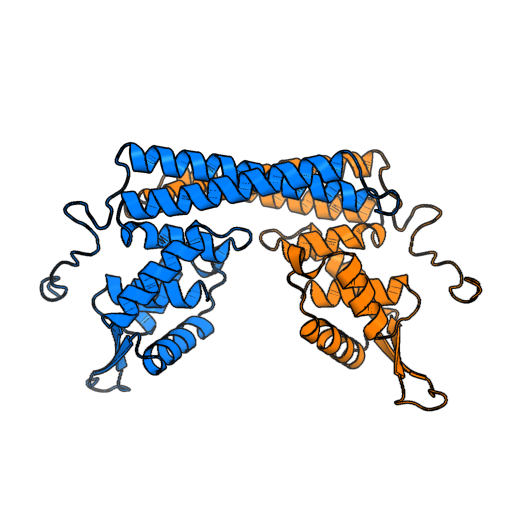-0.647 -19.047 1 88.5 131 VAL B C 1
ATOM 2554 O O . VAL B 1 131 ? -7.363 -1.655 -19.75 1 88.5 131 VAL B O 1
ATOM 2557 N N . GLN B 1 132 ? -7.875 -0.689 -17.828 1 85.75 132 GLN B N 1
ATOM 2558 C CA . GLN B 1 132 ? -8.25 -1.941 -17.172 1 85.75 132 GLN B CA 1
ATOM 2559 C C . GLN B 1 132 ? -9.438 -2.59 -17.875 1 85.75 132 GLN B C 1
ATOM 2561 O O . GLN B 1 132 ? -9.5 -3.816 -18 1 85.75 132 GLN B O 1
ATOM 2566 N N . ALA B 1 133 ? -10.398 -1.734 -18.297 1 87.12 133 ALA B N 1
ATOM 2567 C CA . ALA B 1 133 ? -11.562 -2.24 -19.016 1 87.12 133 ALA B CA 1
ATOM 2568 C C . ALA B 1 133 ? -11.164 -2.871 -20.344 1 87.12 133 ALA B C 1
ATOM 2570 O O . ALA B 1 133 ? -11.68 -3.93 -20.719 1 87.12 133 ALA B O 1
ATOM 2571 N N . LYS B 1 134 ? -10.242 -2.301 -21.031 1 85.75 134 LYS B N 1
ATOM 2572 C CA . LYS B 1 134 ? -9.766 -2.832 -22.312 1 85.75 134 LYS B CA 1
ATOM 2573 C C . LYS B 1 134 ? -9.047 -4.164 -22.109 1 85.75 134 LYS B C 1
ATOM 2575 O O . LYS B 1 134 ? -9.242 -5.098 -22.906 1 85.75 134 LYS B O 1
ATOM 2580 N N . TRP B 1 135 ? -8.273 -4.238 -21.094 1 81.75 135 TRP B N 1
ATOM 2581 C CA . TRP B 1 135 ? -7.547 -5.465 -20.797 1 81.75 135 TRP B CA 1
ATOM 2582 C C . TRP B 1 135 ? -8.516 -6.594 -20.453 1 81.75 135 TRP B C 1
ATOM 2584 O O . TRP B 1 135 ? -8.312 -7.738 -20.859 1 81.75 135 TRP B O 1
ATOM 2594 N N . ARG B 1 136 ? -9.555 -6.352 -19.719 1 80.38 136 ARG B N 1
ATOM 2595 C CA . ARG B 1 136 ? -10.547 -7.344 -19.312 1 80.38 136 ARG B CA 1
ATOM 2596 C C . ARG B 1 136 ? -11.336 -7.863 -20.5 1 80.38 136 ARG B C 1
ATOM 2598 O O . ARG B 1 136 ? -11.742 -9.031 -20.531 1 80.38 136 ARG B O 1
ATOM 2605 N N . GLU B 1 137 ? -11.508 -6.988 -21.422 1 82.5 137 GLU B N 1
ATOM 2606 C CA . GLU B 1 137 ? -12.273 -7.363 -22.609 1 82.5 137 GLU B CA 1
ATOM 2607 C C . GLU B 1 137 ? -11.43 -8.211 -23.562 1 82.5 137 GLU B C 1
ATOM 2609 O O . GLU B 1 137 ? -11.969 -9.016 -24.328 1 82.5 137 GLU B O 1
ATOM 2614 N N . HIS B 1 138 ? -10.102 -8.047 -23.469 1 82.94 138 HIS B N 1
ATOM 2615 C CA . HIS B 1 138 ? -9.188 -8.781 -24.344 1 82.94 138 HIS B CA 1
ATOM 2616 C C . HIS B 1 138 ? -8.016 -9.359 -23.562 1 82.94 138 HIS B C 1
ATOM 2618 O O . HIS B 1 138 ? -6.867 -8.969 -23.781 1 82.94 138 HIS B O 1
ATOM 2624 N N . PRO B 1 139 ? -8.469 -10.289 -22.688 1 73.56 139 PRO B N 1
ATOM 2625 C CA . PRO B 1 139 ? -7.363 -10.828 -21.891 1 73.56 139 PRO B CA 1
ATOM 2626 C C . PRO B 1 139 ? -6.379 -11.641 -22.719 1 73.56 139 PRO B C 1
ATOM 2628 O O . PRO B 1 139 ? -6.762 -12.234 -23.734 1 73.56 139 PRO B O 1
ATOM 2631 N N . ASN B 1 140 ? -5.07 -11.422 -22.406 1 75.88 140 ASN B N 1
ATOM 2632 C CA . ASN B 1 140 ? -4.09 -12.336 -22.969 1 75.88 140 ASN B CA 1
ATOM 2633 C C . ASN B 1 140 ? -4.445 -13.789 -22.688 1 75.88 140 ASN B C 1
ATOM 2635 O O . ASN B 1 140 ? -4.742 -14.148 -21.531 1 75.88 140 ASN B O 1
ATOM 2639 N N . ARG B 1 141 ? -4.531 -14.602 -23.688 1 75.81 141 ARG B N 1
ATOM 2640 C CA . ARG B 1 141 ? -4.938 -16 -23.578 1 75.81 141 ARG B CA 1
ATOM 2641 C C . ARG B 1 141 ? -4.016 -16.766 -22.641 1 75.81 141 ARG B C 1
ATOM 2643 O O . ARG B 1 141 ? -4.426 -17.75 -22.031 1 75.81 141 ARG B O 1
ATOM 2650 N N . ASP B 1 142 ? -2.818 -16.219 -22.438 1 79.38 142 ASP B N 1
ATOM 2651 C CA . ASP B 1 142 ? -1.828 -16.953 -21.641 1 79.38 142 ASP B CA 1
ATOM 2652 C C . ASP B 1 142 ? -1.909 -16.562 -20.172 1 79.38 142 ASP B C 1
ATOM 2654 O O . ASP B 1 142 ? -1.293 -17.203 -19.312 1 79.38 142 ASP B O 1
ATOM 2658 N N . THR B 1 143 ? -2.795 -15.656 -19.906 1 82.81 143 THR B N 1
ATOM 2659 C CA . THR B 1 143 ? -2.918 -15.242 -18.516 1 82.81 143 THR B CA 1
ATOM 2660 C C . THR B 1 143 ? -3.838 -16.188 -17.75 1 82.81 143 THR B C 1
ATOM 2662 O O . THR B 1 143 ? -4.992 -16.391 -18.141 1 82.81 143 THR B O 1
ATOM 2665 N N . PRO B 1 144 ? -3.287 -16.75 -16.688 1 86.69 144 PRO B N 1
ATOM 2666 C CA . PRO B 1 144 ? -4.145 -17.641 -15.906 1 86.69 144 PRO B CA 1
ATOM 2667 C C . PRO B 1 144 ? -5.41 -16.969 -15.406 1 86.69 144 PRO B C 1
ATOM 2669 O O . PRO B 1 144 ? -5.398 -15.758 -15.125 1 86.69 144 PRO B O 1
ATOM 2672 N N . GLU B 1 145 ? -6.477 -17.719 -15.258 1 87.75 145 GLU B N 1
ATOM 2673 C CA . GLU B 1 145 ? -7.793 -17.172 -14.914 1 87.75 145 GLU B CA 1
ATOM 2674 C C . GLU B 1 145 ? -7.762 -16.453 -13.562 1 87.75 145 GLU B C 1
ATOM 2676 O O . GLU B 1 145 ? -8.398 -15.422 -13.398 1 87.75 145 GLU B O 1
ATOM 2681 N N . HIS B 1 146 ? -7.07 -17 -12.562 1 90 146 HIS B N 1
ATOM 2682 C CA . HIS B 1 146 ? -7.055 -16.391 -11.234 1 90 146 HIS B CA 1
ATOM 2683 C C . HIS B 1 146 ? -6.355 -15.031 -11.258 1 90 146 HIS B C 1
ATOM 2685 O O . HIS B 1 146 ? -6.676 -14.148 -10.461 1 90 146 HIS B O 1
ATOM 2691 N N . VAL B 1 147 ? -5.441 -14.852 -12.195 1 86.25 147 VAL B N 1
ATOM 2692 C CA . VAL B 1 147 ? -4.758 -13.578 -12.352 1 86.25 147 VAL B CA 1
ATOM 2693 C C . VAL B 1 147 ? -5.676 -12.578 -13.062 1 86.25 147 VAL B C 1
ATOM 2695 O O . VAL B 1 147 ? -5.723 -11.398 -12.695 1 86.25 147 VAL B O 1
ATOM 2698 N N . ARG B 1 148 ? -6.418 -13.062 -14 1 85.56 148 ARG B N 1
ATOM 2699 C CA . ARG B 1 148 ? -7.383 -12.195 -14.672 1 85.56 148 ARG B CA 1
ATOM 2700 C C . ARG B 1 148 ? -8.422 -11.672 -13.688 1 85.56 148 ARG B C 1
ATOM 2702 O O . ARG B 1 148 ? -8.82 -10.5 -13.766 1 85.56 148 ARG B O 1
ATOM 2709 N N . ASP B 1 149 ? -8.797 -12.508 -12.82 1 87.38 149 ASP B N 1
ATOM 2710 C CA . ASP B 1 149 ? -9.82 -12.117 -11.844 1 87.38 149 ASP B CA 1
ATOM 2711 C C . ASP B 1 149 ? -9.266 -11.109 -10.844 1 87.38 149 ASP B C 1
ATOM 2713 O O . ASP B 1 149 ? -10.031 -10.352 -10.242 1 87.38 149 ASP B O 1
ATOM 2717 N N . GLN B 1 150 ? -8 -11.18 -10.656 1 87.5 150 GLN B N 1
ATOM 2718 C CA . GLN B 1 150 ? -7.371 -10.195 -9.789 1 87.5 150 GLN B CA 1
ATOM 2719 C C . GLN B 1 150 ? -7.566 -8.781 -10.328 1 87.5 150 GLN B C 1
ATOM 2721 O O . GLN B 1 150 ? -7.68 -7.824 -9.562 1 87.5 150 GLN B O 1
ATOM 2726 N N . ALA B 1 151 ? -7.621 -8.648 -11.641 1 85.62 151 ALA B N 1
ATOM 2727 C CA . ALA B 1 151 ? -7.832 -7.363 -12.297 1 85.62 151 ALA B CA 1
ATOM 2728 C C . ALA B 1 151 ? -9.133 -6.719 -11.828 1 85.62 151 ALA B C 1
ATOM 2730 O O . ALA B 1 151 ? -9.234 -5.492 -11.75 1 85.62 151 ALA B O 1
ATOM 2731 N N . GLU B 1 152 ? -10.094 -7.543 -11.484 1 87.19 152 GLU B N 1
ATOM 2732 C CA . GLU B 1 152 ? -11.352 -7.02 -10.969 1 87.19 152 GLU B CA 1
ATOM 2733 C C . GLU B 1 152 ? -11.148 -6.312 -9.633 1 87.19 152 GLU B C 1
ATOM 2735 O O . GLU B 1 152 ? -11.828 -5.332 -9.328 1 87.19 152 GLU B O 1
ATOM 2740 N N . LEU B 1 153 ? -10.242 -6.875 -8.82 1 89.31 153 LEU B N 1
ATOM 2741 C CA . LEU B 1 153 ? -9.938 -6.227 -7.555 1 89.31 153 LEU B CA 1
ATOM 2742 C C . LEU B 1 153 ? -9.297 -4.859 -7.785 1 89.31 153 LEU B C 1
ATOM 2744 O O . LEU B 1 153 ? -9.656 -3.883 -7.121 1 89.31 153 LEU B O 1
ATOM 2748 N N . TRP B 1 154 ? -8.43 -4.742 -8.75 1 88.75 154 TRP B N 1
ATOM 2749 C CA . TRP B 1 154 ? -7.758 -3.482 -9.055 1 88.75 154 TRP B CA 1
ATOM 2750 C C . TRP B 1 154 ? -8.742 -2.455 -9.594 1 88.75 154 TRP B C 1
ATOM 2752 O O . TRP B 1 154 ? -8.711 -1.285 -9.203 1 88.75 154 TRP B O 1
ATOM 2762 N N . ALA B 1 155 ? -9.633 -2.922 -10.484 1 91 155 ALA B N 1
ATOM 2763 C CA . ALA B 1 155 ? -10.672 -2.029 -10.984 1 91 155 ALA B CA 1
ATOM 2764 C C . ALA B 1 155 ? -11.578 -1.553 -9.859 1 91 155 ALA B C 1
ATOM 2766 O O . ALA B 1 155 ? -11.977 -0.384 -9.82 1 91 155 ALA B O 1
ATOM 2767 N N . GLY B 1 156 ? -11.922 -2.467 -8.961 1 92.38 156 GLY B N 1
ATOM 2768 C CA . GLY B 1 156 ? -12.734 -2.1 -7.812 1 92.38 156 GLY B CA 1
ATOM 2769 C C . GLY B 1 156 ? -12.07 -1.059 -6.926 1 92.38 156 GLY B C 1
ATOM 2770 O O . GLY B 1 156 ? -12.727 -0.115 -6.477 1 92.38 156 GLY B O 1
ATOM 2771 N N . HIS B 1 157 ? -10.797 -1.202 -6.707 1 92.06 157 HIS B N 1
ATOM 2772 C CA . HIS B 1 157 ? -10.055 -0.217 -5.93 1 92.06 157 HIS B CA 1
ATOM 2773 C C . HIS B 1 157 ? -10.055 1.145 -6.617 1 92.06 157 HIS B C 1
ATOM 2775 O O . HIS B 1 157 ? -10.305 2.168 -5.973 1 92.06 157 HIS B O 1
ATOM 2781 N N . ALA B 1 158 ? -9.758 1.1 -7.906 1 94.19 158 ALA B N 1
ATOM 2782 C CA . ALA B 1 158 ? -9.703 2.348 -8.664 1 94.19 158 ALA B CA 1
ATOM 2783 C C . ALA B 1 158 ? -11.055 3.053 -8.648 1 94.19 158 ALA B C 1
ATOM 2785 O O . ALA B 1 158 ? -11.125 4.277 -8.508 1 94.19 158 ALA B O 1
ATOM 2786 N N . ARG B 1 159 ? -12.125 2.287 -8.797 1 95.75 159 ARG B N 1
ATOM 2787 C CA . ARG B 1 159 ? -13.469 2.865 -8.773 1 95.75 159 ARG B CA 1
ATOM 2788 C C . ARG B 1 159 ? -13.766 3.496 -7.422 1 95.75 159 ARG B C 1
ATOM 2790 O O . ARG B 1 159 ? -14.312 4.598 -7.352 1 95.75 159 ARG B O 1
ATOM 2797 N N . THR B 1 160 ? -13.398 2.789 -6.379 1 95.06 160 THR B N 1
ATOM 2798 C CA . THR B 1 160 ? -13.594 3.301 -5.027 1 95.06 160 THR B CA 1
ATOM 2799 C C . THR B 1 160 ? -12.836 4.605 -4.824 1 95.06 160 THR B C 1
ATOM 2801 O O . THR B 1 160 ? -13.383 5.582 -4.316 1 95.06 160 THR B O 1
ATOM 2804 N N . GLU B 1 161 ? -11.625 4.676 -5.227 1 95.38 161 GLU B N 1
ATOM 2805 C CA . GLU B 1 161 ? -10.797 5.871 -5.078 1 95.38 161 GLU B CA 1
ATOM 2806 C C . GLU B 1 161 ? -11.336 7.02 -5.93 1 95.38 161 GLU B C 1
ATOM 2808 O O . GLU B 1 161 ? -11.328 8.172 -5.496 1 95.38 161 GLU B O 1
ATOM 2813 N N . LEU B 1 162 ? -11.75 6.629 -7.148 1 97.38 162 LEU B N 1
ATOM 2814 C CA . LEU B 1 162 ? -12.289 7.637 -8.055 1 97.38 162 LEU B CA 1
ATOM 2815 C C . LEU B 1 162 ? -13.508 8.32 -7.438 1 97.38 162 LEU B C 1
ATOM 2817 O O . LEU B 1 162 ? -13.578 9.555 -7.406 1 97.38 162 LEU B O 1
ATOM 2821 N N . GLU B 1 163 ? -14.422 7.523 -6.977 1 96.69 163 GLU B N 1
ATOM 2822 C CA . GLU B 1 163 ? -15.633 8.07 -6.375 1 96.69 163 GLU B CA 1
ATOM 2823 C C . GLU B 1 163 ? -15.305 8.938 -5.16 1 96.69 163 GLU B C 1
ATOM 2825 O O . GLU B 1 163 ? -15.898 10 -4.965 1 96.69 163 GLU B O 1
ATOM 2830 N N . TRP B 1 164 ? -14.422 8.5 -4.395 1 96.06 164 TRP B N 1
ATOM 2831 C CA . TRP B 1 164 ? -14 9.242 -3.213 1 96.06 164 TRP B CA 1
ATOM 2832 C C . TRP B 1 164 ? -13.352 10.57 -3.607 1 96.06 164 TRP B C 1
ATOM 2834 O O . TRP B 1 164 ? -13.664 11.617 -3.035 1 96.06 164 TRP B O 1
ATOM 2844 N N . ALA B 1 165 ? -12.43 10.523 -4.562 1 97.44 165 ALA B N 1
ATOM 2845 C CA . ALA B 1 165 ? -11.734 11.734 -5 1 97.44 165 ALA B CA 1
ATOM 2846 C C . ALA B 1 165 ? -12.719 12.758 -5.551 1 97.44 165 ALA B C 1
ATOM 2848 O O . ALA B 1 165 ? -12.602 13.953 -5.254 1 97.44 165 ALA B O 1
ATOM 2849 N N . LYS B 1 166 ? -13.648 12.305 -6.344 1 97.94 166 LYS B N 1
ATOM 2850 C CA . LYS B 1 166 ? -14.672 13.203 -6.871 1 97.94 166 LYS B CA 1
ATOM 2851 C C . LYS B 1 166 ? -15.484 13.836 -5.746 1 97.94 166 LYS B C 1
ATOM 2853 O O . LYS B 1 166 ? -15.773 15.039 -5.781 1 97.94 166 LYS B O 1
ATOM 2858 N N . SER B 1 167 ? -15.836 13.016 -4.793 1 97 167 SER B N 1
ATOM 2859 C CA . SER B 1 167 ? -16.594 13.516 -3.65 1 97 167 SER B CA 1
ATOM 2860 C C . SER B 1 167 ? -15.773 14.531 -2.857 1 97 167 SER B C 1
ATOM 2862 O O . SER B 1 167 ? -16.312 15.539 -2.385 1 97 167 SER B O 1
ATOM 2864 N N . LEU B 1 168 ? -14.508 14.297 -2.676 1 96.56 168 LEU B N 1
ATOM 2865 C CA . LEU B 1 168 ? -13.625 15.219 -1.967 1 96.56 168 LEU B CA 1
ATOM 2866 C C . LEU B 1 168 ? -13.547 16.562 -2.691 1 96.56 168 LEU B C 1
ATOM 2868 O O . LEU B 1 168 ? -13.648 17.609 -2.062 1 96.56 168 LEU B O 1
ATOM 2872 N N . SER B 1 169 ? -13.328 16.453 -4.012 1 97.62 169 SER B N 1
ATOM 2873 C CA . SER B 1 169 ? -13.297 17.672 -4.816 1 97.62 169 SER B CA 1
ATOM 2874 C C . SER B 1 169 ? -14.594 18.469 -4.672 1 97.62 169 SER B C 1
ATOM 2876 O O . SER B 1 169 ? -14.57 19.688 -4.516 1 97.62 169 SER B O 1
ATOM 2878 N N . LYS B 1 170 ? -15.711 17.797 -4.695 1 97.75 170 LYS B N 1
ATOM 2879 C CA . LYS B 1 170 ? -17.016 18.438 -4.555 1 97.75 170 LYS B CA 1
ATOM 2880 C C . LYS B 1 170 ? -17.172 19.094 -3.189 1 97.75 170 LYS B C 1
ATOM 2882 O O . LYS B 1 170 ? -17.594 20.25 -3.096 1 97.75 170 LYS B O 1
ATOM 2887 N N . ARG B 1 171 ? -16.828 18.438 -2.115 1 96.62 171 ARG B N 1
ATOM 2888 C CA . ARG B 1 171 ? -16.906 19 -0.768 1 96.62 171 ARG B CA 1
ATOM 2889 C C . ARG B 1 171 ? -16.047 20.266 -0.644 1 96.62 171 ARG B C 1
ATOM 2891 O O . ARG B 1 171 ? -16.484 21.25 -0.055 1 96.62 171 ARG B O 1
ATOM 2898 N N . LEU B 1 172 ? -14.867 20.156 -1.187 1 97.25 172 LEU B N 1
ATOM 2899 C CA . LEU B 1 172 ? -13.984 21.328 -1.163 1 97.25 172 LEU B CA 1
ATOM 2900 C C . LEU B 1 172 ? -14.609 22.5 -1.92 1 97.25 172 LEU B C 1
ATOM 2902 O O . LEU B 1 172 ? -14.586 23.625 -1.444 1 97.25 172 LEU B O 1
ATOM 2906 N N . SER B 1 173 ? -15.156 22.188 -3.09 1 97.44 173 SER B N 1
ATOM 2907 C CA . SER B 1 173 ? -15.75 23.234 -3.92 1 97.44 173 SER B CA 1
ATOM 2908 C C . SER B 1 173 ? -16.953 23.859 -3.229 1 97.44 173 SER B C 1
ATOM 2910 O O . SER B 1 173 ? -17.297 25.016 -3.508 1 97.44 173 SER B O 1
ATOM 2912 N N . GLU B 1 174 ? -17.547 23.141 -2.309 1 97.31 174 GLU B N 1
ATOM 2913 C CA . GLU B 1 174 ? -18.703 23.625 -1.572 1 97.31 174 GLU B CA 1
ATOM 2914 C C . GLU B 1 174 ? -18.297 24.266 -0.255 1 97.31 174 GLU B C 1
ATOM 2916 O O . GLU B 1 174 ? -19.156 24.641 0.553 1 97.31 174 GLU B O 1
ATOM 2921 N N . GLY B 1 175 ? -16.984 24.359 0.031 1 95.25 175 GLY B N 1
ATOM 2922 C CA . GLY B 1 175 ? -16.469 25.156 1.129 1 95.25 175 GLY B CA 1
ATOM 2923 C C . GLY B 1 175 ? -16.125 24.344 2.357 1 95.25 175 GLY B C 1
ATOM 2924 O O . GLY B 1 175 ? -15.93 24.891 3.443 1 95.25 175 GLY B O 1
ATOM 2925 N N . ALA B 1 176 ? -16.047 23.062 2.135 1 94.19 176 ALA B N 1
ATOM 2926 C CA . ALA B 1 176 ? -15.727 22.219 3.283 1 94.19 176 ALA B CA 1
ATOM 2927 C C . ALA B 1 176 ? -14.297 22.469 3.764 1 94.19 176 ALA B C 1
ATOM 2929 O O . ALA B 1 176 ? -13.445 22.922 2.996 1 94.19 176 ALA B O 1
ATOM 2930 N N . TYR B 1 177 ? -14.008 22.172 5.074 1 93.38 177 TYR B N 1
ATOM 2931 C CA . TYR B 1 177 ? -12.703 22.203 5.742 1 93.38 177 TYR B CA 1
ATOM 2932 C C . TYR B 1 177 ? -12.148 23.609 5.805 1 93.38 177 TYR B C 1
ATOM 2934 O O . TYR B 1 177 ? -12.578 24.5 5.047 1 93.38 177 TYR B O 1
ATOM 2942 N N . THR B 1 178 ? -11.289 23.891 6.77 1 92.31 178 THR B N 1
ATOM 2943 C CA . THR B 1 178 ? -10.523 25.125 6.832 1 92.31 178 THR B CA 1
ATOM 2944 C C . THR B 1 178 ? -9.195 24.969 6.094 1 92.31 178 THR B C 1
ATOM 2946 O O . THR B 1 178 ? -8.312 24.219 6.527 1 92.31 178 THR B O 1
ATOM 2949 N N . MET B 1 179 ? -9.094 25.672 4.992 1 95.06 179 MET B N 1
ATOM 2950 C CA . MET B 1 179 ? -7.922 25.562 4.133 1 95.06 179 MET B CA 1
ATOM 2951 C C . MET B 1 179 ? -6.961 26.719 4.379 1 95.06 179 MET B C 1
ATOM 2953 O O . MET B 1 179 ? -7.223 27.594 5.223 1 95.06 179 MET B O 1
ATOM 2957 N N . ALA B 1 180 ? -5.809 26.688 3.676 1 91.75 180 ALA B N 1
ATOM 2958 C CA . ALA B 1 180 ? -4.723 27.625 3.922 1 91.75 180 ALA B CA 1
ATOM 2959 C C . ALA B 1 180 ? -5.172 29.062 3.643 1 91.75 180 ALA B C 1
ATOM 2961 O O . ALA B 1 180 ? -4.656 30 4.242 1 91.75 180 ALA B O 1
ATOM 2962 N N . ASP B 1 181 ? -6.129 29.203 2.736 1 90 181 ASP B N 1
ATOM 2963 C CA . ASP B 1 181 ? -6.566 30.531 2.332 1 90 181 ASP B CA 1
ATOM 2964 C C . ASP B 1 181 ? -7.828 30.953 3.088 1 90 181 ASP B C 1
ATOM 2966 O O . ASP B 1 181 ? -8.414 32 2.799 1 90 181 ASP B O 1
ATOM 2970 N N . ASP B 1 182 ? -8.211 30.172 4.062 1 90.56 182 ASP B N 1
ATOM 2971 C CA . ASP B 1 182 ? -9.391 30.5 4.863 1 90.56 182 ASP B CA 1
ATOM 2972 C C . ASP B 1 182 ? -8.992 31.203 6.16 1 90.56 182 ASP B C 1
ATOM 2974 O O . ASP B 1 182 ? -7.883 31.031 6.652 1 90.56 182 ASP B O 1
ATOM 2978 N N . PRO B 1 183 ? -9.859 32.062 6.695 1 82.19 183 PRO B N 1
ATOM 2979 C CA . PRO B 1 183 ? -9.625 32.531 8.055 1 82.19 183 PRO B CA 1
ATOM 2980 C C . PRO B 1 183 ? -9.508 31.422 9.078 1 82.19 183 PRO B C 1
ATOM 2982 O O . PRO B 1 183 ? -10.219 30.422 8.984 1 82.19 183 PRO B O 1
ATOM 2985 N N . GLY B 1 184 ? -8.516 31.469 10.055 1 72 184 GLY B N 1
ATOM 2986 C CA . GLY B 1 184 ? -8.344 30.438 11.07 1 72 184 GLY B CA 1
ATOM 2987 C C . GLY B 1 184 ? -7.465 29.297 10.609 1 72 184 GLY B C 1
ATOM 2988 O O . GLY B 1 184 ? -7.414 28.25 11.266 1 72 184 GLY B O 1
ATOM 2989 N N . SER B 1 185 ? -6.949 29.516 9.43 1 69.12 185 SER B N 1
ATOM 2990 C CA . SER B 1 185 ? -6.117 28.469 8.844 1 69.12 185 SER B CA 1
ATOM 2991 C C . SER B 1 185 ? -4.938 28.125 9.742 1 69.12 185 SER B C 1
ATOM 2993 O O . SER B 1 185 ? -4.52 28.938 10.562 1 69.12 185 SER B O 1
ATOM 2995 N N . TRP B 1 186 ? -4.711 26.719 9.75 1 57.81 186 TRP B N 1
ATOM 2996 C CA . TRP B 1 186 ? -3.586 26.188 10.508 1 57.81 186 TRP B CA 1
ATOM 2997 C C . TRP B 1 186 ? -2.334 27.031 10.305 1 57.81 186 TRP B C 1
ATOM 2999 O O . TRP B 1 186 ? -1.438 27.031 11.156 1 57.81 186 TRP B O 1
ATOM 3009 N N . ARG B 1 187 ? -2.223 27.609 9.125 1 54.03 187 ARG B N 1
ATOM 3010 C CA . ARG B 1 187 ? -1.05 28.438 8.867 1 54.03 187 ARG B CA 1
ATOM 3011 C C . ARG B 1 187 ? -0.938 29.562 9.898 1 54.03 187 ARG B C 1
ATOM 3013 O O . ARG B 1 187 ? 0.159 30.047 10.172 1 54.03 187 ARG B O 1
ATOM 3020 N N . THR B 1 188 ? -2.119 29.906 10.32 1 46.22 188 THR B N 1
ATOM 3021 C CA . THR B 1 188 ? -2.059 30.984 11.305 1 46.22 188 THR B CA 1
ATOM 3022 C C . THR B 1 188 ? -1.839 30.422 12.703 1 46.22 188 THR B C 1
ATOM 3024 O O . THR B 1 188 ? -2.785 29.969 13.352 1 46.22 188 THR B O 1
ATOM 3027 N N . VAL B 1 189 ? -0.959 29.484 12.734 1 43.44 189 VAL B N 1
ATOM 3028 C CA . VAL B 1 189 ? -0.553 29.031 14.062 1 43.44 189 VAL B CA 1
ATOM 3029 C C . VAL B 1 189 ? -0.592 30.203 15.047 1 43.44 189 VAL B C 1
ATOM 3031 O O . VAL B 1 189 ? 0.036 31.234 14.812 1 43.44 189 VAL B O 1
ATOM 3034 N N . PRO B 1 190 ? -1.636 30.297 15.867 1 39.78 190 PRO B N 1
ATOM 3035 C CA . PRO B 1 190 ? -1.384 31.328 16.875 1 39.78 190 PRO B CA 1
ATOM 3036 C C . PRO B 1 190 ? 0.058 31.312 17.375 1 39.78 190 PRO B C 1
ATOM 3038 O O . PRO B 1 190 ? 0.76 30.312 17.234 1 39.78 190 PRO B O 1
ATOM 3041 N N . ASP B 1 191 ? 0.661 32.438 17.766 1 35.75 191 ASP B N 1
ATOM 3042 C CA . ASP B 1 191 ? 1.909 32.594 18.5 1 35.75 191 ASP B CA 1
ATOM 3043 C C . ASP B 1 191 ? 2.111 31.438 19.5 1 35.75 191 ASP B C 1
ATOM 3045 O O . ASP B 1 191 ? 1.321 31.266 20.422 1 35.75 191 ASP B O 1
ATOM 3049 N N . PRO B 1 192 ? 2.537 30.281 19.078 1 36.47 192 PRO B N 1
ATOM 3050 C CA . PRO B 1 192 ? 2.791 29.234 20.062 1 36.47 192 PRO B CA 1
ATOM 3051 C C . PRO B 1 192 ? 3.191 29.797 21.422 1 36.47 192 PRO B C 1
ATOM 3053 O O . PRO B 1 192 ? 3.25 29.062 22.422 1 36.47 192 PRO B O 1
ATOM 3056 N N . LEU B 1 193 ? 3.934 30.891 21.469 1 33.69 193 LEU B N 1
ATOM 3057 C CA . LEU B 1 193 ? 4.316 31.547 22.703 1 33.69 193 LEU B CA 1
ATOM 3058 C C . LEU B 1 193 ? 3.084 31.953 23.516 1 33.69 193 LEU B C 1
ATOM 3060 O O . LEU B 1 193 ? 3.195 32.312 24.688 1 33.69 193 LEU B O 1
ATOM 3064 N N . LYS B 1 194 ? 1.968 32.25 22.875 1 35.78 194 LYS B N 1
ATOM 3065 C CA . LYS B 1 194 ? 0.818 32.562 23.719 1 35.78 194 LYS B CA 1
ATOM 3066 C C . LYS B 1 194 ? 0.077 31.297 24.141 1 35.78 194 LYS B C 1
ATOM 3068 O O . LYS B 1 194 ? -1.026 31.375 24.688 1 35.78 194 LYS B O 1
ATOM 3073 N N . MET B 1 195 ? 0.24 30.141 23.641 1 28.98 195 MET B N 1
ATOM 3074 C CA . MET B 1 195 ? -0.323 29.016 24.359 1 28.98 195 MET B CA 1
ATOM 3075 C C . MET B 1 195 ? 0.398 28.812 25.688 1 28.98 195 MET B C 1
ATOM 3077 O O . MET B 1 195 ? 1.601 28.547 25.719 1 28.98 195 MET B O 1
ATOM 3081 N N . ARG B 1 196 ? 0.101 29.703 26.625 1 28.02 196 ARG B N 1
ATOM 3082 C CA . ARG B 1 196 ? 0.463 29.703 28.047 1 28.02 196 ARG B CA 1
ATOM 3083 C C . ARG B 1 196 ? 0.504 28.297 28.594 1 28.02 196 ARG B C 1
ATOM 3085 O O . ARG B 1 196 ? -0.436 27.516 28.406 1 28.02 196 ARG B O 1
ATOM 3092 N N . PHE B 1 197 ? 1.673 27.609 28.953 1 21.75 197 PHE B N 1
ATOM 3093 C CA . PHE B 1 197 ? 1.786 26.656 30.062 1 21.75 197 PHE B CA 1
ATOM 3094 C C . PHE B 1 197 ? 1.039 27.156 31.297 1 21.75 197 PHE B C 1
ATOM 3096 O O . PHE B 1 197 ? 0.999 28.359 31.547 1 21.75 197 PHE B O 1
#

Radius of gyration: 24.54 Å; Cα contacts (8 Å, |Δi|>4): 522; chains: 2; bounding box: 54×66×61 Å